Protein 3CCF (pdb70)

Secondary structure (DSSP, 8-state):
--SSS--HHHHHH---TT-EEEEET-TTSHHHHHHHHTT-EEEEEES----HHHHHH-TTS-EEE--TTT---SS-EEEEEEE--TT-S-HHHHHHHHHHHEEEEEEEEEEEE-TTTTHHHHHHHHHHHHHHT---GGGG-------HHHHHHHHHHHTEEEEEEEEEE--EEPSSGGG--TTT---HHHHTT--HHHHHHHHHHHHHHHHHHHEETTEEEE--EEEEEEEEE-/--S----TTHHHHHHH---TT-EEEEET-TTSHHHHHHHHTT-EEEEEES----HHHHHH-TTS-EEE--TTT---SS-EEEEEEE--TT-S-HHHHHHHHHHHEEEEEEEEEEEE-TTTTHHHHHHHHHHHHHTT---GGGG-------HHHHHHHHHHHTEEEEEEEEEEEEEEPSSGGG--TTT---GGG-TTS-HHHHHHHHHHHHHHHHHHHEETTEEEEEEEEEEEEEEE--

Structure (mmCIF, N/CA/C/O backbone):
data_3CCF
#
_entr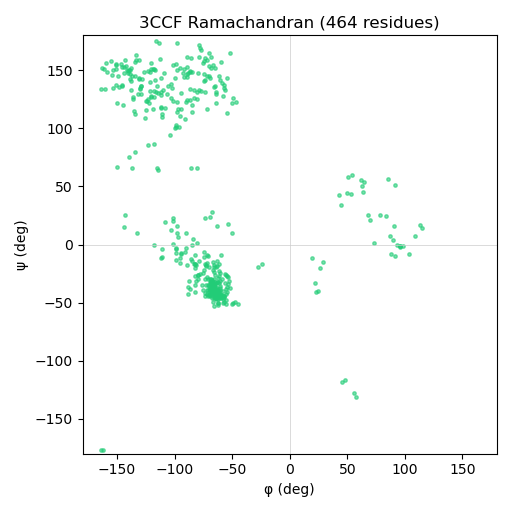y.id   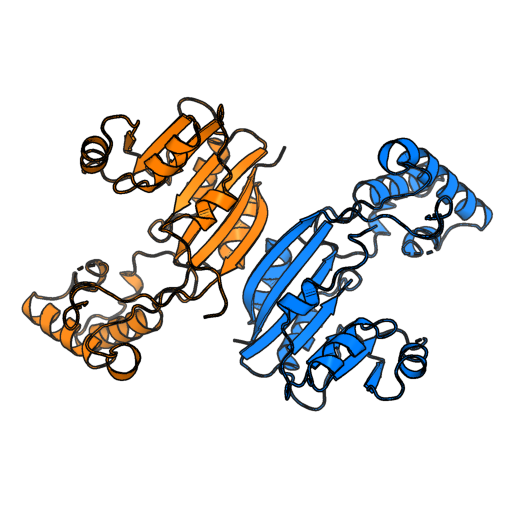3CCF
#
_cell.length_a   56.830
_cell.length_b   67.230
_cell.length_c   131.400
_cell.angle_alpha   90.000
_cell.angle_beta   90.000
_cell.angle_gamma   90.000
#
_symmetry.space_group_name_H-M   'P 21 21 21'
#
loop_
_entity.id
_entity.type
_entity.pdbx_description
1 polymer 'Cyclopropane-fatty-acyl-phospholipid synthase'
2 non-polymer 'BENZOIC ACID'
3 water water
#
loop_
_atom_site.group_PDB
_atom_site.id
_atom_site.type_symbol
_atom_site.label_atom_id
_atom_site.label_alt_id
_atom_site.label_comp_id
_atom_site.label_asym_id
_atom_site.label_entity_id
_atom_site.label_seq_id
_atom_site.pdbx_PDB_ins_code
_atom_site.Cartn_x
_atom_site.Cartn_y
_atom_site.Cartn_z
_atom_site.occupancy
_atom_site.B_iso_or_equiv
_atom_site.auth_seq_id
_atom_site.auth_comp_id
_atom_site.auth_asym_id
_atom_site.auth_atom_id
_atom_site.pdbx_PDB_model_num
ATOM 1 N N . PHE A 1 41 ? -5.827 33.758 31.088 1.00 71.56 22 PHE A N 1
ATOM 2 C CA . PHE A 1 41 ? -7.308 33.874 30.819 1.00 76.45 22 PHE A CA 1
ATOM 3 C C . PHE A 1 41 ? -7.514 34.475 29.433 1.00 77.44 22 PHE A C 1
ATOM 4 O O . PHE A 1 41 ? -8.348 34.034 28.621 1.00 79.25 22 PHE A O 1
ATOM 6 N N . VAL A 1 42 ? -6.747 35.531 29.217 1.00 76.70 23 VAL A N 1
ATOM 7 C CA . VAL A 1 42 ? -6.687 36.230 27.933 1.00 72.62 23 VAL A CA 1
ATOM 8 C C . VAL A 1 42 ? -5.770 35.481 27.011 1.00 71.57 23 VAL A C 1
ATOM 9 O O . VAL A 1 42 ? -5.983 35.423 25.795 1.00 66.81 23 VAL A O 1
ATOM 13 N N . TRP A 1 43 ? -4.783 34.862 27.662 1.00 73.49 24 TRP A N 1
ATOM 14 C CA . TRP A 1 43 ? -3.664 34.129 27.012 1.00 74.05 24 TRP A CA 1
ATOM 15 C C . TRP A 1 43 ? -4.075 32.789 26.421 1.00 75.84 24 TRP A C 1
ATOM 16 O O . TRP A 1 43 ? -3.495 32.340 25.429 1.00 75.98 24 TRP A O 1
ATOM 27 N N . GLN A 1 44 ? -5.080 32.165 27.034 1.00 78.16 25 GLN A N 1
ATOM 28 C CA . GLN A 1 44 ? -5.595 30.872 26.559 1.00 78.93 25 GLN A CA 1
ATOM 29 C C . GLN A 1 44 ? -5.978 31.030 25.091 1.00 79.95 25 GLN A C 1
ATOM 30 O O . GLN A 1 44 ? -5.729 30.148 24.264 1.00 79.75 25 GLN A O 1
ATOM 32 N N . TYR A 1 45 ? -6.542 32.202 24.798 1.00 80.16 26 TYR A N 1
ATOM 33 C CA . TYR A 1 45 ? -7.031 32.567 23.462 1.00 79.43 26 TYR A CA 1
ATOM 34 C C . TYR A 1 45 ? -6.133 33.635 22.778 1.00 79.68 26 TYR A C 1
ATOM 35 O O . TYR A 1 45 ? -5.954 34.781 23.247 1.00 79.98 26 TYR A O 1
ATOM 37 N N . GLY A 1 46 ? -5.556 33.213 21.657 1.00 75.89 27 GLY A N 1
ATOM 38 C CA . GLY A 1 46 ? -4.697 34.074 20.850 1.00 70.32 27 GLY A CA 1
ATOM 39 C C . GLY A 1 46 ? -4.467 33.532 19.454 1.00 63.98 27 GLY A C 1
ATOM 40 O O . GLY A 1 46 ? -4.191 32.344 19.239 1.00 64.33 27 GLY A O 1
ATOM 41 N N . GLU A 1 47 ? -4.612 34.442 18.513 1.00 56.48 28 GLU A N 1
ATOM 42 C CA . GLU A 1 47 ? -4.427 34.168 17.104 1.00 49.07 28 GLU A CA 1
ATOM 43 C C . GLU A 1 47 ? -3.091 34.658 16.643 1.00 41.11 28 GLU A C 1
ATOM 44 O O . GLU A 1 47 ? -2.879 34.892 15.455 1.00 37.60 28 GLU A O 1
ATOM 50 N N . ASP A 1 48 ? -2.188 34.852 17.602 1.00 38.18 29 ASP A N 1
ATOM 51 C CA . ASP A 1 48 ? -0.819 35.328 17.255 1.00 35.74 29 ASP A CA 1
ATOM 52 C C . ASP A 1 48 ? -0.031 34.287 16.472 1.00 33.39 29 ASP A C 1
ATOM 53 O O . ASP A 1 48 ? 0.730 34.620 15.587 1.00 33.22 29 ASP A O 1
ATOM 58 N N . LEU A 1 49 ? -0.219 33.010 16.792 1.00 32.37 30 LEU A N 1
ATOM 59 C CA . LEU A 1 49 ? 0.482 31.943 16.072 1.00 30.35 30 LEU A CA 1
ATOM 60 C C . LEU A 1 49 ? -0.029 31.894 14.611 1.00 32.08 30 LEU A C 1
ATOM 61 O O . LEU A 1 49 ? 0.721 31.689 13.658 1.00 31.61 30 LEU A O 1
ATOM 66 N N . LEU A 1 50 ? -1.325 32.082 14.450 1.00 32.69 31 LEU A N 1
ATOM 67 C CA . LEU A 1 50 ? -1.905 32.157 13.111 1.00 31.03 31 LEU A CA 1
ATOM 68 C C . LEU A 1 50 ? -1.322 33.312 12.323 1.00 31.53 31 LEU A C 1
ATOM 69 O O . LEU A 1 50 ? -1.101 33.207 11.108 1.00 31.19 31 LEU A O 1
ATOM 74 N N . GLN A 1 51 ? -1.032 34.424 13.006 1.00 32.64 32 GLN A N 1
ATOM 75 C CA . GLN A 1 51 ? -0.415 35.596 12.333 1.00 32.47 32 GLN A CA 1
ATOM 76 C C . GLN A 1 51 ? 0.990 35.266 11.894 1.00 31.29 32 GLN A C 1
ATOM 77 O O . GLN A 1 51 ? 1.450 35.674 10.831 1.00 32.06 32 GLN A O 1
ATOM 83 N N . LEU A 1 52 ? 1.616 34.400 12.646 1.00 33.35 33 LEU A N 1
ATOM 84 C CA . LEU A 1 52 ? 2.995 33.997 12.326 1.00 32.83 33 LEU A CA 1
ATOM 85 C C . LEU A 1 52 ? 2.979 33.100 11.071 1.00 35.80 33 LEU A C 1
ATOM 86 O O . LEU A 1 52 ? 3.805 33.225 10.169 1.00 32.35 33 LEU A O 1
ATOM 91 N N . LEU A 1 53 ? 2.016 32.194 11.021 1.00 34.26 34 LEU A N 1
ATOM 92 C CA . LEU A 1 53 ? 1.833 31.346 9.817 1.00 31.08 34 LEU A CA 1
ATOM 93 C C . LEU A 1 53 ? 1.551 32.199 8.600 1.00 32.58 34 LEU A C 1
ATOM 94 O O . LEU A 1 53 ? 2.038 31.916 7.537 1.00 35.96 34 LEU A O 1
ATOM 99 N N . ASN A 1 54 ? 0.695 33.192 8.759 1.00 34.53 35 ASN A N 1
ATOM 100 C CA . ASN A 1 54 ? 0.315 34.118 7.709 1.00 32.55 35 ASN A CA 1
ATOM 101 C C . ASN A 1 54 ? -0.201 33.372 6.464 1.00 33.13 35 ASN A C 1
ATOM 102 O O . ASN A 1 54 ? 0.349 33.528 5.362 1.00 35.10 35 ASN A O 1
ATOM 107 N N . PRO A 1 55 ? -1.281 32.581 6.622 1.00 32.55 36 PRO A N 1
ATOM 108 C CA . PRO A 1 55 ? -1.830 31.816 5.509 1.00 30.28 36 PRO A CA 1
ATOM 109 C C . PRO A 1 55 ? -2.279 32.707 4.394 1.00 32.60 36 PRO A C 1
ATOM 110 O O . PRO A 1 55 ? -2.851 33.774 4.644 1.00 31.34 36 PRO A O 1
ATOM 114 N N . GLN A 1 56 ? -2.038 32.249 3.162 1.00 31.52 37 GLN A N 1
ATOM 115 C CA . GLN A 1 56 ? -2.400 33.017 1.942 1.00 33.52 37 GLN A CA 1
ATOM 116 C C . GLN A 1 56 ? -3.416 32.276 1.051 1.00 32.37 37 GLN A C 1
ATOM 117 O O . GLN A 1 56 ? -3.484 31.033 1.057 1.00 33.01 37 GLN A O 1
ATOM 123 N N . PRO A 1 57 ? -4.235 33.026 0.306 1.00 33.91 38 PRO A N 1
ATOM 124 C CA . PRO A 1 57 ? -5.167 32.402 -0.639 1.00 35.44 38 PRO A CA 1
ATOM 125 C C . PRO A 1 57 ? -4.402 31.543 -1.613 1.00 38.26 38 PRO A C 1
ATOM 126 O O . PRO A 1 57 ? -3.363 31.939 -2.100 1.00 37.27 38 PRO A O 1
ATOM 130 N N . GLY A 1 58 ? -4.901 30.366 -1.919 1.00 40.60 39 GLY A N 1
ATOM 131 C CA . GLY A 1 58 ? -4.181 29.559 -2.911 1.00 42.03 39 GLY A CA 1
ATOM 132 C C . GLY A 1 58 ? -3.148 28.597 -2.356 1.00 41.35 39 GLY A C 1
ATOM 133 O O . GLY A 1 58 ? -2.586 27.768 -3.069 1.00 40.51 39 GLY A O 1
ATOM 134 N N . GLU A 1 59 ? -2.872 28.738 -1.076 1.00 39.39 40 GLU A N 1
ATOM 135 C CA . GLU A 1 59 ? -1.936 27.836 -0.405 1.00 36.27 40 GLU A CA 1
ATOM 136 C C . GLU A 1 59 ? -2.625 26.554 0.071 1.00 34.65 40 GLU A C 1
ATOM 137 O O . GLU A 1 59 ? -3.820 26.537 0.354 1.00 36.52 40 GLU A O 1
ATOM 143 N N . PHE A 1 60 ? -1.868 25.461 0.071 1.00 32.61 41 PHE A N 1
ATOM 144 C CA A PHE A 1 60 ? -2.326 24.192 0.590 0.50 35.23 41 PHE A CA 1
ATOM 145 C CA B PHE A 1 60 ? -2.354 24.198 0.617 0.50 34.43 41 PHE A CA 1
ATOM 146 C C . PHE A 1 60 ? -1.630 24.007 1.916 1.00 33.67 41 PHE A C 1
ATOM 147 O O . PHE A 1 60 ? -0.385 23.929 1.971 1.00 33.53 41 PHE A O 1
ATOM 162 N N . ILE A 1 61 ? -2.447 23.969 2.963 1.00 34.54 42 ILE A N 1
ATOM 163 C CA . ILE A 1 61 ? -1.968 23.920 4.324 1.00 33.26 42 ILE A CA 1
ATOM 164 C C . ILE A 1 61 ? -2.585 22.772 5.157 1.00 35.83 42 ILE A C 1
ATOM 165 O O . ILE A 1 61 ? -3.771 22.452 5.090 1.00 34.51 42 ILE A O 1
ATOM 170 N N . LEU A 1 62 ? -1.738 22.215 5.996 1.00 34.33 43 LEU A N 1
ATOM 171 C CA . LEU A 1 62 ? -2.148 21.194 6.937 1.00 31.51 43 LEU A CA 1
ATOM 172 C C . LEU A 1 62 ? -2.087 21.693 8.339 1.00 34.36 43 LEU A C 1
ATOM 173 O O . LEU A 1 62 ? -1.049 22.188 8.779 1.00 35.68 43 LEU A O 1
ATOM 178 N N . ASP A 1 63 ? -3.200 21.508 9.038 1.00 30.12 44 ASP A N 1
ATOM 179 C CA . ASP A 1 63 ? -3.309 21.789 10.481 1.00 33.27 44 ASP A CA 1
ATOM 180 C C . ASP A 1 63 ? -3.162 20.429 11.161 1.00 34.47 44 ASP A C 1
ATOM 181 O O . ASP A 1 63 ? -4.092 19.627 11.200 1.00 35.36 44 ASP A O 1
ATOM 186 N N . LEU A 1 64 ? -1.950 20.197 11.649 1.00 32.66 45 LEU A N 1
ATOM 187 C CA . LEU A 1 64 ? -1.525 18.932 12.260 1.00 30.58 45 LEU A CA 1
ATOM 188 C C . LEU A 1 64 ? -1.768 18.941 13.736 1.00 33.25 45 LEU A C 1
ATOM 189 O O . LEU A 1 64 ? -1.072 19.636 14.508 1.00 32.81 45 LEU A O 1
ATOM 194 N N . GLY A 1 65 ? -2.767 18.159 14.143 1.00 33.61 46 GLY A N 1
ATOM 195 C CA . GLY A 1 65 ? -3.225 18.137 15.519 1.00 33.30 46 GLY A CA 1
ATOM 196 C C . GLY A 1 65 ? -4.353 19.167 15.653 1.00 34.96 46 GLY A C 1
ATOM 197 O O . GLY A 1 65 ? -4.364 20.004 16.548 1.00 33.81 46 GLY A O 1
ATOM 198 N N . CYS A 1 66 ? -5.312 19.067 14.764 1.00 34.26 47 CYS A N 1
ATOM 199 C CA . CYS A 1 66 ? -6.377 20.064 14.638 1.00 35.50 47 CYS A CA 1
ATOM 200 C C . CYS A 1 66 ? -7.395 20.090 15.738 1.00 35.77 47 CYS A C 1
ATOM 201 O O . CYS A 1 66 ? -8.145 21.066 15.859 1.00 34.63 47 CYS A O 1
ATOM 204 N N . GLY A 1 67 ? -7.434 19.030 16.526 1.00 36.49 48 GLY A N 1
ATOM 205 C CA . GLY A 1 67 ? -8.450 18.929 17.572 1.00 33.72 48 GLY A CA 1
ATOM 206 C C . GLY A 1 67 ? -9.858 19.071 17.004 1.00 35.02 48 GLY A C 1
ATOM 207 O O . GLY A 1 67 ? -10.223 18.421 16.030 1.00 37.88 48 GLY A O 1
ATOM 208 N N . THR A 1 68 ? -10.639 19.983 17.581 1.00 37.53 49 THR A N 1
ATOM 209 C CA . THR A 1 68 ? -12.045 20.197 17.124 1.00 38.65 49 THR A CA 1
ATOM 210 C C . THR A 1 68 ? -12.174 21.128 15.928 1.00 38.85 49 THR A C 1
ATOM 211 O O . THR A 1 68 ? -13.269 21.421 15.467 1.00 39.07 49 THR A O 1
ATOM 215 N N . GLY A 1 69 ? -11.021 21.529 15.405 1.00 39.09 50 GLY A N 1
ATOM 216 C CA . GLY A 1 69 ? -10.975 22.268 14.159 1.00 39.41 50 GLY A CA 1
ATOM 217 C C . GLY A 1 69 ? -11.097 23.768 14.154 1.00 37.16 50 GLY A C 1
ATOM 218 O O . GLY A 1 69 ? -11.169 24.381 13.094 1.00 33.27 50 GLY A O 1
ATOM 219 N N . GLN A 1 70 ? -11.088 24.373 15.333 1.00 37.73 51 GLN A N 1
ATOM 220 C CA . GLN A 1 70 ? -11.226 25.853 15.402 1.00 39.63 51 GLN A CA 1
ATOM 221 C C . GLN A 1 70 ? -10.166 26.633 14.626 1.00 36.46 51 GLN A C 1
ATOM 222 O O . GLN A 1 70 ? -10.485 27.574 13.886 1.00 38.26 51 GLN A O 1
ATOM 228 N N . LEU A 1 71 ? -8.906 26.246 14.761 1.00 35.94 52 LEU A N 1
ATOM 229 C CA . LEU A 1 71 ? -7.844 26.999 14.068 1.00 33.08 52 LEU A CA 1
ATOM 230 C C . LEU A 1 71 ? -7.861 26.654 12.606 1.00 33.55 52 LEU A C 1
ATOM 231 O O . LEU A 1 71 ? -7.464 27.452 11.776 1.00 32.38 52 LEU A O 1
ATOM 236 N N . THR A 1 72 ? -8.393 25.472 12.308 1.00 33.25 53 THR A N 1
ATOM 237 C CA . THR A 1 72 ? -8.503 24.992 10.931 1.00 32.63 53 THR A CA 1
ATOM 238 C C . THR A 1 72 ? -9.472 25.923 10.211 1.00 32.30 53 THR A C 1
ATOM 239 O O . THR A 1 72 ? -9.229 26.305 9.085 1.00 34.44 53 THR A O 1
ATOM 243 N N . GLU A 1 73 ? -10.561 26.301 10.875 1.00 32.32 54 GLU A N 1
ATOM 244 C CA . GLU A 1 73 ? -11.543 27.210 10.224 1.00 29.03 54 GLU A CA 1
ATOM 245 C C . GLU A 1 73 ? -10.924 28.558 9.993 1.00 30.93 54 GLU A C 1
ATOM 246 O O . GLU A 1 73 ? -11.214 29.226 9.012 1.00 29.20 54 GLU A O 1
ATOM 252 N N . LYS A 1 74 ? -10.052 28.964 10.918 1.00 32.53 55 LYS A N 1
ATOM 253 C CA . LYS A 1 74 ? -9.425 30.274 10.813 1.00 33.54 55 LYS A CA 1
ATOM 254 C C . LYS A 1 74 ? -8.479 30.285 9.649 1.00 34.23 55 LYS A C 1
ATOM 255 O O . LYS A 1 74 ? -8.396 31.258 8.908 1.00 33.97 55 LYS A O 1
ATOM 261 N N . ILE A 1 75 ? -7.767 29.179 9.464 1.00 32.80 56 ILE A N 1
ATOM 262 C CA . ILE A 1 75 ? -6.853 29.108 8.312 1.00 31.07 56 ILE A CA 1
ATOM 263 C C . ILE A 1 75 ? -7.665 29.229 7.031 1.00 30.51 56 ILE A C 1
ATOM 264 O O . ILE A 1 75 ? -7.307 29.952 6.054 1.00 32.39 56 ILE A O 1
ATOM 269 N N . ALA A 1 76 ? -8.797 28.554 7.051 1.00 28.41 57 ALA A N 1
ATOM 270 C CA . ALA A 1 76 ? -9.613 28.466 5.840 1.00 30.44 57 ALA A CA 1
ATOM 271 C C . ALA A 1 76 ? -10.143 29.839 5.426 1.00 30.63 57 ALA A C 1
ATOM 272 O O . ALA A 1 76 ? -10.263 30.154 4.252 1.00 31.67 57 ALA A O 1
ATOM 274 N N . GLN A 1 77 ? -10.385 30.678 6.429 1.00 33.92 58 GLN A N 1
ATOM 275 C CA . GLN A 1 77 ? -10.966 31.995 6.194 1.00 30.93 58 GLN A CA 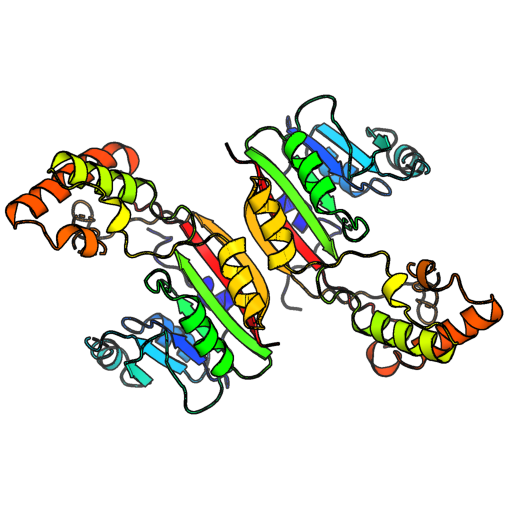1
ATOM 276 C C . GLN A 1 77 ? -9.994 32.881 5.401 1.00 28.52 58 GLN A C 1
ATOM 277 O O . GLN A 1 77 ? -10.408 33.845 4.732 1.00 26.29 58 GLN A O 1
ATOM 283 N N . SER A 1 78 ? -8.724 32.510 5.407 1.00 30.57 59 SER A N 1
ATOM 284 C CA . SER A 1 78 ? -7.697 33.284 4.670 1.00 32.33 59 SER A CA 1
ATOM 285 C C . SER A 1 78 ? -7.836 33.086 3.181 1.00 31.40 59 SER A C 1
ATOM 286 O O . SER A 1 78 ? -7.316 33.858 2.379 1.00 33.38 59 SER A O 1
ATOM 289 N N . GLY A 1 79 ? -8.532 32.018 2.824 1.00 32.14 60 GLY A N 1
ATOM 290 C CA . GLY A 1 79 ? -8.684 31.633 1.438 1.00 33.12 60 GLY A CA 1
ATOM 291 C C . GLY A 1 79 ? -7.788 30.445 1.084 1.00 35.02 60 GLY A C 1
ATOM 292 O O . GLY A 1 79 ? -7.829 29.901 0.010 1.00 35.32 60 GLY A O 1
ATOM 293 N N . ALA A 1 80 ? -6.936 30.074 1.999 1.00 33.33 61 ALA A N 1
ATOM 294 C CA . ALA A 1 80 ? -6.084 28.902 1.779 1.00 33.69 61 ALA A CA 1
ATOM 295 C C . ALA A 1 80 ? -6.900 27.605 1.767 1.00 32.76 61 ALA A C 1
ATOM 296 O O . ALA A 1 80 ? -7.954 27.481 2.431 1.00 34.31 61 ALA A O 1
ATOM 298 N N . GLU A 1 81 ? -6.408 26.613 1.049 1.00 32.54 62 GLU A N 1
ATOM 299 C CA . GLU A 1 81 ? -7.029 25.281 1.079 1.00 32.39 62 GLU A CA 1
ATOM 300 C C . GLU A 1 81 ? -6.459 24.505 2.270 1.00 34.48 62 GLU A C 1
ATOM 301 O O . GLU A 1 81 ? -5.261 24.322 2.400 1.00 35.10 62 GLU A O 1
ATOM 307 N N . VAL A 1 82 ? -7.304 24.098 3.189 1.00 33.06 63 VAL A N 1
ATOM 308 C CA . VAL A 1 82 ? -6.782 23.458 4.380 1.00 33.81 63 VAL A CA 1
ATOM 309 C C . VAL A 1 82 ? -7.290 22.034 4.590 1.00 34.36 63 VAL A C 1
ATOM 310 O O . VAL A 1 82 ? -8.309 21.606 4.080 1.00 32.05 63 VAL A O 1
ATOM 314 N N . LEU A 1 83 ? -6.490 21.302 5.331 1.00 31.51 64 LEU A N 1
ATOM 315 C CA . LEU A 1 83 ? -6.823 19.945 5.775 1.00 33.47 64 LEU A CA 1
ATOM 316 C C . LEU A 1 83 ? -6.437 19.869 7.184 1.00 30.10 64 LEU A C 1
ATOM 317 O O . LEU A 1 83 ? -5.320 20.245 7.549 1.00 31.36 64 LEU A O 1
ATOM 322 N N . GLY A 1 84 ? -7.382 19.452 8.005 1.00 31.86 65 GLY A N 1
ATOM 323 C CA . GLY A 1 84 ? -7.095 19.243 9.379 1.00 31.51 65 GLY A CA 1
ATOM 324 C C . GLY A 1 84 ? -6.937 17.766 9.708 1.00 33.91 65 GLY A C 1
ATOM 325 O O . GLY A 1 84 ? -7.703 16.955 9.250 1.00 30.00 65 GLY A O 1
ATOM 326 N N . THR A 1 85 ? -5.935 17.427 10.526 1.00 33.39 66 THR A N 1
ATOM 327 C CA . THR A 1 85 ? -5.776 16.020 10.972 1.00 34.18 66 THR A CA 1
ATOM 328 C C . THR A 1 85 ? -5.498 15.916 12.467 1.00 35.56 66 THR A C 1
ATOM 329 O O . THR A 1 85 ? -4.891 16.768 13.081 1.00 35.42 66 THR A O 1
ATOM 333 N N . ASP A 1 86 ? -6.036 14.854 13.047 1.00 36.85 67 ASP A N 1
ATOM 334 C CA . ASP A 1 86 ? -5.842 14.534 14.475 1.00 37.73 67 ASP A CA 1
ATOM 335 C C . ASP A 1 86 ? -5.758 12.998 14.584 1.00 38.26 67 ASP A C 1
ATOM 336 O O . ASP A 1 86 ? -6.273 12.269 13.750 1.00 34.91 67 ASP A O 1
ATOM 341 N N . ASN A 1 87 ? -5.068 12.518 15.598 1.00 39.53 68 ASN A N 1
ATOM 342 C CA . ASN A 1 87 ? -4.876 11.070 15.736 1.00 44.61 68 ASN A CA 1
ATOM 343 C C . ASN A 1 87 ? -6.060 10.400 16.353 1.00 44.51 68 ASN A C 1
ATOM 344 O O . ASN A 1 87 ? -6.213 9.195 16.241 1.00 47.31 68 ASN A O 1
ATOM 349 N N . ALA A 1 88 ? -6.894 11.208 16.991 1.00 45.23 69 ALA A N 1
ATOM 350 C CA . ALA A 1 88 ? -8.129 10.755 17.690 1.00 45.01 69 ALA A CA 1
ATOM 351 C C . ALA A 1 88 ? -9.372 10.869 16.807 1.00 45.35 69 ALA A C 1
ATOM 352 O O . ALA A 1 88 ? -9.764 11.963 16.441 1.00 49.02 69 ALA A O 1
ATOM 354 N N . ALA A 1 89 ? -10.008 9.747 16.491 1.00 47.22 70 ALA A N 1
ATOM 355 C CA . ALA A 1 89 ? -11.224 9.759 15.617 1.00 45.33 70 ALA A CA 1
ATOM 356 C C . ALA A 1 89 ? -12.380 10.533 16.217 1.00 45.98 70 ALA A C 1
ATOM 357 O O . ALA A 1 89 ? -13.208 11.105 15.514 1.00 46.93 70 ALA A O 1
ATOM 359 N N . THR A 1 90 ? -12.442 10.574 17.523 1.00 46.27 71 THR A N 1
ATOM 360 C CA . THR A 1 90 ? -13.564 11.268 18.143 1.00 48.14 71 THR A CA 1
ATOM 361 C C . THR A 1 90 ? -13.438 12.749 17.860 1.00 47.47 71 THR A C 1
ATOM 362 O O . THR A 1 90 ? -14.405 13.461 17.630 1.00 47.87 71 THR A O 1
ATOM 374 N N . ILE A 1 92 ? -11.988 14.115 15.315 1.00 43.25 73 ILE A N 1
ATOM 375 C CA . ILE A 1 92 ? -12.231 14.357 13.894 1.00 39.59 73 ILE A CA 1
ATOM 376 C C . ILE A 1 92 ? -13.717 14.305 13.637 1.00 40.21 73 ILE A C 1
ATOM 377 O O . ILE A 1 92 ? -14.252 15.002 12.801 1.00 37.45 73 ILE A O 1
ATOM 382 N N . GLU A 1 93 ? -14.393 13.467 14.393 1.00 41.20 74 GLU A N 1
ATOM 383 C CA A GLU A 1 93 ? -15.833 13.386 14.210 0.50 40.15 74 GLU A CA 1
ATOM 384 C CA B GLU A 1 93 ? -15.839 13.339 14.345 0.50 40.97 74 GLU A CA 1
ATOM 385 C C . GLU A 1 93 ? -16.444 14.696 14.659 1.00 39.29 74 GLU A C 1
ATOM 386 O O . GLU A 1 93 ? -17.299 15.219 13.970 1.00 40.91 74 GLU A O 1
ATOM 397 N N . LYS A 1 94 ? -15.983 15.235 15.765 1.00 38.12 75 LYS A N 1
ATOM 398 C CA . LYS A 1 94 ? -16.517 16.518 16.262 1.00 41.09 75 LYS A CA 1
ATOM 399 C C . LYS A 1 94 ? -16.252 17.660 15.291 1.00 41.78 75 LYS A C 1
ATOM 400 O O . LYS A 1 94 ? -17.124 18.472 14.994 1.00 34.90 75 LYS A O 1
ATOM 406 N N . ALA A 1 95 ? -15.031 17.664 14.770 1.00 41.26 76 ALA A N 1
ATOM 407 C CA . ALA A 1 95 ? -14.569 18.690 13.821 1.00 38.28 76 ALA A CA 1
ATOM 408 C C . ALA A 1 95 ? -15.449 18.734 12.583 1.00 39.37 76 ALA A C 1
ATOM 409 O O . ALA A 1 95 ? -15.790 19.803 12.043 1.00 38.80 76 ALA A O 1
ATOM 411 N N . ARG A 1 96 ? -15.832 17.556 12.131 1.00 40.20 77 ARG A N 1
ATOM 412 C CA . ARG A 1 96 ? -16.640 17.433 10.929 1.00 42.83 77 ARG A CA 1
ATOM 413 C C . ARG A 1 96 ? -18.025 17.982 11.183 1.00 43.27 77 ARG A C 1
ATOM 414 O O . ARG A 1 96 ? -18.654 18.524 10.297 1.00 44.76 77 ARG A O 1
ATOM 422 N N . GLN A 1 97 ? -18.442 17.871 12.435 1.00 44.70 78 GLN A N 1
ATOM 423 C CA . GLN A 1 97 ? -19.753 18.343 12.878 1.00 45.16 78 GLN A CA 1
ATOM 424 C C . GLN A 1 97 ? -19.710 19.841 12.939 1.00 41.69 78 GLN A C 1
ATOM 425 O O . GLN A 1 97 ? -20.607 20.528 12.470 1.00 42.08 78 GLN A O 1
ATOM 431 N N . ASN A 1 98 ? -18.618 20.334 13.491 1.00 40.10 79 ASN A N 1
ATOM 432 C CA . ASN A 1 98 ? -18.406 21.780 13.662 1.00 40.63 79 ASN A CA 1
ATOM 433 C C . ASN A 1 98 ? -18.288 22.554 12.357 1.00 42.99 79 ASN A C 1
ATOM 434 O O . ASN A 1 98 ? -18.883 23.641 12.187 1.00 40.72 79 ASN A O 1
ATOM 439 N N . TYR A 1 99 ? -17.565 21.944 11.419 1.00 39.72 80 TYR A N 1
ATOM 440 C CA . TYR A 1 99 ? -17.261 22.575 10.142 1.00 37.54 80 TYR A CA 1
ATOM 441 C C . TYR A 1 99 ? -17.470 21.657 8.976 1.00 37.51 80 TYR A C 1
ATOM 442 O O . TYR A 1 99 ? -16.544 21.094 8.446 1.00 38.83 80 TYR A O 1
ATOM 451 N N . PRO A 1 100 ? -18.714 21.498 8.572 1.00 36.75 81 PRO A N 1
ATOM 452 C CA . PRO A 1 100 ? -19.096 20.611 7.514 1.00 36.72 81 PRO A CA 1
ATOM 453 C C . PRO A 1 100 ? -18.521 20.918 6.196 1.00 34.28 81 PRO A C 1
ATOM 454 O O . PRO A 1 100 ? -18.540 20.061 5.326 1.00 35.42 81 PRO A O 1
ATOM 458 N N . HIS A 1 101 ? -18.013 22.129 6.021 1.00 35.59 82 HIS A N 1
ATOM 459 C CA . HIS A 1 101 ? -17.506 22.508 4.682 1.00 33.57 82 HIS A CA 1
ATOM 460 C C . HIS A 1 101 ? -16.040 22.380 4.579 1.00 32.85 82 HIS A C 1
ATOM 461 O O . HIS A 1 101 ? -15.491 22.613 3.512 1.00 32.73 82 HIS A O 1
ATOM 468 N N . LEU A 1 102 ? -15.410 22.034 5.706 1.00 32.44 83 LEU A N 1
ATOM 469 C CA . LEU A 1 102 ? -13.938 21.801 5.733 1.00 33.09 83 LEU A CA 1
ATOM 470 C C . LEU A 1 102 ? -13.590 20.324 5.644 1.00 32.97 83 LEU A C 1
ATOM 471 O O . LEU A 1 102 ? -14.438 19.459 5.712 1.00 34.22 83 LEU A O 1
ATOM 476 N N . HIS A 1 103 ? -12.311 20.055 5.526 1.00 32.04 84 HIS A N 1
ATOM 477 C CA . HIS A 1 103 ? -11.834 18.707 5.322 1.00 34.27 84 HIS A CA 1
ATOM 478 C C . HIS A 1 103 ? -10.968 18.278 6.455 1.00 35.01 84 HIS A C 1
ATOM 479 O O . HIS A 1 103 ? -10.041 18.956 6.814 1.00 36.46 84 HIS A O 1
ATOM 486 N N . PHE A 1 104 ? -11.327 17.136 7.017 1.00 36.48 85 PHE A N 1
ATOM 487 C CA . PHE A 1 104 ? -10.619 16.557 8.140 1.00 35.76 85 PHE A CA 1
ATOM 488 C C . PHE A 1 104 ? -10.362 15.064 7.946 1.00 39.46 85 PHE A C 1
ATOM 489 O O . PHE A 1 104 ? -11.045 14.379 7.185 1.00 36.71 85 PHE A O 1
ATOM 497 N N . ASP A 1 105 ? -9.348 14.591 8.651 1.00 37.31 86 ASP A N 1
ATOM 498 C CA . ASP A 1 105 ? -8.952 13.181 8.651 1.00 38.81 86 ASP A CA 1
ATOM 499 C C . ASP A 1 105 ? -8.225 12.771 9.878 1.00 38.38 86 ASP A C 1
ATOM 500 O O . ASP A 1 105 ? -7.645 13.589 10.568 1.00 34.44 86 ASP A O 1
ATOM 505 N N . VAL A 1 106 ? -8.261 11.472 10.114 1.00 38.39 87 VAL A N 1
ATOM 506 C CA . VAL A 1 106 ? -7.515 10.883 11.194 1.00 40.73 87 VAL A CA 1
ATOM 507 C C . VAL A 1 106 ? -6.107 10.579 10.655 1.00 40.74 87 VAL A C 1
ATOM 508 O O . VAL A 1 106 ? -5.918 10.068 9.555 1.00 44.49 87 VAL A O 1
ATOM 512 N N . ALA A 1 107 ? -5.109 10.949 11.432 1.00 39.61 88 ALA A N 1
ATOM 513 C CA . ALA A 1 107 ? -3.748 10.668 11.065 1.00 37.40 88 ALA A CA 1
ATOM 514 C C . ALA A 1 107 ? -2.823 10.788 12.247 1.00 40.52 88 ALA A C 1
ATOM 515 O O . ALA A 1 107 ? -3.069 11.516 13.202 1.00 41.06 88 ALA A O 1
ATOM 517 N N . ASP A 1 108 ? -1.750 10.024 12.156 1.00 42.13 89 ASP A N 1
ATOM 518 C CA . ASP A 1 108 ? -0.685 9.996 13.154 1.00 41.30 89 ASP A CA 1
ATOM 519 C C . ASP A 1 108 ? 0.459 10.904 12.682 1.00 38.88 89 ASP A C 1
ATOM 520 O O . ASP A 1 108 ? 1.008 10.708 11.610 1.00 37.16 89 ASP A O 1
ATOM 525 N N . ALA A 1 109 ? 0.782 11.880 13.534 1.00 38.70 90 ALA A N 1
ATOM 526 C CA . ALA A 1 109 ? 1.834 12.890 13.305 1.00 39.39 90 ALA A CA 1
ATOM 527 C C . ALA A 1 109 ? 3.181 12.254 12.992 1.00 36.55 90 ALA A C 1
ATOM 528 O O . ALA A 1 109 ? 3.992 12.806 12.276 1.00 34.63 90 ALA A O 1
ATOM 530 N N . ARG A 1 110 ? 3.373 11.050 13.488 1.00 36.39 91 ARG A N 1
ATOM 531 C CA . ARG A 1 110 ? 4.658 10.362 13.332 1.00 37.99 91 ARG A CA 1
ATOM 532 C C . ARG A 1 110 ? 4.877 9.761 11.975 1.00 36.60 91 ARG A C 1
ATOM 533 O O . ARG A 1 110 ? 6.023 9.585 11.537 1.00 40.13 91 ARG A O 1
ATOM 541 N N . ASN A 1 111 ? 3.801 9.446 11.273 1.00 37.98 92 ASN A N 1
ATOM 542 C CA . ASN A 1 111 ? 3.996 8.745 10.038 1.00 40.71 92 ASN A CA 1
ATOM 543 C C . ASN A 1 111 ? 3.031 9.136 8.938 1.00 42.66 92 ASN A C 1
ATOM 544 O O . ASN A 1 111 ? 2.961 8.487 7.915 1.00 41.34 92 ASN A O 1
ATOM 549 N N . PHE A 1 112 ? 2.345 10.252 9.121 1.00 44.04 93 PHE A N 1
ATOM 550 C CA . PHE A 1 112 ? 1.431 10.700 8.070 1.00 42.00 93 PHE A CA 1
ATOM 551 C C . PHE A 1 112 ? 2.061 10.973 6.747 1.00 41.40 93 PHE A C 1
ATOM 552 O O . PHE A 1 112 ? 3.241 11.290 6.598 1.00 41.60 93 PHE A O 1
ATOM 560 N N . ARG A 1 113 ? 1.169 10.896 5.776 1.00 41.65 94 ARG A N 1
ATOM 561 C CA . ARG A 1 113 ? 1.482 11.189 4.399 1.00 40.88 94 ARG A CA 1
ATOM 562 C C . ARG A 1 113 ? 0.336 11.929 3.755 1.00 43.20 94 ARG A C 1
ATOM 563 O O . ARG A 1 113 ? -0.831 11.745 4.117 1.00 41.03 94 ARG A O 1
ATOM 571 N N . VAL A 1 114 ? 0.692 12.804 2.831 1.00 45.19 95 VAL A N 1
ATOM 572 C CA . VAL A 1 114 ? -0.301 13.610 2.114 1.00 47.60 95 VAL A CA 1
ATOM 573 C C . VAL A 1 114 ? -0.176 13.409 0.600 1.00 49.85 95 VAL A C 1
ATOM 574 O O . VAL A 1 114 ? 0.906 13.167 0.058 1.00 50.60 95 VAL A O 1
ATOM 578 N N . ASP A 1 115 ? -1.324 13.530 -0.053 1.00 53.04 96 ASP A N 1
ATOM 579 C CA . ASP A 1 115 ? -1.452 13.269 -1.509 1.00 56.70 96 ASP A CA 1
ATOM 580 C C . ASP A 1 115 ? -0.805 14.288 -2.425 1.00 55.23 96 ASP A C 1
ATOM 581 O O . ASP A 1 115 ? -0.383 13.953 -3.543 1.00 56.13 96 ASP A O 1
ATOM 586 N N . LYS A 1 116 ? -0.745 15.531 -1.958 1.00 51.71 97 LYS A N 1
ATOM 587 C CA . LYS A 1 116 ? -0.112 16.624 -2.723 1.00 50.31 97 LYS A CA 1
ATOM 588 C C . LYS A 1 116 ? 0.741 17.464 -1.785 1.00 47.77 97 LYS A C 1
ATOM 589 O O . LYS A 1 116 ? 0.375 17.630 -0.629 1.00 44.82 97 LYS A O 1
ATOM 592 N N . PRO A 1 117 ? 1.872 17.976 -2.273 1.00 46.63 98 PRO A N 1
ATOM 593 C CA . PRO A 1 117 ? 2.780 18.752 -1.413 1.00 47.72 98 PRO A CA 1
ATOM 594 C C . PRO A 1 117 ? 2.130 19.984 -0.879 1.00 44.28 98 PRO A C 1
ATOM 595 O O . PRO A 1 117 ? 1.336 20.629 -1.540 1.00 41.37 98 PRO A O 1
ATOM 599 N N . LEU A 1 118 ? 2.518 20.294 0.343 1.00 40.81 99 LEU A N 1
ATOM 600 C CA . LEU A 1 118 ? 1.993 21.422 1.089 1.00 36.99 99 LEU A CA 1
ATOM 601 C C . LEU A 1 118 ? 2.851 22.643 1.055 1.00 34.97 99 LEU A C 1
ATOM 602 O O . LEU A 1 118 ? 4.082 22.582 0.952 1.00 36.64 99 LEU A O 1
ATOM 607 N N . ASP A 1 119 ? 2.180 23.778 1.154 1.00 35.74 100 ASP A N 1
ATOM 608 C CA . ASP A 1 119 ? 2.850 25.067 1.276 1.00 33.84 100 ASP A CA 1
ATOM 609 C C . ASP A 1 119 ? 3.242 25.273 2.728 1.00 33.23 100 ASP A C 1
ATOM 610 O O . ASP A 1 119 ? 4.234 25.919 3.049 1.00 32.95 100 ASP A O 1
ATOM 615 N N . ALA A 1 120 ? 2.478 24.635 3.599 1.00 32.05 101 ALA A N 1
ATOM 616 C CA . ALA A 1 120 ? 2.721 24.802 5.018 1.00 31.65 101 ALA A CA 1
ATOM 617 C C . ALA A 1 120 ? 2.114 23.727 5.852 1.00 31.10 101 ALA A C 1
ATOM 618 O O . ALA A 1 120 ? 1.117 23.162 5.512 1.00 29.70 101 ALA A O 1
ATOM 620 N N . VAL A 1 121 ? 2.769 23.499 6.965 1.00 29.76 102 VAL A N 1
ATOM 621 C CA . VAL A 1 121 ? 2.254 22.665 8.041 1.00 33.06 102 VAL A CA 1
ATOM 622 C C . VAL A 1 121 ? 2.242 23.530 9.324 1.00 34.69 102 VAL A C 1
ATOM 623 O O . VAL A 1 121 ? 3.273 24.135 9.712 1.00 33.97 102 VAL A O 1
ATOM 627 N N . PHE A 1 122 ? 1.057 23.590 9.931 1.00 30.96 103 PHE A N 1
ATOM 628 C CA . PHE A 1 122 ? 0.775 24.348 11.127 1.00 31.43 103 PHE A CA 1
ATOM 629 C C . PHE A 1 122 ? 0.406 23.383 12.251 1.00 32.37 103 PHE A C 1
ATOM 630 O O . PHE A 1 122 ? -0.385 22.484 12.076 1.00 34.65 103 PHE A O 1
ATOM 638 N N . SER A 1 123 ? 0.944 23.625 13.423 1.00 31.23 104 SER A N 1
ATOM 639 C CA . SER A 1 123 ? 0.601 22.787 14.576 1.00 31.90 104 SER A CA 1
ATOM 640 C C . SER A 1 123 ? 0.678 23.524 15.862 1.00 32.70 104 SER A C 1
ATOM 641 O O . SER A 1 123 ? 1.708 24.024 16.237 1.00 31.74 104 SER A O 1
ATOM 644 N N . ASN A 1 124 ? -0.443 23.553 16.554 1.00 34.33 105 ASN A N 1
ATOM 645 C CA . ASN A 1 124 ? -0.562 24.185 17.860 1.00 31.63 105 ASN A CA 1
ATOM 646 C C . ASN A 1 124 ? -1.007 23.241 18.991 1.00 32.10 105 ASN A C 1
ATOM 647 O O . ASN A 1 124 ? -1.979 22.547 18.890 1.00 34.24 105 ASN A O 1
ATOM 652 N N . ALA A 1 125 ? -0.230 23.222 20.056 1.00 32.16 106 ALA A N 1
ATOM 653 C CA . ALA A 1 125 ? -0.590 22.555 21.290 1.00 35.15 106 ALA A CA 1
ATOM 654 C C . ALA A 1 125 ? -0.732 21.061 21.224 1.00 36.62 106 ALA A C 1
ATOM 655 O O . ALA A 1 125 ? -1.486 20.505 21.992 1.00 36.78 106 ALA A O 1
ATOM 665 N N . LEU A 1 127 ? 2.370 18.837 19.738 1.00 34.21 108 LEU A N 1
ATOM 666 C CA . LEU A 1 127 ? 3.620 18.090 19.529 1.00 32.16 108 LEU A CA 1
ATOM 667 C C . LEU A 1 127 ? 4.328 17.661 20.786 1.00 36.12 108 LEU A C 1
ATOM 668 O O . LEU A 1 127 ? 5.254 16.828 20.734 1.00 35.48 108 LEU A O 1
ATOM 673 N N . HIS A 1 128 ? 3.895 18.184 21.927 1.00 31.99 109 HIS A N 1
ATOM 674 C CA . HIS A 1 128 ? 4.539 17.770 23.161 1.00 34.27 109 HIS A CA 1
ATOM 675 C C . HIS A 1 128 ? 4.100 16.329 23.568 1.00 36.42 109 HIS A C 1
ATOM 676 O O . HIS A 1 128 ? 4.693 15.710 24.457 1.00 33.79 109 HIS A O 1
ATOM 683 N N . TRP A 1 129 ? 3.087 15.815 22.885 1.00 36.66 110 TRP A N 1
ATOM 684 C CA . TRP A 1 129 ? 2.599 14.463 23.133 1.00 36.27 110 TRP A CA 1
ATOM 685 C C . TRP A 1 129 ? 3.427 13.447 22.351 1.00 37.44 110 TRP A C 1
ATOM 686 O O . TRP A 1 129 ? 3.335 12.248 22.575 1.00 35.45 110 TRP A O 1
ATOM 697 N N . VAL A 1 130 ? 4.210 13.938 21.403 1.00 36.35 111 VAL A N 1
ATOM 698 C CA . VAL A 1 130 ? 4.996 13.058 20.540 1.00 36.51 111 VAL A CA 1
ATOM 699 C C . VAL A 1 130 ? 6.414 12.902 21.028 1.00 40.54 111 VAL A C 1
ATOM 700 O O . VAL A 1 130 ? 7.264 13.760 20.811 1.00 37.88 111 VAL A O 1
ATOM 704 N N . LYS A 1 131 ? 6.649 11.779 21.679 1.00 41.42 112 LYS A N 1
ATOM 705 C CA . LYS A 1 131 ? 7.973 11.448 22.227 1.00 46.15 112 LYS A CA 1
ATOM 706 C C . LYS A 1 131 ? 8.939 10.889 21.156 1.00 45.37 112 LYS A C 1
ATOM 707 O O . LYS A 1 131 ? 10.089 10.576 21.447 1.00 48.76 112 LYS A O 1
ATOM 713 N N . GLU A 1 132 ? 8.466 10.809 19.915 1.00 43.45 113 GLU A N 1
ATOM 714 C CA . GLU A 1 132 ? 9.313 10.421 18.743 1.00 42.10 113 GLU A CA 1
ATOM 715 C C . GLU A 1 132 ? 9.364 11.665 17.805 1.00 39.38 113 GLU A C 1
ATOM 716 O O . GLU A 1 132 ? 8.833 11.659 16.682 1.00 40.08 113 GLU A O 1
ATOM 722 N N . PRO A 1 133 ? 9.983 12.753 18.282 1.00 38.41 114 PRO A N 1
ATOM 723 C CA . PRO A 1 133 ? 9.898 14.014 17.577 1.00 35.57 114 PRO A CA 1
ATOM 724 C C . PRO A 1 133 ? 10.517 13.955 16.190 1.00 34.74 114 PRO A C 1
ATOM 725 O O . PRO A 1 133 ? 10.008 14.564 15.292 1.00 35.48 114 PRO A O 1
ATOM 729 N N . GLU A 1 134 ? 11.550 13.145 16.042 1.00 34.88 115 GLU A N 1
ATOM 730 C CA . GLU A 1 134 ? 12.280 13.045 14.753 1.00 35.28 115 GLU A CA 1
ATOM 731 C C . GLU A 1 134 ? 11.369 12.480 13.655 1.00 33.72 115 GLU A C 1
ATOM 732 O O . GLU A 1 134 ? 11.420 12.870 12.471 1.00 35.29 115 GLU A O 1
ATOM 738 N N . ALA A 1 135 ? 10.486 11.597 14.082 1.00 37.22 116 ALA A N 1
ATOM 739 C CA . ALA A 1 135 ? 9.553 10.907 13.167 1.00 35.30 116 ALA A CA 1
ATOM 740 C C . ALA A 1 135 ? 8.507 11.861 12.631 1.00 35.61 116 ALA A C 1
ATOM 741 O O . ALA A 1 135 ? 8.137 11.841 11.461 1.00 33.25 116 ALA A O 1
ATOM 743 N N . ALA A 1 136 ? 8.000 12.702 13.522 1.00 31.36 117 ALA A N 1
ATOM 744 C CA . ALA A 1 136 ? 7.021 13.724 13.129 1.00 35.25 117 ALA A CA 1
ATOM 745 C C . ALA A 1 136 ? 7.664 14.722 12.157 1.00 32.89 117 ALA A C 1
ATOM 746 O O . ALA A 1 136 ? 7.142 15.091 11.070 1.00 33.27 117 ALA A O 1
ATOM 748 N N . ILE A 1 137 ? 8.852 15.120 12.557 1.00 33.42 118 ILE A N 1
ATOM 749 C CA . ILE A 1 137 ? 9.691 16.045 11.770 1.00 31.40 118 ILE A CA 1
ATOM 750 C C . ILE A 1 137 ? 10.035 15.490 10.417 1.00 36.04 118 ILE A C 1
ATOM 751 O O . ILE A 1 137 ? 9.965 16.216 9.399 1.00 35.13 118 ILE A O 1
ATOM 756 N N . ALA A 1 138 ? 10.374 14.207 10.376 1.00 34.23 119 ALA A N 1
ATOM 757 C CA . ALA A 1 138 ? 10.638 13.556 9.067 1.00 34.91 119 ALA A CA 1
ATOM 758 C C . ALA A 1 138 ? 9.364 13.583 8.218 1.00 31.07 119 ALA A C 1
ATOM 759 O O . ALA A 1 138 ? 9.403 13.904 7.041 1.00 35.19 119 ALA A O 1
ATOM 761 N N . SER A 1 139 ? 8.224 13.314 8.824 1.00 33.34 120 SER A N 1
ATOM 762 C CA . SER A 1 139 ? 6.977 13.289 8.022 1.00 34.76 120 SER A CA 1
ATOM 763 C C . SER A 1 139 ? 6.584 14.662 7.478 1.00 36.25 120 SER A C 1
ATOM 764 O O . SER A 1 139 ? 6.083 14.795 6.342 1.00 34.78 120 SER A O 1
ATOM 767 N N . ILE A 1 140 ? 6.854 15.687 8.278 1.00 35.92 121 ILE A N 1
ATOM 768 C CA . ILE A 1 140 ? 6.522 17.069 7.921 1.00 33.77 121 ILE A CA 1
ATOM 769 C C . ILE A 1 140 ? 7.391 17.539 6.777 1.00 33.82 121 ILE A C 1
ATOM 770 O O . ILE A 1 140 ? 6.912 18.097 5.769 1.00 35.76 121 ILE A O 1
ATOM 775 N N . HIS A 1 141 ? 8.676 17.222 6.884 1.00 33.62 122 HIS A N 1
ATOM 776 C CA . HIS A 1 141 ? 9.633 17.628 5.846 1.00 32.52 122 HIS A CA 1
ATOM 777 C C . HIS A 1 141 ? 9.243 17.023 4.490 1.00 33.48 122 HIS A C 1
ATOM 778 O O . HIS A 1 141 ? 9.257 17.687 3.459 1.00 34.99 122 HIS A O 1
ATOM 785 N N . GLN A 1 142 ? 8.888 15.747 4.497 1.00 35.93 123 GLN A N 1
ATOM 786 C CA . GLN A 1 142 ? 8.575 15.060 3.232 1.00 39.22 123 GLN A CA 1
ATOM 787 C C . GLN A 1 142 ? 7.245 15.536 2.649 1.00 37.72 123 GLN A C 1
ATOM 788 O O . GLN A 1 142 ? 7.064 15.544 1.430 1.00 37.13 123 GLN A O 1
ATOM 794 N N . ALA A 1 143 ? 6.344 15.977 3.516 1.00 38.48 124 ALA A N 1
ATOM 795 C CA . ALA A 1 143 ? 5.024 16.478 3.091 1.00 35.92 124 ALA A CA 1
ATOM 796 C C . ALA A 1 143 ? 5.081 17.866 2.445 1.00 36.45 124 ALA A C 1
ATOM 797 O O . ALA A 1 143 ? 4.235 18.251 1.628 1.00 38.62 124 ALA A O 1
ATOM 799 N N . LEU A 1 144 ? 6.127 18.597 2.748 1.00 33.29 125 LEU A N 1
ATOM 800 C CA . LEU A 1 144 ? 6.258 19.983 2.263 1.00 35.27 125 LEU A CA 1
ATOM 801 C C . LEU A 1 144 ? 6.943 20.120 0.921 1.00 36.85 125 LEU A C 1
ATOM 802 O O . LEU A 1 144 ? 7.844 19.383 0.588 1.00 39.29 125 LEU A O 1
ATOM 807 N N . LYS A 1 145 ? 6.496 21.114 0.173 1.00 38.77 126 LYS A N 1
ATOM 808 C CA . LYS A 1 145 ? 7.208 21.547 -1.033 1.00 39.57 126 LYS A CA 1
ATOM 809 C C . LYS A 1 145 ? 8.538 22.187 -0.620 1.00 42.35 126 LYS A C 1
ATOM 810 O O . LYS A 1 145 ? 8.717 22.662 0.517 1.00 39.59 126 LYS A O 1
ATOM 816 N N . SER A 1 146 ? 9.462 22.289 -1.555 1.00 39.39 127 SER A N 1
ATOM 817 C CA . SER A 1 146 ? 10.673 23.035 -1.245 1.00 42.78 127 SER A CA 1
ATOM 818 C C . SER A 1 146 ? 10.221 24.462 -1.033 1.00 41.13 127 SER A C 1
ATOM 819 O O . SER A 1 146 ? 9.393 24.981 -1.773 1.00 41.58 127 SER A O 1
ATOM 822 N N . GLY A 1 147 ? 10.748 25.098 -0.002 1.00 39.67 128 GLY A N 1
ATOM 823 C CA . GLY A 1 147 ? 10.359 26.479 0.328 1.00 40.12 128 GLY A CA 1
ATOM 824 C C . GLY A 1 147 ? 9.146 26.521 1.248 1.00 40.29 128 GLY A C 1
ATOM 825 O O . GLY A 1 147 ? 8.761 27.579 1.747 1.00 38.14 128 GLY A O 1
ATOM 826 N N . GLY A 1 148 ? 8.555 25.338 1.447 1.00 39.25 129 GLY A N 1
ATOM 827 C CA . GLY A 1 148 ? 7.360 25.147 2.303 1.00 36.99 129 GLY A CA 1
ATOM 828 C C . GLY A 1 148 ? 7.745 25.415 3.729 1.00 35.02 129 GLY A C 1
ATOM 829 O O . GLY A 1 148 ? 8.929 25.286 4.074 1.00 33.79 129 GLY A O 1
ATOM 830 N N . ARG A 1 149 ? 6.769 25.810 4.550 1.00 33.52 130 ARG A N 1
ATOM 831 C CA . ARG A 1 149 ? 7.071 26.162 5.935 1.00 34.56 130 ARG A CA 1
ATOM 832 C C . ARG A 1 149 ? 6.336 25.355 6.974 1.00 32.48 130 ARG A C 1
ATOM 833 O O . ARG A 1 149 ? 5.221 24.936 6.768 1.00 32.89 130 ARG A O 1
ATOM 841 N N . PHE A 1 150 ? 7.012 25.176 8.104 1.00 30.44 131 PHE A N 1
ATOM 842 C CA . PHE A 1 150 ? 6.512 24.474 9.299 1.00 29.92 131 PHE A CA 1
ATOM 843 C C . PHE A 1 150 ? 6.494 25.471 10.445 1.00 28.42 131 PHE A C 1
ATOM 844 O O . PHE A 1 150 ? 7.511 26.037 10.815 1.00 31.36 131 PHE A O 1
ATOM 852 N N . VAL A 1 151 ? 5.301 25.751 10.945 1.00 31.16 132 VAL A N 1
ATOM 853 C CA . VAL A 1 151 ? 5.091 26.747 11.967 1.00 32.47 132 VAL A CA 1
ATOM 854 C C . VAL A 1 151 ? 4.423 26.019 13.137 1.00 32.15 132 VAL A C 1
ATOM 855 O O . VAL A 1 151 ? 3.318 25.469 13.005 1.00 29.55 132 VAL A O 1
ATOM 859 N N . ALA A 1 152 ? 5.060 26.066 14.293 1.00 30.65 133 ALA A N 1
ATOM 860 C CA . ALA A 1 152 ? 4.544 25.315 15.406 1.00 31.01 133 ALA A CA 1
ATOM 861 C C . ALA A 1 152 ? 4.747 25.965 16.766 1.00 31.21 133 ALA A C 1
ATOM 862 O O . ALA A 1 152 ? 5.636 26.781 16.973 1.00 32.85 133 ALA A O 1
ATOM 864 N N . GLU A 1 153 ? 3.829 25.608 17.641 1.00 29.10 134 GLU A N 1
ATOM 865 C CA . GLU A 1 153 ? 3.942 25.925 19.042 1.00 30.95 134 GLU A CA 1
ATOM 866 C C . GLU A 1 153 ? 3.509 24.725 19.878 1.00 28.94 134 GLU A C 1
ATOM 867 O O . GLU A 1 153 ? 2.495 24.093 19.614 1.00 31.73 134 GLU A O 1
ATOM 873 N N . PHE A 1 154 ? 4.231 24.491 20.968 1.00 29.26 135 PHE A N 1
ATOM 874 C CA . PHE A 1 154 ? 3.863 23.448 21.886 1.00 29.38 135 PHE A CA 1
ATOM 875 C C . PHE A 1 154 ? 4.592 23.688 23.170 1.00 30.51 135 PHE A C 1
ATOM 876 O O . PHE A 1 154 ? 5.300 24.670 23.281 1.00 33.52 135 PHE A O 1
ATOM 884 N N . GLY A 1 155 ? 4.418 22.772 24.108 1.00 30.76 136 GLY A N 1
ATOM 885 C CA . GLY A 1 155 ? 5.041 22.854 25.405 1.00 29.64 136 GLY A CA 1
ATOM 886 C C . GLY A 1 155 ? 6.545 22.775 25.306 1.00 29.64 136 GLY A C 1
ATOM 887 O O . GLY A 1 155 ? 7.092 21.885 24.702 1.00 30.42 136 GLY A O 1
ATOM 888 N N . GLY A 1 156 ? 7.208 23.713 25.975 1.00 31.87 137 GLY A N 1
ATOM 889 C CA . GLY A 1 156 ? 8.659 23.777 25.945 1.00 32.77 137 GLY A CA 1
ATOM 890 C C . GLY A 1 156 ? 9.329 23.556 27.268 1.00 34.66 137 GLY A C 1
ATOM 891 O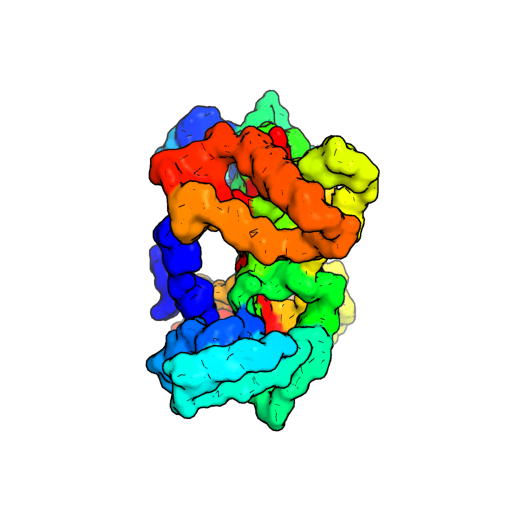 O . GLY A 1 156 ? 8.693 23.463 28.285 1.00 31.84 137 GLY A O 1
ATOM 892 N N . LYS A 1 157 ? 10.647 23.521 27.222 1.00 32.18 138 LYS A N 1
ATOM 893 C CA . LYS A 1 157 ? 11.401 23.241 28.405 1.00 32.55 138 LYS A CA 1
ATOM 894 C C . LYS A 1 157 ? 10.934 24.095 29.533 1.00 32.52 138 LYS A C 1
ATOM 895 O O . LYS A 1 157 ? 10.889 25.324 29.410 1.00 30.51 138 LYS A O 1
ATOM 901 N N . GLY A 1 158 ? 10.590 23.454 30.651 1.00 33.80 139 GLY A N 1
ATOM 902 C CA . GLY A 1 158 ? 10.208 24.204 31.846 1.00 31.10 139 GLY A CA 1
ATOM 903 C C . GLY A 1 158 ? 8.704 24.366 31.980 1.00 32.34 139 GLY A C 1
ATOM 904 O O . GLY A 1 158 ? 8.242 24.974 32.895 1.00 31.39 139 GLY A O 1
ATOM 905 N N . ASN A 1 159 ? 7.971 23.838 31.012 1.00 31.54 140 ASN A N 1
ATOM 906 C CA . ASN A 1 159 ? 6.496 23.877 30.999 1.00 30.40 140 ASN A CA 1
ATOM 907 C C . ASN A 1 159 ? 5.897 23.200 32.245 1.00 32.44 140 ASN A C 1
ATOM 908 O O . ASN A 1 159 ? 6.372 22.150 32.695 1.00 35.39 140 ASN A O 1
ATOM 913 N N . ILE A 1 160 ? 4.852 23.826 32.779 1.00 34.27 141 ILE A N 1
ATOM 914 C CA . ILE A 1 160 ? 4.073 23.323 33.916 1.00 34.63 141 ILE A CA 1
ATOM 915 C C . ILE A 1 160 ? 4.912 22.740 35.053 1.00 36.49 141 ILE A C 1
ATOM 916 O O . ILE A 1 160 ? 4.564 21.739 35.693 1.00 38.78 141 ILE A O 1
ATOM 921 N N . LYS A 1 161 ? 5.979 23.460 35.334 1.00 36.91 142 LYS A N 1
ATOM 922 C CA . LYS A 1 161 ? 6.944 23.104 36.398 1.00 37.37 142 LYS A CA 1
ATOM 923 C C . LYS A 1 161 ? 6.282 22.746 37.729 1.00 32.86 142 LYS A C 1
ATOM 924 O O . LYS A 1 161 ? 6.558 21.707 38.308 1.00 33.04 142 LYS A O 1
ATOM 930 N N . TYR A 1 162 ? 5.377 23.590 38.187 1.00 33.15 143 TYR A N 1
ATOM 931 C CA . TYR A 1 162 ? 4.766 23.403 39.480 1.00 33.67 143 TYR A CA 1
ATOM 932 C C . TYR A 1 162 ? 3.736 22.318 39.508 1.00 32.59 143 TYR A C 1
ATOM 933 O O . TYR A 1 162 ? 3.605 21.601 40.496 1.00 29.80 143 TYR A O 1
ATOM 942 N N . ILE A 1 163 ? 2.964 22.241 38.444 1.00 31.36 144 ILE A N 1
ATOM 943 C CA . ILE A 1 163 ? 1.973 21.181 38.343 1.00 31.11 144 ILE A CA 1
ATOM 944 C C . ILE A 1 163 ? 2.667 19.811 38.379 1.00 30.97 144 ILE A C 1
ATOM 945 O O . ILE A 1 163 ? 2.253 18.870 39.039 1.00 30.52 144 ILE A O 1
ATOM 950 N N . LEU A 1 164 ? 3.748 19.706 37.638 1.00 28.56 145 LEU A N 1
ATOM 951 C CA . LEU A 1 164 ? 4.489 18.464 37.599 1.00 30.36 145 LEU A CA 1
ATOM 952 C C . LEU A 1 164 ? 5.087 18.123 38.968 1.00 32.25 145 LEU A C 1
ATOM 953 O O . LEU A 1 164 ? 5.045 16.984 39.440 1.00 32.92 145 LEU A O 1
ATOM 958 N N . GLU A 1 165 ? 5.622 19.119 39.643 1.00 33.76 146 GLU A N 1
ATOM 959 C CA . GLU A 1 165 ? 6.191 18.852 40.971 1.00 33.93 146 GLU A CA 1
ATOM 960 C C . GLU A 1 165 ? 5.164 18.340 41.897 1.00 33.32 146 GLU A C 1
ATOM 961 O O . GLU A 1 165 ? 5.397 17.416 42.708 1.00 35.07 146 GLU A O 1
ATOM 967 N N . ALA A 1 166 ? 4.027 18.999 41.823 1.00 32.99 147 ALA A N 1
ATOM 968 C CA . ALA A 1 166 ? 2.897 18.643 42.667 1.00 28.68 147 ALA A CA 1
ATOM 969 C C . ALA A 1 166 ? 2.422 17.237 42.335 1.00 30.74 147 ALA A C 1
ATOM 970 O O . ALA A 1 166 ? 2.078 16.470 43.227 1.00 26.34 147 ALA A O 1
ATOM 972 N N . LEU A 1 167 ? 2.377 16.887 41.057 1.00 28.10 148 LEU A N 1
ATOM 973 C CA . LEU A 1 167 ? 1.984 15.514 40.661 1.00 27.90 148 LEU A CA 1
ATOM 974 C C . LEU A 1 167 ? 2.918 14.473 41.187 1.00 28.51 148 LEU A C 1
ATOM 975 O O . LEU A 1 167 ? 2.511 13.449 41.670 1.00 29.34 148 LEU A O 1
ATOM 980 N N . TYR A 1 168 ? 4.210 14.721 41.040 1.00 30.72 149 TYR A N 1
ATOM 981 C CA . TYR A 1 168 ? 5.181 13.734 41.472 1.00 31.55 149 TYR A CA 1
ATOM 982 C C . TYR A 1 168 ? 5.076 13.569 42.974 1.00 30.39 149 TYR A C 1
ATOM 983 O O . TYR A 1 168 ? 5.146 12.464 43.516 1.00 31.97 149 TYR A O 1
ATOM 992 N N . ASN A 1 169 ? 4.948 14.681 43.671 1.00 31.47 150 ASN A N 1
ATOM 993 C CA . ASN A 1 169 ? 4.923 14.608 45.130 1.00 29.02 150 ASN A CA 1
ATOM 994 C C . ASN A 1 169 ? 3.723 13.810 45.611 1.00 32.38 150 ASN A C 1
ATOM 995 O O . ASN A 1 169 ? 3.802 13.016 46.518 1.00 31.75 150 ASN A O 1
ATOM 1000 N N . ALA A 1 170 ? 2.600 14.009 44.941 1.00 31.30 151 ALA A N 1
ATOM 1001 C CA . ALA A 1 170 ? 1.393 13.374 45.364 1.00 29.56 151 ALA A CA 1
ATOM 1002 C C . ALA A 1 170 ? 1.471 11.871 45.183 1.00 30.38 151 ALA A C 1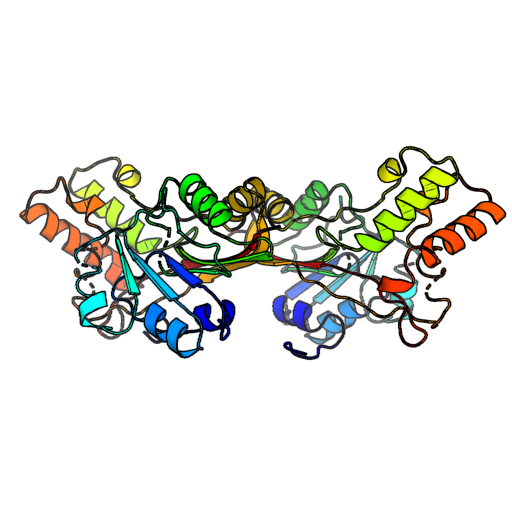
ATOM 1003 O O . ALA A 1 170 ? 1.060 11.097 46.051 1.00 30.78 151 ALA A O 1
ATOM 1005 N N . LEU A 1 171 ? 2.060 11.454 44.064 1.00 31.29 152 LEU A N 1
ATOM 1006 C CA . LEU A 1 171 ? 2.248 9.994 43.814 1.00 28.80 152 LEU A CA 1
ATOM 1007 C C . LEU A 1 171 ? 3.177 9.389 44.835 1.00 33.64 152 LEU A C 1
ATOM 1008 O O . LEU A 1 171 ? 2.914 8.345 45.435 1.00 36.01 152 LEU A O 1
ATOM 1013 N N . GLU A 1 172 ? 4.278 10.091 45.035 1.00 33.26 153 GLU A N 1
ATOM 1014 C CA . GLU A 1 172 ? 5.278 9.709 46.040 1.00 35.06 153 GLU A CA 1
ATOM 1015 C C . GLU A 1 172 ? 4.645 9.412 47.420 1.00 33.81 153 GLU A C 1
ATOM 1016 O O . GLU A 1 172 ? 4.857 8.367 48.031 1.00 30.76 153 GLU A O 1
ATOM 1022 N N . THR A 1 173 ? 3.831 10.331 47.884 1.00 31.46 154 THR A N 1
ATOM 1023 C CA . THR A 1 173 ? 3.220 10.207 49.200 1.00 32.84 154 THR A CA 1
ATOM 1024 C C . THR A 1 173 ? 2.122 9.133 49.228 1.00 30.94 154 THR A C 1
ATOM 1025 O O . THR A 1 173 ? 1.699 8.667 50.276 1.00 30.09 154 THR A O 1
ATOM 1029 N N . LEU A 1 174 ? 1.647 8.766 48.056 1.00 33.19 155 LEU A N 1
ATOM 1030 C CA . LEU A 1 174 ? 0.612 7.709 47.953 1.00 33.61 155 LEU A CA 1
ATOM 1031 C C . LEU A 1 174 ? 1.278 6.334 47.914 1.00 32.67 155 LEU A C 1
ATOM 1032 O O . LEU A 1 174 ? 0.638 5.305 48.036 1.00 32.41 155 LEU A O 1
ATOM 1037 N N . GLY A 1 175 ? 2.577 6.342 47.716 1.00 33.74 156 GLY A N 1
ATOM 1038 C CA . GLY A 1 175 ? 3.340 5.103 47.759 1.00 35.81 156 GLY A CA 1
ATOM 1039 C C . GLY A 1 175 ? 3.828 4.678 46.390 1.00 36.47 156 GLY A C 1
ATOM 1040 O O . GLY A 1 175 ? 4.382 3.593 46.229 1.00 40.28 156 GLY A O 1
ATOM 1041 N N . ILE A 1 176 ? 3.620 5.549 45.412 1.00 34.07 157 ILE A N 1
ATOM 1042 C CA . ILE A 1 176 ? 4.042 5.295 44.036 1.00 35.97 157 ILE A CA 1
ATOM 1043 C C . ILE A 1 176 ? 5.374 5.984 43.777 1.00 40.04 157 ILE A C 1
ATOM 1044 O O . ILE A 1 176 ? 5.470 7.200 43.729 1.00 40.27 157 ILE A O 1
ATOM 1049 N N . HIS A 1 177 ? 6.393 5.184 43.551 1.00 46.58 158 HIS A N 1
ATOM 1050 C CA . HIS A 1 177 ? 7.741 5.709 43.322 1.00 52.27 158 HIS A CA 1
ATOM 1051 C C . HIS A 1 177 ? 8.137 5.783 41.846 1.00 49.26 158 HIS A C 1
ATOM 1052 O O . HIS A 1 177 ? 7.573 5.127 40.967 1.00 48.84 158 HIS A O 1
ATOM 1059 N N . ASN A 1 178 ? 9.067 6.695 41.607 1.00 53.40 159 ASN A N 1
ATOM 1060 C CA . ASN A 1 178 ? 9.594 7.040 40.270 1.00 49.82 159 ASN A CA 1
ATOM 1061 C C . ASN A 1 178 ? 8.481 7.600 39.468 1.00 50.58 159 ASN A C 1
ATOM 1062 O O . ASN A 1 178 ? 8.279 7.257 38.296 1.00 51.33 159 ASN A O 1
ATOM 1067 N N . PRO A 1 179 ? 7.720 8.486 40.090 1.00 47.31 160 PRO A N 1
ATOM 1068 C CA . PRO A 1 179 ? 6.630 8.962 39.275 1.00 46.01 160 PRO A CA 1
ATOM 1069 C C . PRO A 1 179 ? 7.176 9.642 38.044 1.00 44.72 160 PRO A C 1
ATOM 1070 O O . PRO A 1 179 ? 6.524 9.717 37.007 1.00 44.15 160 PRO A O 1
ATOM 1074 N N . GLN A 1 180 ? 8.402 10.117 38.152 1.00 43.83 161 GLN A N 1
ATOM 1075 C CA . GLN A 1 180 ? 8.958 10.923 37.055 1.00 45.06 161 GLN A CA 1
ATOM 1076 C C . GLN A 1 180 ? 8.867 10.217 35.721 1.00 43.27 161 GLN A C 1
ATOM 1077 O O . GLN A 1 180 ? 8.609 10.836 34.708 1.00 41.89 161 GLN A O 1
ATOM 1083 N N . ALA A 1 181 ? 8.994 8.903 35.749 1.00 43.69 162 ALA A N 1
ATOM 1084 C CA . ALA A 1 181 ? 8.994 8.071 34.513 1.00 41.85 162 ALA A CA 1
ATOM 1085 C C . ALA A 1 181 ? 7.646 7.955 33.861 1.00 41.29 162 ALA A C 1
ATOM 1086 O O . ALA A 1 181 ? 7.519 7.414 32.766 1.00 40.10 162 ALA A O 1
ATOM 1088 N N . LEU A 1 182 ? 6.636 8.439 34.556 1.00 38.02 163 LEU A N 1
ATOM 1089 C CA . LEU A 1 182 ? 5.234 8.394 34.065 1.00 40.30 163 LEU A CA 1
ATOM 1090 C C . LEU A 1 182 ? 4.937 9.571 33.097 1.00 39.96 163 LEU A C 1
ATOM 1091 O O . LEU A 1 182 ? 3.989 9.561 32.293 1.00 36.85 163 LEU A O 1
ATOM 1096 N N . ASN A 1 183 ? 5.821 10.551 33.173 1.00 41.14 164 ASN A N 1
ATOM 1097 C CA . ASN A 1 183 ? 5.709 11.797 32.366 1.00 36.96 164 ASN A CA 1
ATOM 1098 C C . ASN A 1 183 ? 5.588 11.491 30.883 1.00 35.37 164 ASN A C 1
ATOM 1099 O O . ASN A 1 183 ? 6.523 10.966 30.272 1.00 37.55 164 ASN A O 1
ATOM 1104 N N . PRO A 1 184 ? 4.444 11.783 30.280 1.00 34.39 165 PRO A N 1
ATOM 1105 C CA . PRO A 1 184 ? 4.272 11.453 28.873 1.00 35.03 165 PRO A CA 1
ATOM 1106 C C . PRO A 1 184 ? 4.695 12.555 27.862 1.00 36.14 165 PRO A C 1
ATOM 1107 O O . PRO A 1 184 ? 4.445 12.442 26.663 1.00 33.42 165 PRO A O 1
ATOM 1111 N N . TRP A 1 185 ? 5.351 13.588 28.347 1.00 34.99 166 TRP A N 1
ATOM 1112 C CA . TRP A 1 185 ? 5.600 14.780 27.515 1.00 33.26 166 TRP A CA 1
ATOM 1113 C C . TRP A 1 185 ? 6.978 15.044 27.050 1.00 36.10 166 TRP A C 1
ATOM 1114 O O . TRP A 1 185 ? 7.954 14.718 27.707 1.00 36.74 166 TRP A O 1
ATOM 1125 N N . TYR A 1 186 ? 7.036 15.641 25.853 1.00 33.27 167 TYR A N 1
ATOM 1126 C CA . TYR A 1 186 ? 8.286 16.096 25.291 1.00 31.22 167 TYR A CA 1
ATOM 1127 C C . TYR A 1 186 ? 8.249 17.603 25.280 1.00 32.01 167 TYR A C 1
ATOM 1128 O O . TYR A 1 186 ? 7.443 18.201 24.555 1.00 31.91 167 TYR A O 1
ATOM 1137 N N . PHE A 1 187 ? 9.073 18.184 26.148 1.00 32.28 168 PHE A N 1
ATOM 1138 C CA . PHE A 1 187 ? 9.174 19.623 26.363 1.00 31.03 168 PHE A CA 1
ATOM 1139 C C . PHE A 1 187 ? 10.615 20.080 26.125 1.00 31.59 168 PHE A C 1
ATOM 1140 O O . PHE A 1 187 ? 11.445 20.157 27.060 1.00 32.66 168 PHE A O 1
ATOM 1148 N N . PRO A 1 188 ? 10.945 20.354 24.876 1.00 31.62 169 PRO A N 1
ATOM 1149 C CA . PRO A 1 188 ? 12.335 20.703 24.561 1.00 29.97 169 PRO A CA 1
ATOM 1150 C C . PRO A 1 188 ? 12.719 22.158 24.638 1.00 30.55 169 PRO A C 1
ATOM 1151 O O . PRO A 1 188 ? 11.872 23.048 24.651 1.00 34.02 169 PRO A O 1
ATOM 1155 N N . SER A 1 189 ? 14.027 22.340 24.738 1.00 31.71 170 SER A N 1
ATOM 1156 C CA . SER A 1 189 ? 14.671 23.659 24.683 1.00 30.17 170 SER A CA 1
ATOM 1157 C C . SER A 1 189 ? 14.718 24.056 23.213 1.00 32.74 170 SER A C 1
ATOM 1158 O O . SER A 1 189 ? 14.474 23.226 22.325 1.00 29.57 170 SER A O 1
ATOM 1161 N N . ILE A 1 190 ? 15.054 25.307 22.939 1.00 33.20 171 ILE A N 1
ATOM 1162 C CA . ILE A 1 190 ? 15.208 25.727 21.548 1.00 32.83 171 ILE A CA 1
ATOM 1163 C C . ILE A 1 190 ? 16.335 24.923 20.909 1.00 32.82 171 ILE A C 1
ATOM 1164 O O . ILE A 1 190 ? 16.225 24.438 19.799 1.00 33.46 171 ILE A O 1
ATOM 1169 N N . GLY A 1 191 ? 17.457 24.817 21.603 1.00 31.50 172 GLY A N 1
ATOM 1170 C CA . GLY A 1 191 ? 18.571 24.120 21.004 1.00 30.88 172 GLY A CA 1
ATOM 1171 C C . GLY A 1 191 ? 18.243 22.662 20.669 1.00 34.16 172 GLY A C 1
ATOM 1172 O O . GLY A 1 191 ? 18.680 22.129 19.657 1.00 33.49 172 GLY A O 1
ATOM 1173 N N . GLU A 1 192 ? 17.474 22.019 21.535 1.00 34.28 173 GLU A N 1
ATOM 1174 C CA . GLU A 1 192 ? 17.141 20.607 21.317 1.00 34.90 173 GLU A CA 1
ATOM 1175 C C . GLU A 1 192 ? 16.264 20.412 20.102 1.00 34.21 173 GLU A C 1
ATOM 1176 O O . GLU A 1 192 ? 16.554 19.627 19.206 1.00 30.65 173 GLU A O 1
ATOM 1182 N N . TYR A 1 193 ? 15.205 21.184 20.029 1.00 31.70 174 TYR A N 1
ATOM 1183 C CA . TYR A 1 193 ? 14.297 21.001 18.921 1.00 30.11 174 TYR A CA 1
ATOM 1184 C C . TYR A 1 193 ? 14.893 21.470 17.607 1.00 33.89 174 TYR A C 1
ATOM 1185 O O . TYR A 1 193 ? 14.792 20.793 16.577 1.00 33.24 174 TYR A O 1
ATOM 1194 N N . VAL A 1 194 ? 15.522 22.636 17.631 1.00 32.04 175 VAL A N 1
ATOM 1195 C CA . VAL A 1 194 ? 16.043 23.202 16.386 1.00 33.93 175 VAL A CA 1
ATOM 1196 C C . VAL A 1 194 ? 17.123 22.255 15.823 1.00 31.91 175 VAL A C 1
ATOM 1197 O O . VAL A 1 194 ? 17.246 22.125 14.624 1.00 34.15 175 VAL A O 1
ATOM 1201 N N . ASN A 1 195 ? 17.858 21.579 16.693 1.00 36.73 176 ASN A N 1
ATOM 1202 C CA . ASN A 1 195 ? 18.918 20.642 16.217 1.00 38.15 176 ASN A CA 1
ATOM 1203 C C . ASN A 1 195 ? 18.284 19.534 15.373 1.00 39.15 176 ASN A C 1
ATOM 1204 O O . ASN A 1 195 ? 18.817 19.127 14.340 1.00 37.03 176 ASN A O 1
ATOM 1209 N N . ILE A 1 196 ? 17.115 19.063 15.810 1.00 35.06 177 ILE A N 1
ATOM 1210 C CA . ILE A 1 196 ? 16.444 17.966 15.085 1.00 35.53 177 ILE A CA 1
ATOM 1211 C C . ILE A 1 196 ? 15.954 18.471 13.777 1.00 32.32 177 ILE A C 1
ATOM 1212 O O . ILE A 1 196 ? 16.076 17.839 12.731 1.00 35.71 177 ILE A O 1
ATOM 1217 N N . LEU A 1 197 ? 15.385 19.651 13.843 1.00 34.93 178 LEU A N 1
ATOM 1218 C CA . LEU A 1 197 ? 14.874 20.305 12.637 1.00 32.55 178 LEU A CA 1
ATOM 1219 C C . LEU A 1 197 ? 15.943 20.498 11.570 1.00 33.66 178 LEU A C 1
ATOM 1220 O O . LEU A 1 197 ? 15.715 20.274 10.407 1.00 34.80 178 LEU A O 1
ATOM 1225 N N . GLU A 1 198 ? 17.108 20.953 11.993 1.00 30.73 179 GLU A N 1
ATOM 1226 C CA . GLU A 1 198 ? 18.197 21.267 11.074 1.00 33.40 179 GLU A CA 1
ATOM 1227 C C . GLU A 1 198 ? 18.815 19.998 10.530 1.00 33.44 179 GLU A C 1
ATOM 1228 O O . GLU A 1 198 ? 19.196 19.935 9.386 1.00 35.26 179 GLU A O 1
ATOM 1234 N N . LYS A 1 199 ? 18.859 18.975 11.349 1.00 34.51 180 LYS A N 1
ATOM 1235 C CA . LYS A 1 199 ? 19.438 17.706 10.937 1.00 36.50 180 LYS A CA 1
ATOM 1236 C C . LYS A 1 199 ? 18.599 17.087 9.831 1.00 36.20 180 LYS A C 1
ATOM 1237 O O . LYS A 1 199 ? 19.105 16.462 8.947 1.00 35.90 180 LYS A O 1
ATOM 1243 N N . GLN A 1 200 ? 17.320 17.374 9.845 1.00 34.22 181 GLN A N 1
ATOM 1244 C CA . GLN A 1 200 ? 16.372 16.819 8.866 1.00 33.73 181 GLN A CA 1
ATOM 1245 C C . GLN A 1 200 ? 16.402 17.604 7.604 1.00 34.98 181 GLN A C 1
ATOM 1246 O O . GLN A 1 200 ? 15.918 17.149 6.568 1.00 36.76 181 GLN A O 1
ATOM 1252 N N . GLY A 1 201 ? 16.961 18.804 7.673 1.00 37.26 182 GLY A N 1
ATOM 1253 C CA . GLY A 1 201 ? 17.135 19.644 6.475 1.00 37.46 182 GLY A CA 1
ATOM 1254 C C . GLY A 1 201 ? 16.360 20.959 6.406 1.00 39.16 182 GLY A C 1
ATOM 1255 O O . GLY A 1 201 ? 16.204 21.583 5.351 1.00 43.94 182 GLY A O 1
ATOM 1256 N N . PHE A 1 202 ? 15.831 21.369 7.528 1.00 37.01 183 PHE A N 1
ATOM 1257 C CA . PHE A 1 202 ? 15.137 22.644 7.586 1.00 34.67 183 PHE A CA 1
ATOM 1258 C C . PHE A 1 202 ? 16.116 23.780 7.871 1.00 35.74 183 PHE A C 1
ATOM 1259 O O . PHE A 1 202 ? 17.117 23.640 8.553 1.00 33.52 183 PHE A O 1
ATOM 1267 N N . ASP A 1 203 ? 15.751 24.917 7.327 1.00 35.00 184 ASP A N 1
ATOM 1268 C CA . ASP A 1 203 ? 16.358 26.213 7.644 1.00 35.51 184 ASP A CA 1
ATOM 1269 C C . ASP A 1 203 ? 15.436 26.791 8.710 1.00 33.91 184 ASP A C 1
ATOM 1270 O O . ASP A 1 203 ? 14.323 27.095 8.456 1.00 32.75 184 ASP A O 1
ATOM 1275 N N . VAL A 1 204 ? 15.903 26.879 9.934 1.00 33.95 185 VAL A N 1
ATOM 1276 C CA . VAL A 1 204 ? 15.101 27.383 11.012 1.00 32.57 185 VAL A CA 1
ATOM 1277 C C . VAL A 1 204 ? 15.294 28.887 11.078 1.00 31.71 185 VAL A C 1
ATOM 1278 O O . VAL A 1 204 ? 16.406 29.366 11.265 1.00 28.57 185 VAL A O 1
ATOM 1282 N N . THR A 1 205 ? 14.191 29.629 11.008 1.00 28.79 186 THR A N 1
ATOM 1283 C CA . THR A 1 205 ? 14.300 31.086 10.977 1.00 29.32 186 THR A CA 1
ATOM 1284 C C . THR A 1 205 ? 13.784 31.807 12.193 1.00 28.89 186 THR A C 1
ATOM 1285 O O . THR A 1 205 ? 14.041 32.988 12.356 1.00 31.27 186 THR A O 1
ATOM 1289 N N . TYR A 1 206 ? 13.082 31.091 13.055 1.00 28.08 187 TYR A N 1
ATOM 1290 C CA . TYR A 1 206 ? 12.528 31.702 14.255 1.00 26.56 187 TYR A CA 1
ATOM 1291 C C . TYR A 1 206 ? 12.354 30.672 15.343 1.00 26.37 187 TYR A C 1
ATOM 1292 O O . TYR A 1 206 ? 11.884 29.573 15.085 1.00 29.28 187 TYR A O 1
ATOM 1301 N N . ALA A 1 207 ? 12.760 31.034 16.553 1.00 29.14 188 ALA A N 1
ATOM 1302 C CA . ALA A 1 207 ? 12.528 30.188 17.698 1.00 28.45 188 ALA A CA 1
ATOM 1303 C C . ALA A 1 207 ? 12.349 31.063 18.924 1.00 28.34 188 ALA A C 1
ATOM 1304 O O . ALA A 1 207 ? 13.074 32.012 19.122 1.00 32.03 188 ALA A O 1
ATOM 1306 N N . ALA A 1 208 ? 11.349 30.749 19.731 1.00 27.87 189 ALA A N 1
ATOM 1307 C CA . ALA A 1 208 ? 11.117 31.464 21.018 1.00 27.37 189 ALA A CA 1
ATOM 1308 C C . ALA A 1 208 ? 10.748 30.457 22.084 1.00 28.31 189 ALA A C 1
ATOM 1309 O O . ALA A 1 208 ? 10.149 29.438 21.787 1.00 30.46 189 ALA A O 1
ATOM 1311 N N . LEU A 1 209 ? 11.094 30.772 23.312 1.00 30.11 190 LEU A N 1
ATOM 1312 C CA . LEU A 1 209 ? 10.763 29.929 24.491 1.00 29.50 190 LEU A CA 1
ATOM 1313 C C . LEU A 1 209 ? 10.279 30.928 25.526 1.00 30.78 190 LEU A C 1
ATOM 1314 O O . LEU A 1 209 ? 11.044 31.805 25.965 1.00 31.91 190 LEU A O 1
ATOM 1319 N N . PHE A 1 210 ? 8.994 30.816 25.871 1.00 31.33 191 PHE A N 1
ATOM 1320 C CA . PHE A 1 210 ? 8.341 31.879 26.632 1.00 32.61 191 PHE A CA 1
ATOM 1321 C C . PHE A 1 210 ? 7.159 31.440 27.469 1.00 31.69 191 PHE A C 1
ATOM 1322 O O . PHE A 1 210 ? 6.489 30.510 27.161 1.00 28.91 191 PHE A O 1
ATOM 1330 N N . ASN A 1 211 ? 7.038 32.113 28.595 1.00 32.77 192 ASN A N 1
ATOM 1331 C CA . ASN A 1 211 ? 5.954 31.912 29.527 1.00 34.96 192 ASN A CA 1
ATOM 1332 C C . ASN A 1 211 ? 4.671 32.508 29.012 1.00 34.31 192 ASN A C 1
ATOM 1333 O O . ASN A 1 211 ? 4.634 33.577 28.419 1.00 34.48 192 ASN A O 1
ATOM 1338 N N . ARG A 1 212 ? 3.615 31.763 29.269 1.00 37.14 193 ARG A N 1
ATOM 1339 C CA . ARG A 1 212 ? 2.257 32.148 28.916 1.00 35.88 193 ARG A CA 1
ATOM 1340 C C . ARG A 1 212 ? 1.278 31.544 29.930 1.00 38.81 193 ARG A C 1
ATOM 1341 O O . ARG A 1 212 ? 0.490 30.661 29.596 1.00 42.35 193 ARG A O 1
ATOM 1349 N N . PRO A 1 213 ? 1.362 32.018 31.180 1.00 41.14 194 PRO A N 1
ATOM 1350 C CA . PRO A 1 213 ? 0.485 31.576 32.248 1.00 42.53 194 PRO A CA 1
ATOM 1351 C C . PRO A 1 213 ? -0.935 31.819 31.808 1.00 43.01 194 PRO A C 1
ATOM 1352 O O . PRO A 1 213 ? -1.255 32.894 31.285 1.00 42.82 194 PRO A O 1
ATOM 1356 N N . THR A 1 214 ? -1.751 30.797 32.000 1.00 39.20 195 THR A N 1
ATOM 1357 C CA . THR A 1 214 ? -3.119 30.767 31.501 1.00 40.20 195 THR A CA 1
ATOM 1358 C C . THR A 1 214 ? -4.107 30.400 32.580 1.00 41.43 195 THR A C 1
ATOM 1359 O O . THR A 1 214 ? -3.863 29.502 33.440 1.00 41.15 195 THR A O 1
ATOM 1363 N N . THR A 1 215 ? -5.210 31.148 32.587 1.00 44.26 196 THR A N 1
ATOM 1364 C CA . THR A 1 215 ? -6.279 30.883 33.542 1.00 41.66 196 THR A CA 1
ATOM 1365 C C . THR A 1 215 ? -7.080 29.707 33.047 1.00 40.86 196 THR A C 1
ATOM 1366 O O . THR A 1 215 ? -7.379 29.599 31.871 1.00 40.35 196 THR A O 1
ATOM 1370 N N . LEU A 1 216 ? -7.350 28.773 33.960 1.00 40.17 197 LEU A N 1
ATOM 1371 C CA . LEU A 1 216 ? -8.127 27.574 33.654 1.00 39.17 197 LEU A CA 1
ATOM 1372 C C . LEU A 1 216 ? -9.611 27.844 33.801 1.00 41.37 197 LEU A C 1
ATOM 1373 O O . LEU A 1 216 ? -10.043 28.649 34.631 1.00 38.49 197 LEU A O 1
ATOM 1378 N N . ALA A 1 217 ? -10.376 27.145 32.975 1.00 44.49 198 ALA A N 1
ATOM 1379 C CA . ALA A 1 217 ? -11.834 27.270 32.953 1.00 43.09 198 ALA A CA 1
ATOM 1380 C C . ALA A 1 217 ? -12.479 26.580 34.134 1.00 45.40 198 ALA A C 1
ATOM 1381 O O . ALA A 1 217 ? -11.921 25.679 34.756 1.00 46.69 198 ALA A O 1
ATOM 1383 N N . GLU A 1 218 ? -13.672 27.056 34.450 1.00 44.02 199 GLU A N 1
ATOM 1384 C CA . GLU A 1 218 ? -14.505 26.424 35.441 1.00 42.64 199 GLU A CA 1
ATOM 1385 C C . GLU A 1 218 ? -14.152 26.705 36.886 1.00 42.74 199 GLU A C 1
ATOM 1386 O O . GLU A 1 218 ? -14.475 25.936 37.774 1.00 40.97 199 GLU A O 1
ATOM 1392 N N . GLY A 1 219 ? -13.511 27.836 37.101 1.00 41.93 200 GLY A N 1
ATOM 1393 C CA . GLY A 1 219 ? -13.201 28.295 38.436 1.00 44.65 200 GLY A CA 1
ATOM 1394 C C . GLY A 1 219 ? -12.583 27.264 39.333 1.00 45.66 200 GLY A C 1
ATOM 1395 O O . GLY A 1 219 ? -11.522 26.766 39.048 1.00 46.47 200 GLY A O 1
ATOM 1396 N N . GLU A 1 220 ? -13.266 26.919 40.407 1.00 45.09 201 GLU A N 1
ATOM 1397 C CA . GLU A 1 220 ? -12.679 26.009 41.406 1.00 45.43 201 GLU A CA 1
ATOM 1398 C C . GLU A 1 220 ? -12.422 24.575 40.922 1.00 43.16 201 GLU A C 1
ATOM 1399 O O . GLU A 1 220 ? -11.637 23.856 41.531 1.00 42.75 201 GLU A O 1
ATOM 1405 N N . PHE A 1 221 ? -13.044 24.180 39.824 1.00 41.48 202 PHE A N 1
ATOM 1406 C CA . PHE A 1 221 ? -12.861 22.815 39.269 1.00 39.58 202 PHE A CA 1
ATOM 1407 C C . PHE A 1 221 ? -11.705 22.756 38.273 1.00 37.61 202 PHE A C 1
ATOM 1408 O O . PHE A 1 221 ? -11.369 21.712 37.746 1.00 38.37 202 PHE A O 1
ATOM 1416 N N . GLY A 1 222 ? -11.115 23.899 38.016 1.00 33.86 203 GLY A N 1
ATOM 1417 C CA . GLY A 1 222 ? -10.068 24.004 37.009 1.00 33.18 203 GLY A CA 1
ATOM 1418 C C . GLY A 1 222 ? -8.940 23.001 37.083 1.00 32.70 203 GLY A C 1
ATOM 1419 O O . GLY A 1 222 ? -8.536 22.403 36.079 1.00 32.85 203 GLY A O 1
ATOM 1428 N N . ALA A 1 224 ? -8.780 20.180 39.073 1.00 36.88 205 ALA A N 1
ATOM 1429 C CA . ALA A 1 224 ? -9.297 18.818 38.977 1.00 34.78 205 ALA A CA 1
ATOM 1430 C C . ALA A 1 224 ? -9.575 18.458 37.500 1.00 37.33 205 ALA A C 1
ATOM 1431 O O . ALA A 1 224 ? -9.316 17.339 37.051 1.00 36.38 205 ALA A O 1
ATOM 1433 N N . ASN A 1 225 ? -10.132 19.396 36.747 1.00 38.13 206 ASN A N 1
ATOM 1434 C CA . ASN A 1 225 ? -10.481 19.089 35.354 1.00 38.87 206 ASN A CA 1
ATOM 1435 C C . ASN A 1 225 ? -9.209 18.914 34.550 1.00 38.09 206 ASN A C 1
ATOM 1436 O O . ASN A 1 225 ? -9.113 18.048 33.675 1.00 40.01 206 ASN A O 1
ATOM 1441 N N . TRP A 1 226 ? -8.205 19.718 34.879 1.00 37.74 207 TRP A N 1
ATOM 1442 C CA . TRP A 1 226 ? -6.931 19.677 34.126 1.00 34.15 207 TRP A CA 1
ATOM 1443 C C . TRP A 1 226 ? -6.317 18.307 34.290 1.00 31.63 207 TRP A C 1
ATOM 1444 O O . TRP A 1 226 ? -5.851 17.683 33.354 1.00 33.53 207 TRP A O 1
ATOM 1455 N N . ILE A 1 227 ? -6.389 17.814 35.507 1.00 33.15 208 ILE A N 1
ATOM 1456 C CA . ILE A 1 227 ? -5.752 16.526 35.849 1.00 35.85 208 ILE A CA 1
ATOM 1457 C C . ILE A 1 227 ? -6.505 15.398 35.178 1.00 35.43 208 ILE A C 1
ATOM 1458 O O . ILE A 1 227 ? -5.932 14.499 34.562 1.00 38.06 208 ILE A O 1
ATOM 1463 N N . GLN A 1 228 ? -7.814 15.496 35.239 1.00 36.50 209 GLN A N 1
ATOM 1464 C CA . GLN A 1 228 ? -8.655 14.450 34.656 1.00 37.13 209 GLN A CA 1
ATOM 1465 C C . GLN A 1 228 ? -8.392 14.433 33.163 1.00 37.14 209 GLN A C 1
ATOM 1466 O O . GLN A 1 228 ? -8.293 13.400 32.525 1.00 38.16 209 GLN A O 1
ATOM 1480 N N . PHE A 1 230 ? -5.644 15.880 31.213 1.00 37.03 211 PHE A N 1
ATOM 1481 C CA . PHE A 1 230 ? -4.299 15.792 30.682 1.00 35.62 211 PHE A CA 1
ATOM 1482 C C . PHE A 1 230 ? -3.336 14.889 31.428 1.00 33.61 211 PHE A C 1
ATOM 1483 O O . PHE A 1 230 ? -2.317 14.524 30.856 1.00 35.66 211 PHE A O 1
ATOM 1491 N N . ALA A 1 231 ? -3.655 14.523 32.673 1.00 34.54 212 ALA A N 1
ATOM 1492 C CA . ALA A 1 231 ? -2.769 13.735 33.517 1.00 33.39 212 ALA A CA 1
ATOM 1493 C C . ALA A 1 231 ? -3.112 12.277 33.619 1.00 35.62 212 ALA A C 1
ATOM 1494 O O . ALA A 1 231 ? -2.691 11.581 34.541 1.00 35.74 212 ALA A O 1
ATOM 1496 N N . SER A 1 232 ? -3.831 11.766 32.641 1.00 37.37 213 SER A N 1
ATOM 1497 C CA . SER A 1 232 ? -4.215 10.347 32.712 1.00 39.10 213 SER A CA 1
ATOM 1498 C C . SER A 1 232 ? -3.053 9.407 32.928 1.00 37.83 213 SER A C 1
ATOM 1499 O O . SER A 1 232 ? -3.198 8.361 33.546 1.00 38.45 213 SER A O 1
ATOM 1502 N N . ALA A 1 233 ? -1.896 9.786 32.403 1.00 35.34 214 ALA A N 1
ATOM 1503 C CA . ALA A 1 233 ? -0.713 8.945 32.490 1.00 38.39 214 ALA A CA 1
ATOM 1504 C C . ALA A 1 233 ? -0.335 8.725 33.920 1.00 38.90 214 ALA A C 1
ATOM 1505 O O . ALA A 1 233 ? 0.291 7.708 34.273 1.00 40.00 214 ALA A O 1
ATOM 1507 N N . PHE A 1 234 ? -0.701 9.685 34.749 1.00 34.97 215 PHE A N 1
ATOM 1508 C CA . PHE A 1 234 ? -0.337 9.611 36.170 1.00 36.44 215 PHE A CA 1
ATOM 1509 C C . PHE A 1 234 ? -1.379 8.878 36.976 1.00 36.68 215 PHE A C 1
ATOM 1510 O O . PHE A 1 234 ? -1.117 8.403 38.065 1.00 39.22 215 PHE A O 1
ATOM 1518 N N . LEU A 1 235 ? -2.565 8.753 36.412 1.00 33.36 216 LEU A N 1
ATOM 1519 C CA . LEU A 1 235 ? -3.714 8.183 37.124 1.00 36.15 216 LEU A CA 1
ATOM 1520 C C . LEU A 1 235 ? -3.985 6.704 36.813 1.00 34.40 216 LEU A C 1
ATOM 1521 O O . LEU A 1 235 ? -4.720 6.021 37.527 1.00 33.51 216 LEU A O 1
ATOM 1526 N N . VAL A 1 236 ? -3.360 6.212 35.769 1.00 35.62 217 VAL A N 1
ATOM 1527 C CA . VAL A 1 236 ? -3.677 4.872 35.245 1.00 38.41 217 VAL A CA 1
ATOM 1528 C C . VAL A 1 236 ? -3.491 3.675 36.137 1.00 40.65 217 VAL A C 1
ATOM 1529 O O . VAL A 1 236 ? -4.209 2.687 35.980 1.00 47.82 217 VAL A O 1
ATOM 1533 N N . GLY A 1 237 ? -2.553 3.688 37.036 1.00 35.41 218 GLY A N 1
ATOM 1534 C CA . GLY A 1 237 ? -2.444 2.502 37.878 1.00 30.87 218 GLY A CA 1
ATOM 1535 C C . GLY A 1 237 ? -3.002 2.685 39.265 1.00 29.54 218 GLY A C 1
ATOM 1536 O O . GLY A 1 237 ? -2.822 1.837 40.133 1.00 29.52 218 GLY A O 1
ATOM 1537 N N . LEU A 1 238 ? -3.744 3.770 39.462 1.00 29.09 219 LEU A N 1
ATOM 1538 C CA . LEU A 1 238 ? -4.406 4.093 40.781 1.00 29.94 219 LEU A CA 1
ATOM 1539 C C . LEU A 1 238 ? -5.814 3.527 40.979 1.00 26.40 219 LEU A C 1
ATOM 1540 O O . LEU A 1 238 ? -6.576 3.260 40.034 1.00 28.82 219 LEU A O 1
ATOM 1545 N N . THR A 1 239 ? -6.156 3.306 42.223 1.00 24.74 220 THR A N 1
ATOM 1546 C CA . THR A 1 239 ? -7.483 2.859 42.554 1.00 25.61 220 THR A CA 1
ATOM 1547 C C . THR A 1 239 ? -8.431 4.080 42.479 1.00 27.80 220 THR A C 1
ATOM 1548 O O . THR A 1 239 ? -7.992 5.218 42.419 1.00 27.15 220 THR A O 1
ATOM 1552 N N . PRO A 1 240 ? -9.750 3.841 42.489 1.00 26.89 221 PRO A N 1
ATOM 1553 C CA . PRO A 1 240 ? -10.607 5.017 42.348 1.00 26.77 221 PRO A CA 1
ATOM 1554 C C . PRO A 1 240 ? -10.429 6.060 43.433 1.00 27.14 221 PRO A C 1
ATOM 1555 O O . PRO A 1 240 ? -10.387 7.268 43.178 1.00 29.78 221 PRO A O 1
ATOM 1559 N N . ASP A 1 241 ? -10.335 5.575 44.652 1.00 24.34 222 ASP A N 1
ATOM 1560 C CA . ASP A 1 241 ? -10.144 6.446 45.812 1.00 28.99 222 ASP A CA 1
ATOM 1561 C C . ASP A 1 241 ? -8.751 7.111 45.827 1.00 30.91 222 ASP A C 1
ATOM 1562 O O . ASP A 1 241 ? -8.606 8.263 46.210 1.00 31.99 222 ASP A O 1
ATOM 1567 N N . GLN A 1 242 ? -7.745 6.421 45.313 1.00 27.52 223 GLN A N 1
ATOM 1568 C CA . GLN A 1 242 ? -6.419 7.017 45.247 1.00 28.37 223 GLN A CA 1
ATOM 1569 C C . GLN A 1 242 ? -6.404 8.175 44.244 1.00 30.04 223 GLN A C 1
ATOM 1570 O O . GLN A 1 242 ? -5.646 9.146 44.421 1.00 27.64 223 GLN A O 1
ATOM 1576 N N . GLN A 1 243 ? -7.232 8.088 43.187 1.00 28.41 224 GLN A N 1
ATOM 1577 C CA . GLN A 1 243 ? -7.294 9.201 42.219 1.00 28.51 224 GLN A CA 1
ATOM 1578 C C . GLN A 1 243 ? -7.883 10.465 42.860 1.00 29.38 224 GLN A C 1
ATOM 1579 O O . GLN A 1 243 ? -7.386 11.560 42.646 1.00 27.67 224 GLN A O 1
ATOM 1585 N N . VAL A 1 244 ? -8.872 10.293 43.725 1.00 29.69 225 VAL A N 1
ATOM 1586 C CA . VAL A 1 244 ? -9.491 11.417 44.429 1.00 31.18 225 VAL A CA 1
ATOM 1587 C C . VAL A 1 244 ? -8.457 12.079 45.374 1.00 31.93 225 VAL A C 1
ATOM 1588 O O . VAL A 1 244 ? -8.292 13.305 45.405 1.00 31.06 225 VAL A O 1
ATOM 1592 N N . GLN A 1 245 ? -7.711 11.227 46.055 1.00 32.85 226 GLN A N 1
ATOM 1593 C CA . GLN A 1 245 ? -6.684 11.647 47.015 1.00 30.65 226 GLN A CA 1
ATOM 1594 C C . GLN A 1 245 ? -5.561 12.382 46.341 1.00 32.21 226 GLN A C 1
ATOM 1595 O O . GLN A 1 245 ? -5.009 13.359 46.886 1.00 26.73 226 GLN A O 1
ATOM 1601 N N . LEU A 1 246 ? -5.249 11.953 45.121 1.00 29.25 227 LEU A N 1
ATOM 1602 C CA . LEU A 1 246 ? -4.163 12.580 44.365 1.00 29.35 227 LEU A CA 1
ATOM 1603 C C . LEU A 1 246 ? -4.563 14.006 43.950 1.00 29.90 227 LEU A C 1
ATOM 1604 O O . LEU A 1 246 ? -3.759 14.919 43.991 1.00 29.68 227 LEU A O 1
ATOM 1609 N N . ILE A 1 247 ? -5.825 14.183 43.579 1.00 31.20 228 ILE A N 1
ATOM 1610 C CA . ILE A 1 247 ? -6.314 15.498 43.159 1.00 31.40 228 ILE A CA 1
ATOM 1611 C C . ILE A 1 247 ? -6.324 16.466 44.335 1.00 31.01 228 ILE A C 1
ATOM 1612 O O . ILE A 1 247 ? -5.916 17.604 44.200 1.00 29.39 228 ILE A O 1
ATOM 1617 N N . ARG A 1 248 ? -6.752 15.969 45.490 1.00 32.13 229 ARG A N 1
ATOM 1618 C CA . ARG A 1 248 ? -6.752 16.750 46.748 1.00 32.46 229 ARG A CA 1
ATOM 1619 C C . ARG A 1 248 ? -5.368 17.229 47.070 1.00 32.40 229 ARG A C 1
ATOM 1620 O O . ARG A 1 248 ? -5.149 18.367 47.449 1.00 32.09 229 ARG A O 1
ATOM 1628 N N . LYS A 1 249 ? -4.453 16.284 47.034 1.00 30.04 230 LYS A N 1
ATOM 1629 C CA . LYS A 1 249 ? -3.030 16.573 47.311 1.00 28.08 230 LYS A CA 1
ATOM 1630 C C . LYS A 1 249 ? -2.462 17.612 46.377 1.00 28.57 230 LYS A C 1
ATOM 1631 O O . LYS A 1 249 ? -1.741 18.517 46.780 1.00 29.73 230 LYS A O 1
ATOM 1637 N N . VAL A 1 250 ? -2.727 17.463 45.096 1.00 28.26 231 VAL A N 1
ATOM 1638 C CA . VAL A 1 250 ? -2.182 18.398 44.122 1.00 29.41 231 VAL A CA 1
ATOM 1639 C C . VAL A 1 250 ? -2.725 19.808 44.335 1.00 28.32 231 VAL A C 1
ATOM 1640 O O . VAL A 1 250 ? -1.953 20.787 44.301 1.00 31.34 231 VAL A O 1
ATOM 1644 N N . GLU A 1 251 ? -4.032 19.907 44.519 1.00 27.64 232 GLU A N 1
ATOM 1645 C CA . GLU A 1 251 ? -4.699 21.205 44.856 1.00 26.16 232 GLU A CA 1
ATOM 1646 C C . GLU A 1 251 ? -4.063 21.815 46.099 1.00 28.31 232 GLU A C 1
ATOM 1647 O O . GLU A 1 251 ? -3.735 22.966 46.140 1.00 29.83 232 GLU A O 1
ATOM 1653 N N . ALA A 1 252 ? -3.895 21.004 47.126 1.00 27.32 233 ALA A N 1
ATOM 1654 C CA . ALA A 1 252 ? -3.278 21.461 48.363 1.00 27.53 233 ALA A CA 1
ATOM 1655 C C . ALA A 1 252 ? -1.879 22.045 48.152 1.00 27.82 233 ALA A C 1
ATOM 1656 O O . ALA A 1 252 ? -1.518 23.096 48.683 1.00 31.10 233 ALA A O 1
ATOM 1658 N N . THR A 1 253 ? -1.093 21.363 47.373 1.00 28.04 234 THR A N 1
ATOM 1659 C CA . THR A 1 253 ? 0.312 21.769 47.125 1.00 29.56 234 THR A CA 1
ATOM 1660 C C . THR A 1 253 ? 0.375 23.041 46.300 1.00 32.28 234 THR A C 1
ATOM 1661 O O . THR A 1 253 ? 1.252 23.903 46.527 1.00 30.96 234 THR A O 1
ATOM 1665 N N . LEU A 1 254 ? -0.597 23.189 45.391 1.00 29.38 235 LEU A N 1
ATOM 1666 C CA . LEU A 1 254 ? -0.604 24.287 44.431 1.00 31.20 235 LEU A CA 1
ATOM 1667 C C . LEU A 1 254 ? -1.413 25.551 44.780 1.00 33.09 235 LEU A C 1
ATOM 1668 O O . LEU A 1 254 ? -1.210 26.624 44.191 1.00 33.38 235 LEU A O 1
ATOM 1673 N N . GLN A 1 255 ? -2.297 25.423 45.754 1.00 30.60 236 GLN A N 1
ATOM 1674 C CA . GLN A 1 255 ? -3.279 26.461 46.040 1.00 32.44 236 GLN A CA 1
ATOM 1675 C C . GLN A 1 255 ? -2.717 27.851 46.302 1.00 36.97 236 GLN A C 1
ATOM 1676 O O . GLN A 1 255 ? -3.249 28.881 45.819 1.00 33.14 236 GLN A O 1
ATOM 1682 N N . ASP A 1 256 ? -1.644 27.876 47.077 1.00 37.22 237 ASP A N 1
ATOM 1683 C CA . ASP A 1 256 ? -1.040 29.153 47.399 1.00 41.39 237 ASP A CA 1
ATOM 1684 C C . ASP A 1 256 ? -0.471 29.863 46.155 1.00 42.62 237 ASP A C 1
ATOM 1685 O O . ASP A 1 256 ? -0.634 31.062 45.957 1.00 41.04 237 ASP A O 1
ATOM 1690 N N . LYS A 1 257 ? 0.154 29.106 45.283 1.00 41.83 238 LYS A N 1
ATOM 1691 C CA . LYS A 1 257 ? 0.788 29.722 44.119 1.00 44.73 238 LYS A CA 1
ATOM 1692 C C . LYS A 1 257 ? -0.096 29.933 42.907 1.00 45.37 238 LYS A C 1
ATOM 1693 O O . LYS A 1 257 ? 0.020 30.958 42.203 1.00 44.28 238 LYS A O 1
ATOM 1696 N N . LEU A 1 258 ? -0.976 28.967 42.660 1.00 44.10 239 LEU A N 1
ATOM 1697 C CA . LEU A 1 258 ? -1.744 28.947 41.404 1.00 41.68 239 LEU A CA 1
ATOM 1698 C C . LEU A 1 258 ? -3.219 29.217 41.469 1.00 43.30 239 LEU A C 1
ATOM 1699 O O . LEU A 1 258 ? -3.880 29.259 40.442 1.00 43.52 239 LEU A O 1
ATOM 1704 N N . TYR A 1 259 ? -3.729 29.384 42.679 1.00 43.11 240 TYR A N 1
ATOM 1705 C CA . TYR A 1 259 ? -5.150 29.675 42.898 1.00 43.84 240 TYR A CA 1
ATOM 1706 C C . TYR A 1 259 ? -5.321 31.080 43.423 1.00 47.01 240 TYR A C 1
ATOM 1707 O O . TYR A 1 259 ? -4.873 31.422 44.530 1.00 45.34 240 TYR A O 1
ATOM 1716 N N . HIS A 1 260 ? -6.028 31.861 42.622 1.00 49.99 241 HIS A N 1
ATOM 1717 C CA . HIS A 1 260 ? -6.295 33.274 42.914 1.00 54.23 241 HIS A CA 1
ATOM 1718 C C . HIS A 1 260 ? -7.599 33.751 42.309 1.00 56.56 241 HIS A C 1
ATOM 1719 O O . HIS A 1 260 ? -7.974 33.412 41.174 1.00 57.19 241 HIS A O 1
ATOM 1726 N N . GLN A 1 261 ? -8.317 34.509 43.114 1.00 60.50 242 GLN A N 1
ATOM 1727 C CA . GLN A 1 261 ? -9.525 35.134 42.638 1.00 60.71 242 GLN A CA 1
ATOM 1728 C C . GLN A 1 261 ? -10.467 34.104 42.022 1.00 58.23 242 GLN A C 1
ATOM 1729 O O . GLN A 1 261 ? -11.033 34.310 40.952 1.00 60.18 242 GLN A O 1
ATOM 1735 N N . GLU A 1 262 ? -10.570 32.984 42.728 1.00 54.22 243 GLU A N 1
ATOM 1736 C CA . GLU A 1 262 ? -11.553 31.912 42.454 1.00 52.71 243 GLU A CA 1
ATOM 1737 C C . GLU A 1 262 ? -11.281 31.134 41.160 1.00 51.66 243 GLU A C 1
ATOM 1738 O O . GLU A 1 262 ? -12.161 30.487 40.562 1.00 50.38 243 GLU A O 1
ATOM 1740 N N . SER A 1 263 ? -10.030 31.226 40.742 1.00 48.29 244 SER A N 1
ATOM 1741 C CA . SER A 1 263 ? -9.561 30.475 39.574 1.00 47.57 244 SER A CA 1
ATOM 1742 C C . SER A 1 263 ? -8.138 29.966 39.667 1.00 44.07 244 SER A C 1
ATOM 1743 O O . SER A 1 263 ? -7.258 30.586 40.260 1.00 43.75 244 SER A O 1
ATOM 1746 N N . TRP A 1 264 ? -7.954 28.820 39.032 1.00 43.35 245 TRP A N 1
ATOM 1747 C CA . TRP A 1 264 ? -6.626 28.196 38.874 1.00 41.81 245 TRP A CA 1
ATOM 1748 C C . TRP A 1 264 ? -5.900 28.670 37.614 1.00 41.47 245 TRP A C 1
ATOM 1749 O O . TRP A 1 264 ? -6.487 28.934 36.561 1.00 43.08 245 TRP A O 1
ATOM 1760 N N . THR A 1 265 ? -4.593 28.795 37.760 1.00 41.97 246 THR A N 1
ATOM 1761 C CA . THR A 1 265 ? -3.708 29.109 36.637 1.00 42.07 246 THR A CA 1
ATOM 1762 C C . THR A 1 265 ? -2.752 27.972 36.423 1.00 38.76 246 THR A C 1
ATOM 1763 O O . THR A 1 265 ? -2.402 27.231 37.335 1.00 38.85 246 THR A O 1
ATOM 1767 N N . ALA A 1 266 ? -2.362 27.822 35.182 1.00 34.85 247 ALA A N 1
ATOM 1768 C CA . ALA A 1 266 ? -1.381 26.829 34.793 1.00 35.94 247 ALA A CA 1
ATOM 1769 C C . ALA A 1 266 ? -0.194 27.600 34.257 1.00 35.08 247 ALA A C 1
ATOM 1770 O O . ALA A 1 266 ? -0.343 28.501 33.414 1.00 36.07 247 ALA A O 1
ATOM 1772 N N . ASP A 1 267 ? 0.961 27.198 34.776 1.00 35.32 248 ASP A N 1
ATOM 1773 C CA . ASP A 1 267 ? 2.257 27.789 34.461 1.00 39.34 248 ASP A CA 1
ATOM 1774 C C . ASP A 1 267 ? 2.818 27.273 33.140 1.00 33.72 248 ASP A C 1
ATOM 1775 O O . ASP A 1 267 ? 3.829 26.581 33.107 1.00 32.72 248 ASP A O 1
ATOM 1780 N N . TYR A 1 268 ? 2.128 27.608 32.054 1.00 34.52 249 TYR A N 1
ATOM 1781 C CA . TYR A 1 268 ? 2.616 27.196 30.736 1.00 31.56 249 TYR A CA 1
ATOM 1782 C C . TYR A 1 268 ? 3.834 27.973 30.236 1.00 32.54 249 TYR A C 1
ATOM 1783 O O . TYR A 1 268 ? 3.978 29.180 30.433 1.00 31.62 249 TYR A O 1
ATOM 1792 N N . ARG A 1 269 ? 4.715 27.222 29.590 1.00 32.50 250 ARG A N 1
ATOM 1793 C CA . ARG A 1 269 ? 5.907 27.756 28.907 1.00 31.70 250 ARG A CA 1
ATOM 1794 C C . ARG A 1 269 ? 5.987 27.027 27.568 1.00 31.26 250 ARG A C 1
ATOM 1795 O O . ARG A 1 269 ? 5.940 25.793 27.497 1.00 33.69 250 ARG A O 1
ATOM 1803 N N . ARG A 1 270 ? 6.040 27.802 26.488 1.00 29.55 251 ARG A N 1
ATOM 1804 C CA . ARG A 1 270 ? 5.950 27.244 25.185 1.00 30.26 251 ARG A CA 1
ATOM 1805 C C . ARG A 1 270 ? 7.152 27.545 24.345 1.00 29.59 251 ARG A C 1
ATOM 1806 O O . ARG A 1 270 ? 7.824 28.539 24.524 1.00 28.66 251 ARG A O 1
ATOM 1814 N N . ILE A 1 271 ? 7.373 26.606 23.446 1.00 29.49 252 ILE A N 1
ATOM 1815 C CA . ILE A 1 271 ? 8.314 26.714 22.346 1.00 31.40 252 ILE A CA 1
ATOM 1816 C C . ILE A 1 271 ? 7.517 27.016 21.085 1.00 29.60 252 ILE A C 1
ATOM 1817 O O . ILE A 1 271 ? 6.489 26.418 20.833 1.00 32.16 252 ILE A O 1
ATOM 1822 N N . ARG A 1 272 ? 8.014 27.979 20.314 1.00 31.23 253 ARG A N 1
ATOM 1823 C CA . ARG A 1 272 ? 7.405 28.462 19.063 1.00 29.36 253 ARG A CA 1
ATOM 1824 C C . ARG A 1 272 ? 8.459 28.513 17.997 1.00 30.65 253 ARG A C 1
ATOM 1825 O O . ARG A 1 272 ? 9.514 29.054 18.218 1.00 29.20 253 ARG A O 1
ATOM 1833 N N . ILE A 1 273 ? 8.179 27.932 16.830 1.00 31.62 254 ILE A N 1
ATOM 1834 C CA . ILE A 1 273 ? 9.178 27.892 15.779 1.00 31.31 254 ILE A CA 1
ATOM 1835 C C . ILE A 1 273 ? 8.622 28.085 14.389 1.00 31.06 254 ILE A C 1
ATOM 1836 O O . ILE A 1 273 ? 7.478 27.769 14.104 1.00 31.12 254 ILE A O 1
ATOM 1841 N N . VAL A 1 274 ? 9.509 28.595 13.553 1.00 32.46 255 VAL A N 1
ATOM 1842 C CA . VAL A 1 274 ? 9.285 28.690 12.124 1.00 30.84 255 VAL A CA 1
ATOM 1843 C C . VAL A 1 274 ? 10.497 28.087 11.449 1.00 30.02 255 VAL A C 1
ATOM 1844 O O . VAL A 1 274 ? 11.653 28.489 11.697 1.00 29.53 255 VAL A O 1
ATOM 1848 N N . SER A 1 275 ? 10.203 27.178 10.527 1.00 31.71 256 SER A N 1
ATOM 1849 C CA . SER A 1 275 ? 11.201 26.455 9.757 1.00 34.02 256 SER A CA 1
ATOM 1850 C C . SER A 1 275 ? 10.797 26.309 8.284 1.00 34.71 256 SER A C 1
ATOM 1851 O O . SER A 1 275 ? 9.636 26.162 7.942 1.00 33.47 256 SER A O 1
ATOM 1854 N N . ILE A 1 276 ? 11.802 26.408 7.430 1.00 32.13 257 ILE A N 1
ATOM 1855 C CA . ILE A 1 276 ? 11.633 26.364 5.990 1.00 34.69 257 ILE A CA 1
ATOM 1856 C C . ILE A 1 276 ? 12.363 25.184 5.356 1.00 34.35 257 ILE A C 1
ATOM 1857 O O . ILE A 1 276 ? 13.523 24.902 5.645 1.00 35.61 257 ILE A O 1
ATOM 1862 N N . LYS A 1 277 ? 11.638 24.487 4.500 1.00 34.92 258 LYS A N 1
ATOM 1863 C CA . LYS A 1 277 ? 12.218 23.348 3.759 1.00 38.28 258 LYS A CA 1
ATOM 1864 C C . LYS A 1 277 ? 13.140 23.943 2.748 1.00 40.95 258 LYS A C 1
ATOM 1865 O O . LYS A 1 277 ? 12.752 24.713 1.865 1.00 37.99 258 LYS A O 1
ATOM 1871 N N . ALA A 1 278 ? 14.390 23.586 2.944 1.00 46.37 259 ALA A N 1
ATOM 1872 C CA . ALA A 1 278 ? 15.521 24.081 2.144 1.00 52.16 259 ALA A CA 1
ATOM 1873 C C . ALA A 1 278 ? 15.529 23.461 0.753 1.00 53.41 259 ALA A C 1
ATOM 1874 O O . ALA A 1 278 ? 15.538 22.229 0.653 1.00 56.32 259 ALA A O 1
ATOM 1876 N N . LYS B 1 38 ? 8.960 45.577 3.460 1.00 57.97 19 LYS B N 1
ATOM 1877 C CA . LYS B 1 38 ? 7.642 46.218 3.172 1.00 58.16 19 LYS B CA 1
ATOM 1878 C C . LYS B 1 38 ? 6.590 45.601 4.087 1.00 59.50 19 LYS B C 1
ATOM 1879 O O . LYS B 1 38 ? 5.401 45.892 3.988 1.00 58.43 19 LYS B O 1
ATOM 1881 N N . HIS B 1 39 ? 7.070 44.760 4.993 1.00 60.97 20 HIS B N 1
ATOM 1882 C CA . HIS B 1 39 ? 6.200 44.035 5.915 1.00 61.93 20 HIS B CA 1
ATOM 1883 C C . HIS B 1 39 ? 6.666 44.095 7.364 1.00 62.44 20 HIS B C 1
ATOM 1884 O O . HIS B 1 39 ? 6.153 43.380 8.229 1.00 63.50 20 HIS B O 1
ATOM 1886 N N . SER B 1 40 ? 7.655 44.940 7.616 1.00 62.22 21 SER B N 1
ATOM 1887 C CA . SER B 1 40 ? 8.230 45.106 8.977 1.00 61.32 21 SER B CA 1
ATOM 1888 C C . SER B 1 40 ? 8.388 46.604 9.325 1.00 58.26 21 SER B C 1
ATOM 1889 O O . SER B 1 40 ? 8.299 47.448 8.421 1.00 60.71 21 SER B O 1
ATOM 1891 N N . PHE B 1 41 ? 8.562 46.928 10.615 1.00 52.85 22 PHE B N 1
ATOM 1892 C CA . PHE B 1 41 ? 8.786 48.343 11.038 1.00 48.93 22 PHE B CA 1
ATOM 1893 C C . PHE B 1 41 ? 10.110 48.884 10.490 1.00 44.24 22 PHE B C 1
ATOM 1894 O O . PHE B 1 41 ? 11.057 48.127 10.235 1.00 46.99 22 PHE B O 1
ATOM 1902 N N . VAL B 1 42 ? 10.155 50.192 10.282 1.00 38.32 23 VAL B N 1
ATOM 1903 C CA . VAL B 1 42 ? 11.410 50.871 9.943 1.00 38.74 23 VAL B CA 1
ATOM 1904 C C . VAL B 1 42 ? 12.107 51.129 11.319 1.00 36.56 23 VAL B C 1
ATOM 1905 O O . VAL B 1 42 ? 11.487 51.559 12.279 1.00 30.09 23 VAL B O 1
ATOM 1909 N N . TRP B 1 43 ? 13.382 50.821 11.408 1.00 34.91 24 TRP B N 1
ATOM 1910 C CA . TRP B 1 43 ? 14.145 50.971 12.656 1.00 33.76 24 TRP B CA 1
ATOM 1911 C C . TRP B 1 43 ? 15.444 51.705 12.467 1.00 33.45 24 TRP B C 1
ATOM 1912 O O . TRP B 1 43 ? 16.106 51.529 11.475 1.00 29.50 24 TRP B O 1
ATOM 1923 N N . GLN B 1 44 ? 15.808 52.519 13.446 1.00 35.10 25 GLN B N 1
ATOM 1924 C CA . GLN B 1 44 ? 17.129 53.173 13.425 1.00 34.66 25 GLN B CA 1
ATOM 1925 C C . GLN B 1 44 ? 18.182 52.122 13.751 1.00 36.05 25 GLN B C 1
ATOM 1926 O O . GLN B 1 44 ? 17.872 51.066 14.278 1.00 35.24 25 GLN B O 1
ATOM 1932 N N . TYR B 1 45 ? 19.417 52.417 13.392 1.00 34.25 26 TYR B N 1
ATOM 1933 C CA . TYR B 1 45 ? 20.548 51.504 13.617 1.00 35.41 26 TYR B CA 1
ATOM 1934 C C . TYR B 1 45 ? 20.614 51.001 15.056 1.00 35.00 26 TYR B C 1
ATOM 1935 O O . TYR B 1 45 ? 20.655 51.770 16.000 1.00 33.55 26 TYR B O 1
ATOM 1944 N N . GLY B 1 46 ? 20.556 49.684 15.180 1.00 36.44 27 GLY B N 1
ATOM 1945 C CA . GLY B 1 46 ? 20.690 48.995 16.463 1.00 35.64 27 GLY B CA 1
ATOM 1946 C C . GLY B 1 46 ? 19.489 49.124 17.356 1.00 34.93 27 GLY B C 1
ATOM 1947 O O . GLY B 1 46 ? 19.475 48.582 18.442 1.00 35.35 27 GLY B O 1
ATOM 1948 N N . GLU B 1 47 ? 18.467 49.809 16.849 1.00 33.70 28 GLU B N 1
ATOM 1949 C CA . GLU B 1 47 ? 17.324 50.199 17.666 1.00 33.00 28 GLU B CA 1
ATOM 1950 C C . GLU B 1 47 ? 16.485 49.069 18.268 1.00 31.14 28 GLU B C 1
ATOM 1951 O O . GLU B 1 47 ? 16.179 49.099 19.472 1.00 33.84 28 GLU B O 1
ATOM 1957 N N . ASP B 1 48 ? 16.079 48.115 17.446 1.00 34.10 29 ASP B N 1
ATOM 1958 C CA . ASP B 1 48 ? 15.288 46.944 17.956 1.00 36.20 29 ASP B CA 1
ATOM 1959 C C . ASP B 1 48 ? 16.121 46.040 18.831 1.00 33.48 29 ASP B C 1
ATOM 1960 O O . ASP B 1 48 ? 15.631 45.498 19.841 1.00 36.42 29 ASP B O 1
ATOM 1965 N N . LEU B 1 49 ? 17.397 45.944 18.506 1.00 35.29 30 LEU B N 1
ATOM 1966 C CA . LEU B 1 49 ? 18.278 45.079 19.287 1.00 34.52 30 LEU B CA 1
ATOM 1967 C C . LEU B 1 49 ? 18.470 45.700 20.652 1.00 33.96 30 LEU B C 1
ATOM 1968 O O . LEU B 1 49 ? 18.500 45.020 21.676 1.00 32.21 30 LEU 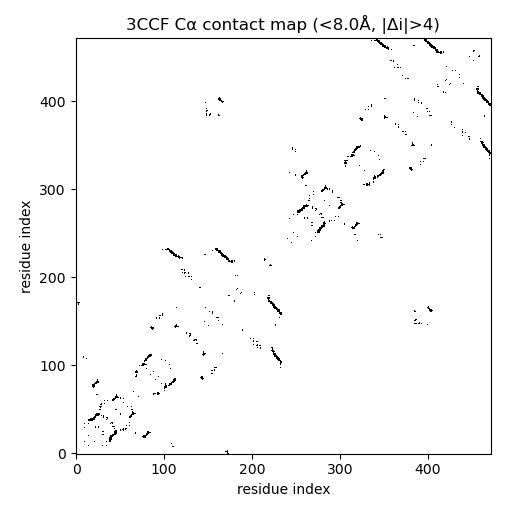B O 1
ATOM 1973 N N . LEU B 1 50 ? 18.519 47.024 20.683 1.00 35.15 31 LEU B N 1
ATOM 1974 C CA . LEU B 1 50 ? 18.646 47.763 21.963 1.00 32.97 31 LEU B CA 1
ATOM 1975 C C . LEU B 1 50 ? 17.378 47.623 22.831 1.00 34.00 31 LEU B C 1
ATOM 1976 O O . LEU B 1 50 ? 17.412 47.602 24.078 1.00 31.19 31 LEU B O 1
ATOM 1981 N N . GLN B 1 51 ? 16.256 47.523 22.144 1.00 35.18 32 GLN B N 1
ATOM 1982 C CA . GLN B 1 51 ? 14.977 47.350 22.823 1.00 35.00 32 GLN B CA 1
ATOM 1983 C C . GLN B 1 51 ? 14.869 45.947 23.443 1.00 32.78 32 GLN B C 1
ATOM 1984 O O . GLN B 1 51 ? 14.278 45.776 24.523 1.00 31.71 32 GLN B O 1
ATOM 1990 N N . LEU B 1 52 ? 15.450 44.967 22.757 1.00 31.05 33 LEU B N 1
ATOM 1991 C CA . LEU B 1 52 ? 15.491 43.598 23.279 1.00 31.60 33 LEU B CA 1
ATOM 1992 C C . LEU B 1 52 ? 16.361 43.571 24.522 1.00 32.45 33 LEU B C 1
ATOM 1993 O O . LEU B 1 52 ? 16.125 42.796 25.429 1.00 34.11 33 LEU B O 1
ATOM 1998 N N . LEU B 1 53 ? 17.424 44.381 24.498 1.00 31.86 34 LEU B N 1
ATOM 1999 C CA . LEU B 1 53 ? 18.384 44.484 25.605 1.00 34.66 34 LEU B CA 1
ATOM 2000 C C . LEU B 1 53 ? 17.731 45.118 26.819 1.00 35.38 34 LEU B C 1
ATOM 2001 O O . LEU B 1 53 ? 17.970 44.726 27.960 1.00 32.54 34 LEU B O 1
ATOM 2006 N N . ASN B 1 54 ? 16.912 46.135 26.557 1.00 36.50 35 ASN B N 1
ATOM 2007 C CA . ASN B 1 54 ? 16.221 46.899 27.630 1.00 33.87 35 ASN B CA 1
ATOM 2008 C C . ASN B 1 54 ? 17.163 47.375 28.739 1.00 34.97 35 ASN B C 1
ATOM 2009 O O . ASN B 1 54 ? 16.987 47.030 29.905 1.00 36.42 35 ASN B O 1
ATOM 2014 N N . PRO B 1 55 ? 18.199 48.154 28.390 1.00 34.68 36 PRO B N 1
ATOM 2015 C CA . PRO B 1 55 ? 19.076 48.597 29.423 1.00 35.66 36 PRO B CA 1
ATOM 2016 C C . PRO B 1 55 ? 18.361 49.585 30.311 1.00 40.15 36 PRO B C 1
ATOM 2017 O O . PRO B 1 55 ? 17.525 50.384 29.854 1.00 40.58 36 PRO B O 1
ATOM 2021 N N . GLN B 1 56 ? 18.684 49.481 31.589 1.00 41.79 37 GLN B N 1
ATOM 2022 C CA . GLN B 1 56 ? 18.038 50.271 32.627 1.00 43.75 37 GLN B CA 1
ATOM 2023 C C . GLN B 1 56 ? 19.049 50.931 33.558 1.00 44.98 37 GLN B C 1
ATOM 2024 O O . GLN B 1 56 ? 20.202 50.514 33.658 1.00 43.62 37 GLN B O 1
ATOM 2030 N N . PRO B 1 57 ? 18.627 51.992 34.249 1.00 47.19 38 PRO B N 1
ATOM 2031 C CA . PRO B 1 57 ? 19.661 52.614 35.041 1.00 48.14 38 PRO B CA 1
ATOM 2032 C C . PRO B 1 57 ? 20.036 51.775 36.235 1.00 48.16 38 PRO B C 1
ATOM 2033 O O . PRO B 1 57 ? 19.206 51.076 36.814 1.00 46.92 38 PRO B O 1
ATOM 2037 N N . GLY B 1 58 ? 21.311 51.837 36.562 1.00 49.28 39 GLY B N 1
ATOM 2038 C CA . GLY B 1 58 ? 21.845 51.108 37.705 1.00 49.02 39 GLY B CA 1
ATOM 2039 C C . GLY B 1 58 ? 22.427 49.792 37.239 1.00 47.85 39 GLY B C 1
ATOM 2040 O O . GLY B 1 58 ? 22.962 49.009 38.021 1.00 47.46 39 GLY B O 1
ATOM 2041 N N . GLU B 1 59 ? 22.296 49.551 35.946 1.00 45.53 40 GLU B N 1
ATOM 2042 C CA . GLU B 1 59 ? 22.840 48.333 35.364 1.00 44.04 40 GLU B CA 1
ATOM 2043 C C . GLU B 1 59 ? 24.238 48.585 34.872 1.00 45.25 40 GLU B C 1
ATOM 2044 O O . GLU B 1 59 ? 24.587 49.722 34.530 1.00 49.14 40 GLU B O 1
ATOM 2050 N N . PHE B 1 60 ? 25.045 47.522 34.892 1.00 42.61 41 PHE B N 1
ATOM 2051 C CA . PHE B 1 60 ? 26.391 47.565 34.326 1.00 41.98 41 PHE B CA 1
ATOM 2052 C C . PHE B 1 60 ? 26.412 46.701 33.087 1.00 40.55 41 PHE B C 1
ATOM 2053 O O . PHE B 1 60 ? 26.304 45.491 33.166 1.00 41.40 41 PHE B O 1
ATOM 2061 N N . ILE B 1 61 ? 26.569 47.357 31.947 1.00 39.38 42 ILE B N 1
ATOM 2062 C CA . ILE B 1 61 ? 26.498 46.686 30.642 1.00 38.14 42 ILE B CA 1
ATOM 2063 C C . ILE B 1 61 ? 27.766 46.848 29.820 1.00 37.55 42 ILE B C 1
ATOM 2064 O O . ILE B 1 61 ? 28.381 47.899 29.749 1.00 36.21 42 ILE B O 1
ATOM 2069 N N . LEU B 1 62 ? 28.111 45.756 29.170 1.00 39.49 43 LEU B N 1
ATOM 2070 C CA . LEU B 1 62 ? 29.244 45.695 28.271 1.00 39.19 43 LEU B CA 1
ATOM 2071 C C . LEU B 1 62 ? 28.766 45.654 26.824 1.00 39.26 43 LEU B C 1
ATOM 2072 O O . LEU B 1 62 ? 27.911 44.860 26.457 1.00 37.61 43 LEU B O 1
ATOM 2077 N N . ASP B 1 63 ? 29.347 46.534 26.020 1.00 39.31 44 ASP B N 1
ATOM 2078 C CA . ASP B 1 63 ? 29.095 46.587 24.592 1.00 38.68 44 ASP B CA 1
ATOM 2079 C C . ASP B 1 63 ? 30.331 45.971 23.924 1.00 40.16 44 ASP B C 1
ATOM 2080 O O . ASP B 1 63 ? 31.342 46.623 23.685 1.00 39.55 44 ASP B O 1
ATOM 2085 N N . LEU B 1 64 ? 30.213 44.676 23.665 1.00 40.07 45 LEU B N 1
ATOM 2086 C CA . LEU B 1 64 ? 31.302 43.838 23.184 1.00 39.45 45 LEU B CA 1
ATOM 2087 C C . LEU B 1 64 ? 31.407 43.946 21.703 1.00 39.69 45 LEU B C 1
ATOM 2088 O O . LEU B 1 64 ? 30.496 43.506 20.977 1.00 36.53 45 LEU B O 1
ATOM 2093 N N . GLY B 1 65 ? 32.531 44.524 21.259 1.00 37.82 46 GLY B N 1
ATOM 2094 C CA . GLY B 1 65 ? 32.783 44.774 19.828 1.00 40.60 46 GLY B CA 1
ATOM 2095 C C . GLY B 1 65 ? 32.115 46.095 19.528 1.00 42.45 46 GLY B C 1
ATOM 2096 O O . GLY B 1 65 ? 31.234 46.191 18.669 1.00 43.81 46 GLY B O 1
ATOM 2097 N N . CYS B 1 66 ? 32.523 47.101 20.293 1.00 42.91 47 CYS B N 1
ATOM 2098 C CA . CYS B 1 66 ? 31.835 48.410 20.288 1.00 43.24 47 CYS B CA 1
ATOM 2099 C C . CYS B 1 66 ? 32.061 49.277 19.078 1.00 44.27 47 CYS B C 1
ATOM 2100 O O . CYS B 1 66 ? 31.311 50.198 18.823 1.00 43.03 47 CYS B O 1
ATOM 2103 N N . GLY B 1 67 ? 33.087 48.962 18.314 1.00 47.16 48 GLY B N 1
ATOM 2104 C CA . GLY B 1 67 ? 33.413 49.756 17.119 1.00 47.85 48 GLY B CA 1
ATOM 2105 C C . GLY B 1 67 ? 33.657 51.220 17.421 1.00 47.64 48 GLY B C 1
ATOM 2106 O O . GLY B 1 67 ? 34.381 51.561 18.343 1.00 48.19 48 GLY B O 1
ATOM 2107 N N . THR B 1 68 ? 33.012 52.079 16.641 1.00 49.95 49 THR B N 1
ATOM 2108 C CA . THR B 1 68 ? 33.177 53.557 16.751 1.00 49.34 49 THR B CA 1
ATOM 2109 C C . THR B 1 68 ? 32.530 54.124 18.011 1.00 47.79 49 THR B C 1
ATOM 2110 O O . THR B 1 68 ? 32.708 55.295 18.365 1.00 47.45 49 THR B O 1
ATOM 2114 N N . GLY B 1 69 ? 31.766 53.274 18.674 1.00 45.07 50 GLY B N 1
ATOM 2115 C CA . GLY B 1 69 ? 31.090 53.630 19.930 1.00 43.46 50 GLY B CA 1
ATOM 2116 C C . GLY B 1 69 ? 29.647 54.098 19.805 1.00 40.97 50 GLY B C 1
ATOM 2117 O O . GLY B 1 69 ? 29.003 54.386 20.791 1.00 41.13 50 GLY B O 1
ATOM 2118 N N . GLN B 1 70 ? 29.133 54.177 18.593 1.00 42.66 51 GLN B N 1
ATOM 2119 C CA . GLN B 1 70 ? 27.724 54.634 18.404 1.00 44.23 51 GLN B CA 1
ATOM 2120 C C . GLN B 1 70 ? 26.668 54.025 19.354 1.00 42.89 51 GLN B C 1
ATOM 2121 O O . GLN B 1 70 ? 25.896 54.758 20.003 1.00 42.87 51 GLN B O 1
ATOM 2127 N N . LEU B 1 71 ? 26.653 52.694 19.455 1.00 39.89 52 LEU B N 1
ATOM 2128 C CA . LEU B 1 71 ? 25.607 52.003 20.247 1.00 36.04 52 LEU B CA 1
ATOM 2129 C C . LEU B 1 71 ? 25.958 52.002 21.690 1.00 35.68 52 LEU B C 1
ATOM 2130 O O . LEU B 1 71 ? 25.111 51.890 22.559 1.00 34.23 52 LEU B O 1
ATOM 2135 N N . THR B 1 72 ? 27.232 52.210 21.957 1.00 38.00 53 THR B N 1
ATOM 2136 C CA . THR B 1 72 ? 27.689 52.277 23.359 1.00 37.70 53 THR B CA 1
ATOM 2137 C C . THR B 1 72 ? 27.082 53.546 23.928 1.00 38.15 53 THR B C 1
ATOM 2138 O O . THR B 1 72 ? 26.695 53.615 25.085 1.00 37.95 53 THR B O 1
ATOM 2142 N N . GLU B 1 73 ? 26.946 54.525 23.042 1.00 38.37 54 GLU B N 1
ATOM 2143 C CA . GLU B 1 73 ? 26.370 55.836 23.388 1.00 40.72 54 GLU B CA 1
ATOM 2144 C C . GLU B 1 73 ? 24.867 55.696 23.623 1.00 38.21 54 GLU B C 1
ATOM 2145 O O . GLU B 1 73 ? 24.311 56.286 24.528 1.00 39.77 54 GLU B O 1
ATOM 2151 N N . LYS B 1 74 ? 24.238 54.881 22.796 1.00 40.42 55 LYS B N 1
ATOM 2152 C CA . LYS B 1 74 ? 22.789 54.636 22.927 1.00 39.73 55 LYS B CA 1
ATOM 2153 C C . LYS B 1 74 ? 22.461 53.956 24.250 1.00 40.26 55 LYS B C 1
ATOM 2154 O O . LYS B 1 74 ? 21.540 54.329 24.976 1.00 38.85 55 LYS B O 1
ATOM 2160 N N . ILE B 1 75 ? 23.295 53.008 24.607 1.00 40.76 56 ILE B N 1
ATOM 2161 C CA . ILE B 1 75 ? 23.094 52.271 25.839 1.00 39.78 56 ILE B CA 1
ATOM 2162 C C . ILE B 1 75 ? 23.271 53.235 27.012 1.00 42.07 56 ILE B C 1
ATOM 2163 O O . ILE B 1 75 ? 22.570 53.157 28.034 1.00 41.21 56 ILE B O 1
ATOM 2168 N N . ALA B 1 76 ? 24.210 54.158 26.830 1.00 40.90 57 ALA B N 1
ATOM 2169 C CA . ALA B 1 76 ? 24.556 55.098 27.876 1.00 41.31 57 ALA B CA 1
ATOM 2170 C C . ALA B 1 76 ? 23.412 56.024 28.131 1.00 41.91 57 ALA B C 1
ATOM 2171 O O . ALA B 1 76 ? 23.177 56.429 29.267 1.00 41.60 57 ALA B O 1
ATOM 2173 N N . GLN B 1 77 ? 22.710 56.343 27.054 1.00 42.75 58 GLN B N 1
ATOM 2174 C CA . GLN B 1 77 ? 21.601 57.305 27.118 1.00 43.37 58 GLN B CA 1
ATOM 2175 C C . GLN B 1 77 ? 20.449 56.799 27.927 1.00 45.19 58 GLN B C 1
ATOM 2176 O O . GLN B 1 77 ? 19.572 57.562 28.336 1.00 47.49 58 GLN B O 1
ATOM 2182 N N . SER B 1 78 ? 20.469 55.505 28.173 1.00 45.48 59 SER B N 1
ATOM 2183 C CA . SER B 1 78 ? 19.397 54.856 28.928 1.00 45.48 59 SER B CA 1
ATOM 2184 C C . SER B 1 78 ? 19.655 55.051 30.408 1.00 42.64 59 SER B C 1
ATOM 2185 O O . SER B 1 78 ? 18.847 54.713 31.263 1.00 45.59 59 SER B O 1
ATOM 2188 N N . GLY B 1 79 ? 20.825 55.569 30.699 1.00 41.88 60 GLY B N 1
ATOM 2189 C CA . GLY B 1 79 ? 21.230 55.803 32.085 1.00 43.09 60 GLY B CA 1
ATOM 2190 C C . GLY B 1 79 ? 22.021 54.660 32.705 1.00 44.20 60 GLY B C 1
ATOM 2191 O O . GLY B 1 79 ? 22.469 54.710 33.870 1.00 44.09 60 GLY B O 1
ATOM 2192 N N . ALA B 1 80 ? 22.209 53.633 31.894 1.00 45.30 61 ALA B N 1
ATOM 2193 C CA . ALA B 1 80 ? 22.968 52.448 32.298 1.00 43.22 61 ALA B CA 1
ATOM 2194 C C . ALA B 1 80 ? 24.452 52.744 32.325 1.00 43.32 61 ALA B C 1
ATOM 2195 O O . ALA B 1 80 ? 24.963 53.547 31.542 1.00 42.13 61 ALA B O 1
ATOM 2197 N N . GLU B 1 81 ? 25.131 52.099 33.257 1.00 42.43 62 GLU B N 1
ATOM 2198 C CA . GLU B 1 81 ? 26.586 52.180 33.321 1.00 45.17 62 GLU B CA 1
ATOM 2199 C C . GLU B 1 81 ? 27.044 51.253 32.208 1.00 44.83 62 GLU B C 1
ATOM 2200 O O . GLU B 1 81 ? 26.525 50.157 32.059 1.00 47.35 62 GLU B O 1
ATOM 2206 N N . VAL B 1 82 ? 27.965 51.717 31.382 1.00 44.17 63 VAL B N 1
ATOM 2207 C CA . VAL B 1 82 ? 28.402 50.926 30.235 1.00 43.27 63 VAL B CA 1
ATOM 2208 C C . VAL B 1 82 ? 29.875 51.005 29.930 1.00 44.35 63 VAL B C 1
ATOM 2209 O O . VAL B 1 82 ? 30.533 52.002 30.179 1.00 47.41 63 VAL B O 1
ATOM 2213 N N . LEU B 1 83 ? 30.371 49.914 29.373 1.00 43.40 64 LEU B N 1
ATOM 2214 C CA . LEU B 1 83 ? 31.761 49.806 28.927 1.00 43.96 64 LEU B CA 1
ATOM 2215 C C . LEU B 1 83 ? 31.748 49.277 27.523 1.00 43.10 64 LEU B C 1
ATOM 2216 O O . LEU B 1 83 ? 31.012 48.360 27.196 1.00 43.37 64 LEU B O 1
ATOM 2221 N N . GLY B 1 84 ? 32.551 49.907 26.689 1.00 43.11 65 GLY B N 1
ATOM 2222 C CA . GLY B 1 84 ? 32.700 49.494 25.322 1.00 42.81 65 GLY B CA 1
ATOM 2223 C C . GLY B 1 84 ? 34.075 48.913 25.150 1.00 42.12 65 GLY B C 1
ATOM 2224 O O . GLY B 1 84 ? 35.054 49.462 25.634 1.00 41.78 65 GLY B O 1
ATOM 2225 N N . THR B 1 85 ? 34.137 47.768 24.501 1.00 41.22 66 THR B N 1
ATOM 2226 C CA . THR B 1 85 ? 35.420 47.144 24.195 1.00 41.78 66 THR B CA 1
ATOM 2227 C C . THR B 1 85 ? 35.469 46.678 22.781 1.00 41.94 66 THR B C 1
ATOM 2228 O O . THR B 1 85 ? 34.466 46.452 22.104 1.00 44.95 66 THR B O 1
ATOM 2232 N N . ASP B 1 86 ? 36.703 46.538 22.365 1.00 42.65 67 ASP B N 1
ATOM 2233 C CA . ASP B 1 86 ? 37.025 46.111 21.030 1.00 43.28 67 ASP B CA 1
ATOM 2234 C C . ASP B 1 86 ? 38.447 45.564 21.021 1.00 42.84 67 ASP B C 1
ATOM 2235 O O . ASP B 1 86 ? 39.275 45.889 21.882 1.00 43.22 67 ASP B O 1
ATOM 2240 N N . ASN B 1 87 ? 38.735 44.719 20.060 1.00 43.13 68 ASN B N 1
ATOM 2241 C CA . ASN B 1 87 ? 40.054 44.073 20.056 1.00 46.59 68 ASN B CA 1
ATOM 2242 C C . ASN B 1 87 ? 41.159 44.956 19.440 1.00 47.21 68 ASN B C 1
ATOM 2243 O O . ASN B 1 87 ? 42.367 44.728 19.656 1.00 47.60 68 ASN B O 1
ATOM 2248 N N . ALA B 1 88 ? 40.708 45.977 18.716 1.00 47.07 69 ALA B N 1
ATOM 2249 C CA . ALA B 1 88 ? 41.572 46.936 17.993 1.00 47.68 69 ALA B CA 1
ATOM 2250 C C . ALA B 1 88 ? 41.821 48.224 18.769 1.00 46.88 69 ALA B C 1
ATOM 2251 O O . ALA B 1 88 ? 40.905 48.987 19.021 1.00 47.48 69 ALA B O 1
ATOM 2253 N N . ALA B 1 89 ? 43.077 48.470 19.127 1.00 47.55 70 ALA B N 1
ATOM 2254 C CA . ALA B 1 89 ? 43.428 49.655 19.946 1.00 46.02 70 ALA B CA 1
ATOM 2255 C C . ALA B 1 89 ? 43.177 50.931 19.179 1.00 45.60 70 ALA B C 1
ATOM 2256 O O . ALA B 1 89 ? 42.955 51.992 19.758 1.00 44.85 70 ALA B O 1
ATOM 2258 N N . THR B 1 90 ? 43.188 50.818 17.866 1.00 47.64 71 THR B N 1
ATOM 2259 C CA . THR B 1 90 ? 42.934 51.993 17.035 1.00 50.97 71 THR B CA 1
ATOM 2260 C C . THR B 1 90 ? 41.488 52.360 17.206 1.00 51.37 71 THR B C 1
ATOM 2261 O O . THR B 1 90 ? 41.145 53.505 17.522 1.00 52.19 71 THR B O 1
ATOM 2273 N N . ILE B 1 92 ? 39.519 51.770 19.532 1.00 47.43 73 ILE B N 1
ATOM 2274 C CA . ILE B 1 92 ? 39.219 52.239 20.887 1.00 47.65 73 ILE B CA 1
ATOM 2275 C C . ILE B 1 92 ? 39.624 53.677 21.108 1.00 51.49 73 ILE B C 1
ATOM 2276 O O . ILE B 1 92 ? 39.123 54.346 22.011 1.00 52.64 73 ILE B O 1
ATOM 2281 N N . GLU B 1 93 ? 40.523 54.163 20.265 1.00 54.77 74 GLU B N 1
ATOM 2282 C CA . GLU B 1 93 ? 40.945 55.560 20.362 1.00 55.76 74 GLU B CA 1
ATOM 2283 C C . GLU B 1 93 ? 39.988 56.388 19.522 1.00 55.09 74 GLU B C 1
ATOM 2284 O O . GLU B 1 93 ? 39.523 57.446 19.951 1.00 56.07 74 GLU B O 1
ATOM 2290 N N . LYS B 1 94 ? 39.665 55.869 18.342 1.00 55.13 75 LYS B N 1
ATOM 2291 C CA . LYS B 1 94 ? 38.737 56.554 17.431 1.00 55.99 75 LYS B CA 1
ATOM 2292 C C . LYS B 1 94 ? 37.383 56.672 18.121 1.00 57.82 75 LYS B C 1
ATOM 2293 O O . LYS B 1 94 ? 36.593 57.562 17.819 1.00 59.32 75 LYS B O 1
ATOM 2295 N N . ALA B 1 95 ? 37.158 55.796 19.096 1.00 58.35 76 ALA B N 1
ATOM 2296 C CA . ALA B 1 95 ? 35.890 55.769 19.815 1.00 57.09 76 ALA B CA 1
ATOM 2297 C C . ALA B 1 95 ? 35.915 56.819 20.886 1.00 56.24 76 ALA B C 1
ATOM 2298 O O . ALA B 1 95 ? 34.924 57.507 21.128 1.00 59.13 76 ALA B O 1
ATOM 2300 N N . ARG B 1 96 ? 37.054 56.927 21.546 1.00 54.47 77 ARG B N 1
ATOM 2301 C CA . ARG B 1 96 ? 37.200 57.878 22.665 1.00 53.65 77 ARG B CA 1
ATOM 2302 C C . ARG B 1 96 ? 37.124 59.324 22.154 1.00 52.14 77 ARG B C 1
ATOM 2303 O O . ARG B 1 96 ? 36.765 60.263 22.884 1.00 47.26 77 ARG B O 1
ATOM 2311 N N . GLN B 1 97 ? 37.403 59.457 20.861 1.00 52.73 78 GLN B N 1
ATOM 2312 C CA . GLN B 1 97 ? 37.376 60.761 20.180 1.00 53.86 78 GLN B CA 1
ATOM 2313 C C . GLN B 1 97 ? 35.932 61.093 19.799 1.00 53.53 78 GLN B C 1
ATOM 2314 O O . GLN B 1 97 ? 35.511 62.252 19.870 1.00 53.57 78 GLN B O 1
ATOM 2316 N N . ASN B 1 98 ? 35.178 60.049 19.447 1.00 53.09 79 ASN B N 1
ATOM 2317 C CA . ASN B 1 98 ? 33.774 60.192 19.042 1.00 51.75 79 ASN B CA 1
ATOM 2318 C C . ASN B 1 98 ? 32.891 60.526 20.228 1.00 52.26 79 ASN B C 1
ATOM 2319 O O . ASN B 1 98 ? 31.996 61.377 20.142 1.00 53.27 79 ASN B O 1
ATOM 2324 N N . TYR B 1 99 ? 33.204 59.884 21.350 1.00 50.98 80 TYR B N 1
ATOM 2325 C CA . TYR B 1 99 ? 32.440 60.035 22.603 1.00 47.99 80 TYR B CA 1
ATOM 2326 C C . TYR B 1 99 ? 33.403 60.086 23.763 1.00 46.86 80 TYR B C 1
ATOM 2327 O O . TYR B 1 99 ? 33.565 59.105 24.466 1.00 44.66 80 TYR B O 1
ATOM 2336 N N . PRO B 1 100 ? 34.090 61.228 23.939 1.00 50.06 81 PRO B N 1
ATOM 2337 C CA . PRO B 1 100 ? 35.079 61.412 25.003 1.00 47.32 81 PRO B CA 1
ATOM 2338 C C . PRO B 1 100 ? 34.550 61.248 26.393 1.00 44.43 81 PRO B C 1
ATOM 2339 O O . PRO B 1 100 ? 35.306 61.217 27.364 1.00 45.59 81 PRO B O 1
ATOM 2343 N N . HIS B 1 101 ? 33.249 61.146 26.477 1.00 42.85 82 HIS B N 1
ATOM 2344 C CA . HIS B 1 101 ? 32.581 61.068 27.785 1.00 43.87 82 HIS B CA 1
ATOM 2345 C C . HIS B 1 101 ? 32.342 59.624 28.195 1.00 45.82 82 HIS B C 1
ATOM 2346 O O . HIS B 1 101 ? 31.967 59.345 29.328 1.00 46.04 82 HIS B O 1
ATOM 2353 N N . LEU B 1 102 ? 32.609 58.709 27.267 1.00 46.92 83 LEU B N 1
ATOM 2354 C CA . LEU B 1 102 ? 32.374 57.281 27.522 1.00 49.15 83 LEU B CA 1
ATOM 2355 C C . LEU B 1 102 ? 33.641 56.483 27.857 1.00 53.18 83 LEU B C 1
ATOM 2356 O O . LEU B 1 102 ? 34.769 56.875 27.473 1.00 54.53 83 LEU B O 1
ATOM 2361 N N . HIS B 1 103 ? 33.418 55.382 28.595 1.00 52.72 84 HIS B N 1
ATOM 2362 C CA . HIS B 1 103 ? 34.468 54.386 28.985 1.00 52.17 84 HIS B CA 1
ATOM 2363 C C . HIS B 1 103 ? 34.699 53.298 27.941 1.00 49.03 84 HIS B C 1
ATOM 2364 O O . HIS B 1 103 ? 33.782 52.577 27.555 1.00 49.17 84 HIS B O 1
ATOM 2371 N N . PHE B 1 104 ? 35.946 53.170 27.519 1.00 47.38 85 PHE B N 1
ATOM 2372 C CA . PHE B 1 104 ? 36.365 52.150 26.541 1.00 45.66 85 PHE B CA 1
ATOM 2373 C C . PHE B 1 104 ? 37.695 51.474 26.879 1.00 46.23 85 PHE B C 1
ATOM 2374 O O . PHE B 1 104 ? 38.574 52.049 27.507 1.00 45.26 85 PHE B O 1
ATOM 2382 N N . ASP B 1 105 ? 37.823 50.239 26.424 1.00 46.44 86 ASP B N 1
ATOM 2383 C CA . ASP B 1 105 ? 39.034 49.417 26.618 1.00 46.54 86 ASP B CA 1
ATOM 2384 C C . ASP B 1 105 ? 39.221 48.428 25.508 1.00 46.99 86 ASP B C 1
ATOM 2385 O O . ASP B 1 105 ? 38.251 47.971 24.888 1.00 44.39 86 ASP B O 1
ATOM 2390 N N . VAL B 1 106 ? 40.485 48.102 25.259 1.00 45.92 87 VAL B N 1
ATOM 2391 C CA . VAL B 1 106 ? 40.831 47.046 24.292 1.00 47.51 87 VAL B CA 1
ATOM 2392 C C . VAL B 1 106 ? 40.743 45.704 24.978 1.00 48.72 87 VAL B C 1
ATOM 2393 O O . VAL B 1 106 ? 41.325 45.475 26.052 1.00 49.03 87 VAL B O 1
ATOM 2397 N N . ALA B 1 107 ? 39.960 44.839 24.348 1.00 47.28 88 ALA B N 1
ATOM 2398 C CA . ALA B 1 107 ? 39.766 43.477 24.829 1.00 46.40 88 ALA B CA 1
ATOM 2399 C C . ALA B 1 107 ? 39.459 42.479 23.731 1.00 45.02 88 ALA B C 1
ATOM 2400 O O . ALA B 1 107 ? 38.973 42.811 22.639 1.00 43.26 88 ALA B O 1
ATOM 2402 N N . ASP B 1 108 ? 39.793 41.238 24.048 1.00 46.63 89 ASP B N 1
ATOM 2403 C CA . ASP B 1 108 ? 39.504 40.113 23.162 1.00 46.41 89 ASP B CA 1
ATOM 2404 C C . ASP B 1 108 ? 38.279 39.381 23.673 1.00 42.83 89 ASP B C 1
ATOM 2405 O O . ASP B 1 108 ? 38.211 38.931 24.823 1.00 41.22 89 ASP B O 1
ATOM 2410 N N . ALA B 1 109 ? 37.318 39.288 22.773 1.00 40.80 90 ALA B N 1
ATOM 2411 C CA . ALA B 1 109 ? 36.012 38.683 23.073 1.00 40.75 90 ALA B CA 1
ATOM 2412 C C . ALA B 1 109 ? 36.190 37.284 23.599 1.00 40.35 90 ALA B C 1
ATOM 2413 O O . ALA B 1 109 ? 35.392 36.790 24.374 1.00 42.61 90 ALA B O 1
ATOM 2415 N N . ARG B 1 110 ? 37.299 36.691 23.197 1.00 44.11 91 ARG B N 1
ATOM 2416 C CA . ARG B 1 110 ? 37.598 35.294 23.507 1.00 44.17 91 ARG B CA 1
ATOM 2417 C C . ARG B 1 110 ? 38.137 35.092 24.908 1.00 45.97 91 ARG B C 1
ATOM 2418 O O . ARG B 1 110 ? 37.965 34.030 25.494 1.00 47.09 91 ARG B O 1
ATOM 2426 N N . ASN B 1 111 ? 38.760 36.125 25.462 1.00 49.26 92 ASN B N 1
ATOM 2427 C CA . ASN B 1 111 ? 39.436 35.982 26.750 1.00 52.44 92 ASN B CA 1
ATOM 2428 C C . ASN B 1 111 ? 39.351 37.158 27.693 1.00 52.54 92 ASN B C 1
ATOM 2429 O O . ASN B 1 111 ? 40.208 37.317 28.545 1.00 57.42 92 ASN B O 1
ATOM 2434 N N . PHE B 1 112 ? 38.324 37.970 27.568 1.00 50.84 93 PHE B N 1
ATOM 2435 C CA . PHE B 1 112 ? 38.192 39.147 28.430 1.00 48.75 93 PHE B CA 1
ATOM 2436 C C . PHE B 1 112 ? 37.668 38.869 29.829 1.00 49.23 93 PHE B C 1
ATOM 2437 O O . PHE B 1 112 ? 37.026 37.858 30.118 1.00 50.46 93 PHE B O 1
ATOM 2445 N N . ARG B 1 113 ? 37.920 39.848 30.676 1.00 48.85 94 ARG B N 1
ATOM 2446 C CA . ARG B 1 113 ? 37.516 39.825 32.095 1.00 48.30 94 ARG B CA 1
ATOM 2447 C C . ARG B 1 113 ? 37.033 41.232 32.521 1.00 48.76 94 ARG B C 1
ATOM 2448 O O . ARG B 1 113 ? 37.501 42.239 31.976 1.00 48.67 94 ARG B O 1
ATOM 2451 N N . VAL B 1 114 ? 36.099 41.301 33.473 1.00 49.46 95 VAL B N 1
ATOM 2452 C CA . VAL B 1 114 ? 35.556 42.609 33.947 1.00 51.39 95 VAL B CA 1
ATOM 2453 C C . VAL B 1 114 ? 35.792 42.948 35.436 1.00 54.20 95 VAL B C 1
ATOM 2454 O O . VAL B 1 114 ? 35.880 42.068 36.307 1.00 56.02 95 VAL B O 1
ATOM 2458 N N . ASP B 1 115 ? 35.867 44.248 35.708 1.00 54.73 96 ASP B N 1
ATOM 2459 C CA . ASP B 1 115 ? 36.165 44.746 37.076 1.00 54.70 96 ASP B CA 1
ATOM 2460 C C . ASP B 1 115 ? 35.079 44.400 38.088 1.00 53.79 96 ASP B C 1
ATOM 2461 O O . ASP B 1 115 ? 35.325 44.286 39.304 1.00 54.10 96 ASP B O 1
ATOM 2463 N N . LYS B 1 116 ? 33.879 44.226 37.561 1.00 50.51 97 LYS B N 1
ATOM 2464 C CA . LYS B 1 116 ? 32.696 43.908 38.368 1.00 48.99 97 LYS B CA 1
ATOM 2465 C C . LYS B 1 116 ? 31.704 43.155 37.503 1.00 47.04 97 LYS B C 1
ATOM 2466 O O . LYS B 1 116 ? 31.663 43.354 36.299 1.00 48.02 97 LYS B O 1
ATOM 2468 N N . PRO B 1 117 ? 30.905 42.276 38.110 1.00 45.98 98 PRO B N 1
ATOM 2469 C CA . PRO B 1 117 ? 29.914 41.515 37.342 1.00 44.85 98 PRO B CA 1
ATOM 2470 C C . PRO B 1 117 ? 28.999 42.419 36.538 1.00 44.26 98 PRO B C 1
ATOM 2471 O O . PRO B 1 117 ? 28.644 43.507 36.975 1.00 44.22 98 PRO B O 1
ATOM 2475 N N . LEU B 1 118 ? 28.648 41.941 35.353 1.00 44.49 99 LEU B N 1
ATOM 2476 C CA . LEU B 1 118 ? 27.745 42.649 34.426 1.00 42.77 99 LEU B CA 1
ATOM 2477 C C . LEU B 1 118 ? 26.292 42.212 34.525 1.00 41.76 99 LEU B C 1
ATOM 2478 O O . LEU B 1 118 ? 25.973 41.071 34.876 1.00 43.77 99 LEU B O 1
ATOM 2483 N N . ASP B 1 119 ? 25.400 43.134 34.196 1.00 40.01 100 ASP B N 1
ATOM 2484 C CA . ASP B 1 119 ? 23.977 42.814 34.149 1.00 38.56 100 ASP B CA 1
ATOM 2485 C C . ASP B 1 119 ? 23.685 42.277 32.757 1.00 38.22 100 ASP B C 1
ATOM 2486 O O . ASP B 1 119 ? 22.874 41.397 32.561 1.00 35.84 100 ASP B O 1
ATOM 2491 N N . ALA B 1 120 ? 24.428 42.776 31.791 1.00 38.46 101 ALA B N 1
ATOM 2492 C CA . ALA B 1 120 ? 24.206 42.372 30.411 1.00 35.15 101 ALA B CA 1
ATOM 2493 C C . ALA B 1 120 ? 25.391 42.610 29.530 1.00 37.03 101 ALA B C 1
ATOM 2494 O O . ALA B 1 120 ? 26.233 43.495 29.804 1.00 35.28 101 ALA B O 1
ATOM 2496 N N . VAL B 1 121 ? 25.494 41.715 28.546 1.00 35.13 102 VAL B N 1
ATOM 2497 C CA . VAL B 1 121 ? 26.440 41.838 27.455 1.00 35.36 102 VAL B CA 1
ATOM 2498 C C . VAL B 1 121 ? 25.602 42.038 26.185 1.00 35.17 102 VAL B C 1
ATOM 2499 O O . VAL B 1 121 ? 24.641 41.298 25.934 1.00 31.45 102 VAL B O 1
ATOM 2503 N N . PHE B 1 122 ? 25.990 43.062 25.426 1.00 32.41 103 PHE B N 1
ATOM 2504 C CA . PHE B 1 122 ? 25.368 43.419 24.165 1.00 31.78 103 PHE B CA 1
ATOM 2505 C C . PHE B 1 122 ? 26.428 43.376 23.062 1.00 31.98 103 PHE B C 1
ATOM 2506 O O . PHE B 1 122 ? 27.552 43.861 23.241 1.00 31.83 103 PHE B O 1
ATOM 2514 N N . SER B 1 123 ? 26.107 42.723 21.953 1.00 31.37 104 SER B N 1
ATOM 2515 C CA . SER B 1 123 ? 27.045 42.665 20.824 1.00 32.15 104 SER B CA 1
ATOM 2516 C C . SER B 1 123 ? 26.368 42.686 19.506 1.00 30.08 104 SER B C 1
ATOM 2517 O O . SER B 1 123 ? 25.596 41.796 19.214 1.00 31.33 104 SER B O 1
ATOM 2520 N N . ASN B 1 124 ? 26.695 43.705 18.704 1.00 30.33 105 ASN B N 1
ATOM 2521 C CA . ASN B 1 124 ? 26.145 43.863 17.354 1.00 34.65 105 ASN B CA 1
ATOM 2522 C C . ASN B 1 124 ? 27.200 43.886 16.257 1.00 34.18 105 ASN B C 1
ATOM 2523 O O . ASN B 1 124 ? 28.160 44.652 16.317 1.00 35.97 105 ASN B O 1
ATOM 2528 N N . ALA B 1 125 ? 27.022 43.044 15.259 1.00 35.82 106 ALA B N 1
ATOM 2529 C CA . ALA B 1 125 ? 27.914 43.074 14.096 1.00 35.72 106 ALA B CA 1
ATOM 2530 C C . ALA B 1 125 ? 29.394 42.781 14.323 1.00 38.25 106 ALA B C 1
ATOM 2531 O O . ALA B 1 125 ? 30.253 43.301 13.614 1.00 38.79 106 ALA B O 1
ATOM 2541 N N . LEU B 1 127 ? 30.474 39.370 16.115 1.00 37.36 108 LEU B N 1
ATOM 2542 C CA . LEU B 1 127 ? 30.750 37.971 16.486 1.00 34.13 108 LEU B CA 1
ATOM 2543 C C . LEU B 1 127 ? 31.028 37.006 15.327 1.00 33.01 108 LEU B C 1
ATOM 2544 O O . LEU B 1 127 ? 31.500 35.914 15.540 1.00 33.67 108 LEU B O 1
ATOM 2549 N N . HIS B 1 128 ? 30.716 37.403 14.112 1.00 33.16 109 HIS B N 1
ATOM 2550 C CA . HIS B 1 128 ? 31.011 36.555 12.960 1.00 34.81 109 HIS B CA 1
ATOM 2551 C C . HIS B 1 128 ? 32.509 36.591 12.649 1.00 38.15 109 HIS B C 1
ATOM 2552 O O . HIS B 1 128 ? 32.974 35.854 11.817 1.00 39.96 109 HIS B O 1
ATOM 2559 N N . TRP B 1 129 ? 33.256 37.438 13.342 1.00 37.52 110 TRP B N 1
ATOM 2560 C CA . TRP B 1 129 ? 34.697 37.532 13.120 1.00 38.64 110 TRP B CA 1
ATOM 2561 C C . TRP B 1 129 ? 35.393 36.651 14.116 1.00 37.86 110 TRP B C 1
ATOM 2562 O O . TRP B 1 129 ? 36.583 36.498 14.069 1.00 35.76 110 TRP B O 1
ATOM 2573 N N . VAL B 1 130 ? 34.630 36.109 15.045 1.00 37.51 111 VAL B N 1
ATOM 2574 C CA . VAL B 1 130 ? 35.188 35.256 16.106 1.00 36.04 111 VAL B CA 1
ATOM 2575 C C . VAL B 1 130 ? 35.001 33.792 15.773 1.00 38.69 111 VAL B C 1
ATOM 2576 O O . VAL B 1 130 ? 33.913 33.232 15.950 1.00 39.93 111 VAL B O 1
ATOM 2580 N N . LYS B 1 131 ? 36.098 33.166 15.324 1.00 42.78 112 LYS B N 1
ATOM 2581 C CA . LYS B 1 131 ? 36.053 31.749 14.867 1.00 44.36 112 LYS B CA 1
ATOM 2582 C C . LYS B 1 131 ? 36.212 30.763 16.024 1.00 43.15 112 LYS B C 1
ATOM 2583 O O . LYS B 1 131 ? 36.158 29.569 15.797 1.00 42.80 112 LYS B O 1
ATOM 2589 N N . GLU B 1 132 ? 36.378 31.290 17.246 1.00 40.70 113 GLU B N 1
ATOM 2590 C CA . GLU B 1 132 ? 36.373 30.487 18.494 1.00 39.86 113 GLU B CA 1
ATOM 2591 C C . GLU B 1 132 ? 35.143 30.883 19.352 1.00 39.25 113 GLU B C 1
ATOM 2592 O O . GLU B 1 132 ? 35.265 31.391 20.467 1.00 36.90 113 GLU B O 1
ATOM 2598 N N . PRO B 1 133 ? 33.944 30.627 18.823 1.00 34.99 114 PRO B N 1
ATOM 2599 C CA . PRO B 1 133 ? 32.727 31.074 19.467 1.00 36.73 114 PRO B CA 1
ATOM 2600 C C . PRO B 1 133 ? 32.553 30.601 20.900 1.00 36.26 114 PRO B C 1
ATOM 2601 O O . PRO B 1 133 ? 32.091 31.331 21.753 1.00 36.97 114 PRO B O 1
ATOM 2605 N N . GLU B 1 134 ? 33.057 29.416 21.169 1.00 39.26 115 GLU B N 1
ATOM 2606 C CA . GLU B 1 134 ? 32.848 28.793 22.446 1.00 37.67 115 GLU B CA 1
ATOM 2607 C C . GLU B 1 134 ? 33.596 29.536 23.527 1.00 38.93 115 GLU B C 1
ATOM 2608 O O . GLU B 1 134 ? 33.131 29.621 24.669 1.00 36.60 115 GLU B O 1
ATOM 2614 N N . ALA B 1 135 ? 34.741 30.095 23.134 1.00 37.07 116 ALA B N 1
ATOM 2615 C CA . ALA B 1 135 ? 35.636 30.760 24.079 1.00 35.29 116 ALA B CA 1
ATOM 2616 C C . ALA B 1 135 ? 35.037 32.103 24.407 1.00 32.39 116 ALA B C 1
ATOM 2617 O O . ALA B 1 135 ? 35.085 32.556 25.533 1.00 33.14 116 ALA B O 1
ATOM 2619 N N . ALA B 1 136 ? 34.402 32.699 23.417 1.00 34.68 117 ALA B N 1
ATOM 2620 C CA . ALA B 1 136 ? 33.712 33.993 23.622 1.00 36.00 117 ALA B CA 1
ATOM 2621 C C . ALA B 1 136 ? 32.535 33.819 24.588 1.00 36.89 117 ALA B C 1
ATOM 2622 O O . ALA B 1 136 ? 32.357 34.551 25.573 1.00 36.11 117 ALA B O 1
ATOM 2624 N N . ILE B 1 137 ? 31.688 32.863 24.245 1.00 37.31 118 ILE B N 1
ATOM 2625 C CA . ILE B 1 137 ? 30.517 32.538 25.085 1.00 34.63 118 ILE B CA 1
ATOM 2626 C C . ILE B 1 137 ? 30.920 32.228 26.519 1.00 36.33 118 ILE B C 1
ATOM 2627 O O . ILE B 1 137 ? 30.253 32.612 27.481 1.00 38.51 118 ILE B O 1
ATOM 2632 N N . ALA B 1 138 ? 32.058 31.576 26.659 1.00 38.23 119 ALA B N 1
ATOM 2633 C CA . ALA B 1 138 ? 32.557 31.217 27.989 1.00 39.16 119 ALA B CA 1
ATOM 2634 C C . ALA B 1 138 ? 32.938 32.467 28.762 1.00 39.75 119 ALA B C 1
ATOM 2635 O O . ALA B 1 138 ? 32.616 32.602 29.938 1.00 42.20 119 ALA B O 1
ATOM 2637 N N . SER B 1 139 ? 33.657 33.370 28.102 1.00 39.57 120 SER B N 1
ATOM 2638 C CA . SER B 1 139 ? 34.083 34.611 28.776 1.00 38.67 120 SER B CA 1
ATOM 2639 C C . SER B 1 139 ? 32.863 35.420 29.168 1.00 37.29 120 SER B C 1
ATOM 2640 O O . SER B 1 139 ? 32.803 35.998 30.247 1.00 37.78 120 SER B O 1
ATOM 2643 N N . ILE B 1 140 ? 31.860 35.398 28.288 1.00 39.68 121 ILE B N 1
ATOM 2644 C CA . ILE B 1 140 ? 30.641 36.196 28.515 1.00 36.72 121 ILE B CA 1
ATOM 2645 C C . ILE B 1 140 ? 29.908 35.681 29.737 1.00 40.84 121 ILE B C 1
ATOM 2646 O O . ILE B 1 140 ? 29.472 36.447 30.605 1.00 41.43 121 ILE B O 1
ATOM 2651 N N . HIS B 1 141 ? 29.787 34.363 29.802 1.00 42.01 122 HIS B N 1
ATOM 2652 C CA . HIS B 1 141 ? 29.079 33.693 30.911 1.00 42.38 122 HIS B CA 1
ATOM 2653 C C . HIS B 1 141 ? 29.762 33.980 32.257 1.00 43.56 122 HIS B C 1
ATOM 2654 O O . HIS B 1 141 ? 29.155 34.094 33.329 1.00 44.07 122 HIS B O 1
ATOM 2661 N N . GLN B 1 142 ? 31.055 34.120 32.188 1.00 44.47 123 GLN B N 1
ATOM 2662 C CA . GLN B 1 142 ? 31.820 34.276 33.411 1.00 45.66 123 GLN B CA 1
ATOM 2663 C C . GLN B 1 142 ? 31.718 35.710 33.894 1.00 44.04 123 GLN B C 1
ATOM 2664 O O . GLN B 1 142 ? 31.732 35.978 35.092 1.00 43.21 123 GLN B O 1
ATOM 2670 N N . ALA B 1 143 ? 31.489 36.604 32.938 1.00 44.48 124 ALA B N 1
ATOM 2671 C CA . ALA B 1 143 ? 31.432 38.061 33.188 1.00 42.63 124 ALA B CA 1
ATOM 2672 C C . ALA B 1 143 ? 30.090 38.485 33.776 1.00 41.75 124 ALA B C 1
ATOM 2673 O O . ALA B 1 143 ? 29.995 39.449 34.552 1.00 38.68 124 ALA B O 1
ATOM 2675 N N . LEU B 1 144 ? 29.061 37.735 33.418 1.00 39.82 125 LEU B N 1
ATOM 2676 C CA . LEU B 1 144 ? 27.701 38.028 33.876 1.00 41.49 125 LEU B CA 1
ATOM 2677 C C . LEU B 1 144 ? 27.340 37.578 35.304 1.00 43.83 125 LEU B C 1
ATOM 2678 O O . LEU B 1 144 ? 27.764 36.542 35.802 1.00 43.61 125 LEU B O 1
ATOM 2683 N N . LYS B 1 145 ? 26.477 38.383 35.897 1.00 43.50 126 LYS B N 1
ATOM 2684 C CA . LYS B 1 145 ? 25.891 38.108 37.180 1.00 46.66 126 LYS B CA 1
ATOM 2685 C C . LYS B 1 145 ? 24.905 37.026 36.845 1.00 48.10 126 LYS B C 1
ATOM 2686 O O . LYS B 1 145 ? 24.507 36.891 35.684 1.00 49.08 126 LYS B O 1
ATOM 2692 N N . SER B 1 146 ? 24.502 36.222 37.805 1.00 45.91 127 SER B N 1
ATOM 2693 C CA . SER B 1 146 ? 23.480 35.241 37.478 1.00 47.51 127 SER B CA 1
ATOM 2694 C C . SER B 1 146 ? 22.206 36.003 37.148 1.00 45.03 127 SER B C 1
ATOM 2695 O O . SER B 1 146 ? 21.844 36.960 37.823 1.00 45.95 127 SER B O 1
ATOM 2698 N N . GLY B 1 147 ? 21.556 35.589 36.076 1.00 42.31 128 GLY B N 1
ATOM 2699 C CA . GLY B 1 147 ? 20.304 36.220 35.631 1.00 41.09 128 GLY B CA 1
ATOM 2700 C C . GLY B 1 147 ? 20.646 37.356 34.688 1.00 38.42 128 GLY B C 1
ATOM 2701 O O . GLY B 1 147 ? 19.790 38.110 34.238 1.00 38.86 128 GLY B O 1
ATOM 2702 N N . GLY B 1 148 ? 21.944 37.443 34.430 1.00 37.82 129 GLY B N 1
ATOM 2703 C CA . GLY B 1 148 ? 22.539 38.413 33.504 1.00 37.97 129 GLY B CA 1
ATOM 2704 C C . GLY B 1 148 ? 22.150 38.047 32.083 1.00 36.98 129 GLY B C 1
ATOM 2705 O O . GLY B 1 148 ? 21.953 36.891 31.778 1.00 37.50 129 GLY B O 1
ATOM 2706 N N . ARG B 1 149 ? 22.120 39.044 31.215 1.00 36.32 130 ARG B N 1
ATOM 2707 C CA . ARG B 1 149 ? 21.597 38.883 29.861 1.00 36.94 130 ARG B CA 1
ATOM 2708 C C . ARG B 1 149 ? 22.684 38.994 28.787 1.00 33.09 130 ARG B C 1
ATOM 2709 O O . ARG B 1 149 ? 23.643 39.760 28.921 1.00 32.81 130 ARG B O 1
ATOM 2717 N N . PHE B 1 150 ? 22.539 38.186 27.743 1.00 29.29 131 PHE B N 1
ATOM 2718 C CA . PHE B 1 150 ? 23.401 38.250 26.563 1.00 31.34 131 PHE B CA 1
ATOM 2719 C C . PHE B 1 150 ? 22.493 38.433 25.324 1.00 32.62 131 PHE B C 1
ATOM 2720 O O . PHE B 1 150 ? 21.653 37.594 25.032 1.00 33.37 131 PHE B O 1
ATOM 2728 N N . VAL B 1 151 ? 22.638 39.576 24.669 1.00 32.99 132 VAL B N 1
ATOM 2729 C CA . VAL B 1 151 ? 21.808 39.937 23.504 1.00 31.63 132 VAL B CA 1
ATOM 2730 C C . VAL B 1 151 ? 22.735 40.236 22.332 1.00 31.47 132 VAL B C 1
ATOM 2731 O O . VAL B 1 151 ? 23.639 41.026 22.438 1.00 33.27 132 VAL B O 1
ATOM 2735 N N . ALA B 1 152 ? 22.553 39.541 21.216 1.00 33.38 133 ALA B N 1
ATOM 2736 C CA . ALA B 1 152 ? 23.480 39.717 20.126 1.00 30.34 133 ALA B CA 1
ATOM 2737 C C . ALA B 1 152 ? 22.872 39.595 18.754 1.00 29.80 133 ALA B C 1
ATOM 2738 O O . ALA B 1 152 ? 21.848 38.975 18.553 1.00 30.41 133 ALA B O 1
ATOM 2740 N N . GLU B 1 153 ? 23.548 40.229 17.810 1.00 30.38 134 GLU B N 1
ATOM 2741 C CA . GLU B 1 153 ? 23.233 40.040 16.404 1.00 30.29 134 GLU B CA 1
ATOM 2742 C C . GLU B 1 153 ? 24.534 40.123 15.596 1.00 32.15 134 GLU B C 1
ATOM 2743 O O . GLU B 1 153 ? 25.422 40.939 15.878 1.00 33.55 134 GLU B O 1
ATOM 2749 N N . PHE B 1 154 ? 24.638 39.213 14.644 1.00 36.27 135 PHE B N 1
ATOM 2750 C CA . PHE B 1 154 ? 25.799 39.145 13.751 1.00 36.68 135 PHE B CA 1
ATOM 2751 C C . PHE B 1 154 ? 25.459 38.309 12.516 1.00 33.76 135 PHE B C 1
ATOM 2752 O O . PHE B 1 154 ? 24.346 37.837 12.344 1.00 32.50 135 PHE B O 1
ATOM 2760 N N . GLY B 1 155 ? 26.437 38.109 11.659 1.00 36.07 136 GLY B N 1
ATOM 2761 C CA . GLY B 1 155 ? 26.212 37.321 10.465 1.00 33.69 136 GLY B CA 1
ATOM 2762 C C . GLY B 1 155 ? 25.872 35.859 10.753 1.00 33.20 136 GLY B C 1
ATOM 2763 O O . GLY B 1 155 ? 26.522 35.210 11.516 1.00 34.27 136 GLY B O 1
ATOM 2764 N N . GLY B 1 156 ? 24.793 35.386 10.149 1.00 31.84 137 GLY B N 1
ATOM 2765 C CA . GLY B 1 156 ? 24.346 34.012 10.336 1.00 33.89 137 GLY B CA 1
ATOM 2766 C C . GLY B 1 156 ? 24.443 33.167 9.100 1.00 33.00 137 GLY B C 1
ATOM 2767 O O . GLY B 1 156 ? 24.695 33.631 8.024 1.00 36.69 137 GLY B O 1
ATOM 2768 N N . LYS B 1 157 ? 24.172 31.895 9.280 1.00 31.55 138 LYS B N 1
ATOM 2769 C CA . LYS B 1 157 ? 24.190 30.944 8.200 1.00 34.77 138 LYS B CA 1
ATOM 2770 C C . LYS B 1 157 ? 23.457 31.428 6.952 1.00 36.01 138 LYS B C 1
ATOM 2771 O O . LYS B 1 157 ? 22.258 31.710 6.935 1.00 34.50 138 LYS B O 1
ATOM 2777 N N . GLY B 1 158 ? 24.222 31.448 5.887 1.00 36.94 139 GLY B N 1
ATOM 2778 C CA . GLY B 1 158 ? 23.740 31.914 4.565 1.00 36.11 139 GLY B CA 1
ATOM 2779 C C . GLY B 1 158 ? 24.109 33.349 4.250 1.00 35.04 139 GLY B C 1
ATOM 2780 O O . GLY B 1 158 ? 23.852 33.869 3.153 1.00 37.15 139 GLY B O 1
ATOM 2781 N N . ASN B 1 159 ? 24.774 33.988 5.197 1.00 36.27 140 ASN B N 1
ATOM 2782 C CA . ASN B 1 159 ? 25.206 35.367 5.025 1.00 33.28 140 ASN B CA 1
ATOM 2783 C C . ASN B 1 159 ? 26.087 35.440 3.776 1.00 37.42 140 ASN B C 1
ATOM 2784 O O . ASN B 1 159 ? 26.956 34.607 3.575 1.00 32.05 140 ASN B O 1
ATOM 2789 N N . ILE B 1 160 ? 25.833 36.448 2.957 1.00 35.02 141 ILE B N 1
ATOM 2790 C CA . ILE B 1 160 ? 26.632 36.731 1.732 1.00 36.56 141 ILE B CA 1
ATOM 2791 C C . ILE B 1 160 ? 26.979 35.528 0.871 1.00 36.52 141 ILE B C 1
ATOM 2792 O O . ILE B 1 160 ? 28.017 35.464 0.196 1.00 39.75 141 ILE B O 1
ATOM 2797 N N . LYS B 1 161 ? 26.039 34.608 0.861 1.00 37.62 142 LYS B N 1
ATOM 2798 C CA . LYS B 1 161 ? 26.110 33.362 0.070 1.00 39.56 142 LYS B CA 1
ATOM 2799 C C . LYS B 1 161 ? 26.473 33.596 -1.397 1.00 37.02 142 LYS B C 1
ATOM 2800 O O . LYS B 1 161 ? 27.362 32.945 -1.959 1.00 34.15 142 LYS B O 1
ATOM 2806 N N . TYR B 1 162 ? 25.760 34.504 -2.040 1.00 34.73 143 TYR B N 1
ATOM 2807 C CA . TYR B 1 162 ? 26.009 34.769 -3.459 1.00 36.05 143 TYR B CA 1
ATOM 2808 C C . TYR B 1 162 ? 27.352 35.446 -3.715 1.00 33.60 143 TYR B C 1
ATOM 2809 O O . TYR B 1 162 ? 28.032 35.143 -4.681 1.00 34.62 143 TYR B O 1
ATOM 2818 N N . ILE B 1 163 ? 27.728 36.385 -2.860 1.00 33.32 144 ILE B N 1
ATOM 2819 C CA . ILE B 1 163 ? 29.017 37.090 -3.025 1.00 33.55 144 ILE B CA 1
ATOM 2820 C C . ILE B 1 163 ? 30.125 36.046 -2.906 1.00 32.53 144 ILE B C 1
ATOM 2821 O O . ILE B 1 163 ? 31.070 35.981 -3.703 1.00 36.32 144 ILE B O 1
ATOM 2826 N N . LEU B 1 164 ? 29.985 35.197 -1.909 1.00 32.15 145 LEU B N 1
ATOM 2827 C CA . LEU B 1 164 ? 31.026 34.194 -1.608 1.00 34.56 145 LEU B CA 1
ATOM 2828 C C . LEU B 1 164 ? 31.209 33.171 -2.737 1.00 33.69 145 LEU B C 1
ATOM 2829 O O . LEU B 1 164 ? 32.294 32.725 -3.060 1.00 33.99 145 LEU B O 1
ATOM 2834 N N . GLU B 1 165 ? 30.102 32.792 -3.300 1.00 33.03 146 GLU B N 1
ATOM 2835 C CA . GLU B 1 165 ? 30.126 31.810 -4.349 1.00 35.23 146 GLU B CA 1
ATOM 2836 C C . GLU B 1 165 ? 30.881 32.390 -5.542 1.00 32.21 146 GLU B C 1
ATOM 2837 O O . GLU B 1 165 ? 31.732 31.742 -6.129 1.00 30.20 146 GLU B O 1
ATOM 2843 N N . ALA B 1 166 ? 30.564 33.637 -5.857 1.00 31.41 147 ALA B N 1
ATOM 2844 C CA . ALA B 1 166 ? 31.156 34.310 -6.996 1.00 29.62 147 ALA B CA 1
ATOM 2845 C C . ALA B 1 166 ? 32.652 34.470 -6.723 1.00 29.45 147 ALA B C 1
ATOM 2846 O O . ALA B 1 166 ? 33.478 34.203 -7.576 1.00 30.00 147 ALA B O 1
ATOM 2848 N N . LEU B 1 167 ? 32.987 34.854 -5.498 1.00 29.31 148 LEU B N 1
ATOM 2849 C CA . LEU B 1 167 ? 34.386 35.068 -5.071 1.00 32.53 148 LEU B CA 1
ATOM 2850 C C . LEU B 1 167 ? 35.213 33.795 -5.150 1.00 29.46 148 LEU B C 1
ATOM 2851 O O . LEU B 1 167 ? 36.287 33.734 -5.758 1.00 32.72 148 LEU B O 1
ATOM 2856 N N . TYR B 1 168 ? 34.684 32.758 -4.533 1.00 30.47 149 TYR B N 1
ATOM 2857 C CA . TYR B 1 168 ? 35.316 31.450 -4.563 1.00 29.96 149 TYR B CA 1
ATOM 2858 C C . TYR B 1 168 ? 35.550 30.998 -5.981 1.00 30.91 149 TYR B C 1
ATOM 2859 O O . TYR B 1 168 ? 36.643 30.555 -6.304 1.00 30.16 149 TYR B O 1
ATOM 2868 N N . ASN B 1 169 ? 34.503 31.057 -6.808 1.00 27.89 150 ASN B N 1
ATOM 2869 C CA . ASN B 1 169 ? 34.647 30.616 -8.198 1.00 28.13 150 ASN B CA 1
ATOM 2870 C C . ASN B 1 169 ? 35.731 31.402 -8.938 1.00 30.72 150 ASN B C 1
ATOM 2871 O O . ASN B 1 169 ? 36.584 30.853 -9.695 1.00 27.82 150 ASN B O 1
ATOM 2876 N N . ALA B 1 170 ? 35.715 32.709 -8.725 1.00 30.14 151 ALA B N 1
ATOM 2877 C CA . ALA B 1 170 ? 36.638 33.587 -9.438 1.00 30.13 151 ALA B CA 1
ATOM 2878 C C . ALA B 1 170 ? 38.052 33.323 -8.972 1.00 30.68 151 ALA B C 1
ATOM 2879 O O . ALA B 1 170 ? 38.986 33.387 -9.739 1.00 29.70 151 ALA B O 1
ATOM 2881 N N . LEU B 1 171 ? 38.214 33.055 -7.684 1.00 30.05 152 LEU B N 1
ATOM 2882 C CA . LEU B 1 171 ? 39.586 32.792 -7.166 1.00 29.81 152 LEU B CA 1
ATOM 2883 C C . LEU B 1 171 ? 40.178 31.554 -7.807 1.00 26.88 152 LEU B C 1
ATOM 2884 O O . LEU B 1 171 ? 41.356 31.474 -8.143 1.00 32.90 152 LEU B O 1
ATOM 2889 N N . GLU B 1 172 ? 39.310 30.573 -7.962 1.00 31.76 153 GLU B N 1
ATOM 2890 C CA . GLU B 1 172 ? 39.710 29.297 -8.516 1.00 32.16 153 GLU B CA 1
ATOM 2891 C C . GLU B 1 172 ? 40.189 29.531 -9.899 1.00 29.99 153 GLU B C 1
ATOM 2892 O O . GLU B 1 172 ? 41.215 29.003 -10.302 1.00 29.78 153 GLU B O 1
ATOM 2898 N N . THR B 1 173 ? 39.493 30.368 -10.650 1.00 31.61 154 THR B N 1
ATOM 2899 C CA . THR B 1 173 ? 39.972 30.625 -12.037 1.00 30.29 154 THR B CA 1
ATOM 2900 C C . THR B 1 173 ? 41.335 31.301 -12.085 1.00 32.35 154 THR B C 1
ATOM 2901 O O . THR B 1 173 ? 41.989 31.252 -13.105 1.00 30.32 154 THR B O 1
ATOM 2905 N N . LEU B 1 174 ? 41.749 31.933 -10.990 1.00 31.89 155 LEU B N 1
ATOM 2906 C CA . LEU B 1 174 ? 43.055 32.649 -10.874 1.00 31.07 155 LEU B CA 1
ATOM 2907 C C . LEU B 1 174 ? 44.104 31.791 -10.212 1.00 32.58 155 LEU B C 1
ATOM 2908 O O . LEU B 1 174 ? 45.206 32.232 -9.913 1.00 35.07 155 LEU B O 1
ATOM 2913 N N . GLY B 1 175 ? 43.754 30.547 -9.977 1.00 32.33 156 GLY B N 1
ATOM 2914 C CA . GLY B 1 175 ? 44.723 29.553 -9.485 1.00 31.05 156 GLY B CA 1
ATOM 2915 C C . GLY B 1 175 ? 44.788 29.474 -7.985 1.00 33.95 156 GLY B C 1
ATOM 2916 O O . GLY B 1 175 ? 45.720 28.931 -7.432 1.00 31.37 156 GLY B O 1
ATOM 2917 N N . ILE B 1 176 ? 43.775 30.026 -7.328 1.00 31.94 157 ILE B N 1
ATOM 2918 C CA . ILE B 1 176 ? 43.706 29.966 -5.901 1.00 31.37 157 ILE B CA 1
ATOM 2919 C C . ILE B 1 176 ? 42.763 28.819 -5.565 1.00 34.52 157 ILE B C 1
ATOM 2920 O O . ILE B 1 176 ? 41.534 28.958 -5.573 1.00 34.44 157 ILE B O 1
ATOM 2925 N N . HIS B 1 177 ? 43.362 27.707 -5.205 1.00 33.87 158 HIS B N 1
ATOM 2926 C CA . HIS B 1 177 ? 42.612 26.499 -4.894 1.00 43.98 158 HIS B CA 1
ATOM 2927 C C . HIS B 1 177 ? 42.357 26.515 -3.388 1.00 44.56 158 HIS B C 1
ATOM 2928 O O . HIS B 1 177 ? 43.106 27.097 -2.618 1.00 48.53 158 HIS B O 1
ATOM 2935 N N . ASN B 1 178 ? 41.254 25.976 -2.955 1.00 46.49 159 ASN B N 1
ATOM 2936 C CA . ASN B 1 178 ? 40.981 26.042 -1.515 1.00 46.95 159 ASN B CA 1
ATOM 2937 C C . ASN B 1 178 ? 40.828 27.465 -0.957 1.00 45.27 159 ASN B C 1
ATOM 2938 O O . ASN B 1 178 ? 41.456 27.817 0.054 1.00 46.13 159 ASN B O 1
ATOM 2943 N N . PRO B 1 179 ? 39.985 28.291 -1.593 1.00 40.48 160 PRO B N 1
ATOM 2944 C CA . PRO B 1 179 ? 39.804 29.612 -1.021 1.00 40.03 160 PRO B CA 1
ATOM 2945 C C . PRO B 1 179 ? 39.044 29.574 0.300 1.00 39.96 160 PRO B C 1
ATOM 2946 O O . PRO B 1 179 ? 39.098 30.504 1.107 1.00 42.29 160 PRO B O 1
ATOM 2950 N N . GLN B 1 180 ? 38.340 28.493 0.530 1.00 41.12 161 GLN B N 1
ATOM 2951 C CA . GLN B 1 180 ? 37.592 28.349 1.807 1.00 43.46 161 GLN B CA 1
ATOM 2952 C C . GLN B 1 180 ? 38.494 28.417 3.033 1.00 43.65 161 GLN B C 1
ATOM 2953 O O . GLN B 1 180 ? 38.104 28.910 4.089 1.00 41.70 161 GLN B O 1
ATOM 2959 N N . ALA B 1 181 ? 39.729 27.979 2.852 1.00 39.12 162 ALA B N 1
ATOM 2960 C CA . ALA B 1 181 ? 40.736 27.973 3.936 1.00 39.45 162 ALA B CA 1
ATOM 2961 C C . ALA B 1 181 ? 41.048 29.368 4.413 1.00 37.98 162 ALA B C 1
ATOM 2962 O O . ALA B 1 181 ? 41.589 29.590 5.515 1.00 44.40 162 ALA B O 1
ATOM 2964 N N . LEU B 1 182 ? 40.700 30.328 3.585 1.00 33.54 163 LEU B N 1
ATOM 2965 C CA . LEU B 1 182 ? 41.028 31.719 3.859 1.00 36.13 163 LEU B CA 1
ATOM 2966 C C . LEU B 1 182 ? 39.848 32.481 4.471 1.00 33.67 163 LEU B C 1
ATOM 2967 O O . LEU B 1 182 ? 39.997 33.605 4.894 1.00 35.58 163 LEU B O 1
ATOM 2972 N N . ASN B 1 183 ? 38.698 31.835 4.523 1.00 34.17 164 ASN B N 1
ATOM 2973 C CA . ASN B 1 183 ? 37.454 32.501 5.018 1.00 32.86 164 ASN B CA 1
ATOM 2974 C C . ASN B 1 183 ? 37.656 32.865 6.481 1.00 30.57 164 ASN B C 1
ATOM 2975 O O . ASN B 1 183 ? 37.860 32.010 7.272 1.00 31.23 164 ASN B O 1
ATOM 2980 N N . PRO B 1 184 ? 37.547 34.143 6.848 1.00 31.10 165 PRO B N 1
ATOM 2981 C CA . PRO B 1 184 ? 37.785 34.418 8.248 1.00 32.92 165 PRO B CA 1
ATOM 2982 C C . PRO B 1 184 ? 36.545 34.533 9.117 1.00 35.69 165 PRO B C 1
ATOM 2983 O O . PRO B 1 184 ? 36.640 35.010 10.256 1.00 36.70 165 PRO B O 1
ATOM 2987 N N . TRP B 1 185 ? 35.412 34.065 8.612 1.00 35.22 166 TRP B N 1
ATOM 2988 C CA . TRP B 1 185 ? 34.145 34.231 9.324 1.00 34.10 166 TRP B CA 1
ATOM 2989 C C . TRP B 1 185 ? 33.468 32.991 9.863 1.00 38.73 166 TRP B C 1
ATOM 2990 O O . TRP B 1 185 ? 33.699 31.873 9.448 1.00 36.74 166 TRP B O 1
ATOM 3001 N N . TYR B 1 186 ? 32.604 33.255 10.829 1.00 36.29 167 TYR B N 1
ATOM 3002 C CA . TYR B 1 186 ? 31.813 32.247 11.501 1.00 35.87 167 TYR B CA 1
ATOM 3003 C C . TYR B 1 186 ? 30.381 32.700 11.377 1.00 33.79 167 TYR B C 1
ATOM 3004 O O . TYR B 1 186 ? 30.012 33.720 11.946 1.00 32.97 167 TYR B O 1
ATOM 3013 N N . PHE B 1 187 ? 29.632 31.974 10.547 1.00 36.79 168 PHE B N 1
ATOM 3014 C CA . PHE B 1 187 ? 28.224 32.278 10.242 1.00 32.37 168 PHE B CA 1
ATOM 3015 C C . PHE B 1 187 ? 27.377 31.113 10.715 1.00 34.48 168 PHE B C 1
ATOM 3016 O O . PHE B 1 187 ? 27.063 30.205 9.943 1.00 34.60 168 PHE B O 1
ATOM 3024 N N . PRO B 1 188 ? 26.976 31.109 11.990 1.00 35.26 169 PRO B N 1
ATOM 3025 C CA . PRO B 1 188 ? 26.236 29.942 12.422 1.00 34.37 169 PRO B CA 1
ATOM 3026 C C . PRO B 1 188 ? 24.742 29.907 12.203 1.00 34.96 169 PRO B C 1
ATOM 3027 O O . PRO B 1 188 ? 24.058 30.918 11.983 1.00 34.93 169 PRO B O 1
ATOM 3031 N N . SER B 1 189 ? 24.252 28.682 12.245 1.00 33.48 170 SER B N 1
ATOM 3032 C CA . SER B 1 189 ? 22.823 28.472 12.233 1.00 29.95 170 SER B CA 1
ATOM 3033 C C . SER B 1 189 ? 22.328 28.749 13.659 1.00 31.00 170 SER B C 1
ATOM 3034 O O . SER B 1 189 ? 23.083 28.971 14.609 1.00 30.23 170 SER B O 1
ATOM 3037 N N . ILE B 1 190 ? 21.024 28.774 13.783 1.00 31.75 171 ILE B N 1
ATOM 3038 C CA . ILE B 1 190 ? 20.414 28.971 15.112 1.00 29.56 171 ILE B CA 1
ATOM 3039 C C . ILE B 1 190 ? 20.735 27.761 15.945 1.00 30.49 171 ILE B C 1
ATOM 3040 O O . ILE B 1 190 ? 21.052 27.854 17.130 1.00 31.33 171 ILE B O 1
ATOM 3045 N N . GLY B 1 191 ? 20.616 26.591 15.338 1.00 29.67 172 GLY B N 1
ATOM 3046 C CA . GLY B 1 191 ? 20.920 25.358 16.060 1.00 28.69 172 GLY B CA 1
ATOM 3047 C C . GLY B 1 191 ? 22.340 25.345 16.576 1.00 30.62 172 GLY B C 1
ATOM 3048 O O . GLY B 1 191 ? 22.603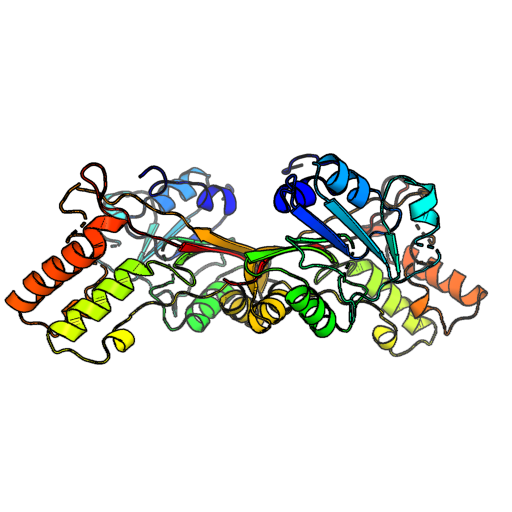 25.029 17.732 1.00 30.59 172 GLY B O 1
ATOM 3049 N N . GLU B 1 192 ? 23.256 25.750 15.719 1.00 30.20 173 GLU B N 1
ATOM 3050 C CA . GLU B 1 192 ? 24.661 25.762 16.103 1.00 31.41 173 GLU B CA 1
ATOM 3051 C C . GLU B 1 192 ? 24.987 26.699 17.269 1.00 34.13 173 GLU B C 1
ATOM 3052 O O . GLU B 1 192 ? 25.590 26.289 18.249 1.00 32.42 173 GLU B O 1
ATOM 3058 N N . TYR B 1 193 ? 24.549 27.953 17.183 1.00 32.31 174 TYR B N 1
ATOM 3059 C CA . TYR B 1 193 ? 24.922 28.942 18.212 1.00 30.65 174 TYR B CA 1
ATOM 3060 C C . TYR B 1 193 ? 24.181 28.715 19.521 1.00 30.61 174 TYR B C 1
ATOM 3061 O O . TYR B 1 193 ? 24.755 28.782 20.601 1.00 27.54 174 TYR B O 1
ATOM 3070 N N . VAL B 1 194 ? 22.889 28.400 19.409 1.00 28.37 175 VAL B N 1
ATOM 3071 C CA . VAL B 1 194 ? 22.048 28.185 20.601 1.00 32.70 175 VAL B CA 1
ATOM 3072 C C . VAL B 1 194 ? 22.513 26.984 21.415 1.00 32.76 175 VAL B C 1
ATOM 3073 O O . VAL B 1 194 ? 22.565 27.027 22.666 1.00 31.53 175 VAL B O 1
ATOM 3077 N N . ASN B 1 195 ? 22.954 25.944 20.699 1.00 30.28 176 ASN B N 1
ATOM 3078 C CA . ASN B 1 195 ? 23.456 24.777 21.408 1.00 33.88 176 ASN B CA 1
ATOM 3079 C C . ASN B 1 195 ? 24.749 25.093 22.202 1.00 33.10 176 ASN B C 1
ATOM 3080 O O . ASN B 1 195 ? 24.957 24.573 23.296 1.00 31.55 176 ASN B O 1
ATOM 3085 N N . ILE B 1 196 ? 25.589 25.978 21.694 1.00 30.04 177 ILE B N 1
ATOM 3086 C CA . ILE B 1 196 ? 26.788 26.359 22.439 1.00 31.90 177 ILE B CA 1
ATOM 3087 C C . ILE B 1 196 ? 26.356 27.111 23.675 1.00 29.93 177 ILE B C 1
ATOM 3088 O O . ILE B 1 196 ? 26.892 26.917 24.782 1.00 34.43 177 ILE B O 1
ATOM 3093 N N . LEU 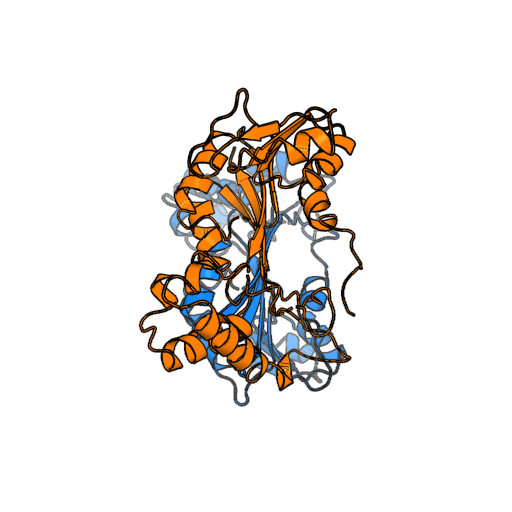B 1 197 ? 25.367 27.970 23.503 1.00 30.61 178 LEU B N 1
ATOM 3094 C CA . LEU B 1 197 ? 24.878 28.799 24.602 1.00 30.45 178 LEU B CA 1
ATOM 3095 C C . LEU B 1 197 ? 24.262 27.943 25.689 1.00 33.86 178 LEU B C 1
ATOM 3096 O O . LEU B 1 197 ? 24.481 28.178 26.916 1.00 32.94 178 LEU B O 1
ATOM 3101 N N . GLU B 1 198 ? 23.451 26.970 25.256 1.00 30.69 179 GLU B N 1
ATOM 3102 C CA . GLU B 1 198 ? 22.748 26.136 26.243 1.00 32.55 179 GLU B CA 1
ATOM 3103 C C . GLU B 1 198 ? 23.732 25.288 26.996 1.00 32.19 179 GLU B C 1
ATOM 3104 O O . GLU B 1 198 ? 23.598 25.057 28.191 1.00 31.67 179 GLU B O 1
ATOM 3110 N N . LYS B 1 199 ? 24.750 24.865 26.291 1.00 32.20 180 LYS B N 1
ATOM 3111 C CA . LYS B 1 199 ? 25.737 23.980 26.892 1.00 35.66 180 LYS B CA 1
ATOM 3112 C C . LYS B 1 199 ? 26.547 24.731 27.953 1.00 36.53 180 LYS B C 1
ATOM 3113 O O . LYS B 1 199 ? 26.951 24.158 28.983 1.00 37.60 180 LYS B O 1
ATOM 3119 N N . GLN B 1 200 ? 26.740 26.029 27.724 1.00 37.47 181 GLN B N 1
ATOM 3120 C CA . GLN B 1 200 ? 27.524 26.868 28.649 1.00 38.09 181 GLN B CA 1
ATOM 3121 C C . GLN B 1 200 ? 26.708 27.278 29.883 1.00 38.08 181 GLN B C 1
ATOM 3122 O O . GLN B 1 200 ? 27.224 27.783 30.880 1.00 38.54 181 GLN B O 1
ATOM 3128 N N . GLY B 1 201 ? 25.409 27.086 29.791 1.00 36.71 182 GLY B N 1
ATOM 3129 C CA . GLY B 1 201 ? 24.519 27.369 30.905 1.00 35.92 182 GLY B CA 1
ATOM 3130 C C . GLY B 1 201 ? 23.530 28.507 30.746 1.00 36.21 182 GLY B C 1
ATOM 3131 O O . GLY B 1 201 ? 22.964 29.003 31.739 1.00 38.43 182 GLY B O 1
ATOM 3132 N N . PHE B 1 202 ? 23.319 28.930 29.506 1.00 35.21 183 PHE B N 1
ATOM 3133 C CA . PHE B 1 202 ? 22.319 29.964 29.205 1.00 35.29 183 PHE B CA 1
ATOM 3134 C C . PHE B 1 202 ? 20.965 29.359 28.862 1.00 36.37 183 PHE B C 1
ATOM 3135 O O . PHE B 1 202 ? 20.871 28.308 28.233 1.00 37.37 183 PHE B O 1
ATOM 3143 N N . ASP B 1 203 ? 19.933 30.061 29.299 1.00 36.55 184 ASP B N 1
ATOM 3144 C CA . ASP B 1 203 ? 18.561 29.807 28.845 1.00 37.50 184 ASP B CA 1
ATOM 3145 C C . ASP B 1 203 ? 18.402 30.721 27.627 1.00 35.75 184 ASP B C 1
ATOM 3146 O O . ASP B 1 203 ? 18.604 31.930 27.722 1.00 37.61 184 ASP B O 1
ATOM 3151 N N . VAL B 1 204 ? 18.080 30.152 26.483 1.00 33.22 185 VAL B N 1
ATOM 3152 C CA . VAL B 1 204 ? 17.884 30.936 25.287 1.00 31.03 185 VAL B CA 1
ATOM 3153 C C . VAL B 1 204 ? 16.393 31.036 25.064 1.00 29.33 185 VAL B C 1
ATOM 3154 O O . VAL B 1 204 ? 15.712 30.032 25.017 1.00 28.67 185 VAL B O 1
ATOM 3158 N N . THR B 1 205 ? 15.902 32.261 24.938 1.00 27.49 186 THR B N 1
ATOM 3159 C CA . THR B 1 205 ? 14.514 32.510 24.820 1.00 25.50 186 THR B CA 1
ATOM 3160 C C . THR B 1 205 ? 14.038 33.016 23.488 1.00 26.87 186 THR B C 1
ATOM 3161 O O . THR B 1 205 ? 12.825 33.076 23.232 1.00 26.84 186 THR B O 1
ATOM 3165 N N . TYR B 1 206 ? 14.981 33.391 22.645 1.00 26.49 187 TYR B N 1
ATOM 3166 C CA . TYR B 1 206 ? 14.647 33.908 21.352 1.00 24.06 187 TYR B CA 1
ATOM 3167 C C . TYR B 1 206 ? 15.828 33.825 20.417 1.00 25.67 187 TYR B C 1
ATOM 3168 O O . TYR B 1 206 ? 16.944 34.145 20.763 1.00 29.61 187 TYR B O 1
ATOM 3177 N N . ALA B 1 207 ? 15.566 33.345 19.222 1.00 27.14 188 ALA B N 1
ATOM 3178 C CA . ALA B 1 207 ? 16.605 33.323 18.172 1.00 26.60 188 ALA B CA 1
ATOM 3179 C C . ALA B 1 207 ? 15.910 33.477 16.872 1.00 28.23 188 ALA B C 1
ATOM 3180 O O . ALA B 1 207 ? 14.799 33.009 16.678 1.00 27.59 188 ALA B O 1
ATOM 3182 N N . ALA B 1 208 ? 16.578 34.167 15.973 1.00 28.26 189 ALA B N 1
ATOM 3183 C CA . ALA B 1 208 ? 16.007 34.380 14.655 1.00 26.95 189 ALA B CA 1
ATOM 3184 C C . ALA B 1 208 ? 17.124 34.515 13.642 1.00 28.18 189 ALA B C 1
ATOM 3185 O O . ALA B 1 208 ? 18.237 34.836 13.997 1.00 31.19 189 ALA B O 1
ATOM 3187 N N . LEU B 1 209 ? 16.779 34.179 12.403 1.00 28.91 190 LEU B N 1
ATOM 3188 C CA . LEU B 1 209 ? 17.728 34.245 11.266 1.00 36.68 190 LEU B CA 1
ATOM 3189 C C . LEU B 1 209 ? 16.997 34.910 10.122 1.00 41.61 190 LEU B C 1
ATOM 3190 O O . LEU B 1 209 ? 15.992 34.385 9.632 1.00 44.89 190 LEU B O 1
ATOM 3195 N N . PHE B 1 210 ? 17.435 36.112 9.779 1.00 42.11 191 PHE B N 1
ATOM 3196 C CA A PHE B 1 210 ? 16.771 36.926 8.738 0.50 42.96 191 PHE B CA 1
ATOM 3197 C CA B PHE B 1 210 ? 16.777 36.836 8.704 0.50 42.01 191 PHE B CA 1
ATOM 3198 C C . PHE B 1 210 ? 17.677 37.532 7.703 1.00 41.69 191 PHE B C 1
ATOM 3199 O O . PHE B 1 210 ? 18.835 37.900 7.961 1.00 37.02 191 PHE B O 1
ATOM 3214 N N . ASN B 1 211 ? 17.047 37.682 6.563 1.00 42.44 192 ASN B N 1
ATOM 3215 C CA . ASN B 1 211 ? 17.635 38.274 5.366 1.00 41.63 192 ASN B CA 1
ATOM 3216 C C . ASN B 1 211 ? 17.596 39.753 5.477 1.00 40.27 192 ASN B C 1
ATOM 3217 O O . ASN B 1 211 ? 16.587 40.359 5.811 1.00 42.38 192 ASN B O 1
ATOM 3222 N N . ARG B 1 212 ? 18.740 40.342 5.207 1.00 41.56 193 ARG B N 1
ATOM 3223 C CA . ARG B 1 212 ? 18.847 41.753 5.296 1.00 40.11 193 ARG B CA 1
ATOM 3224 C C . ARG B 1 212 ? 19.623 42.333 4.118 1.00 39.51 193 ARG B C 1
ATOM 3225 O O . ARG B 1 212 ? 20.727 42.848 4.263 1.00 39.13 193 ARG B O 1
ATOM 3233 N N . PRO B 1 213 ? 19.047 42.208 2.926 1.00 38.29 194 PRO B N 1
ATOM 3234 C CA . PRO B 1 213 ? 19.713 42.776 1.763 1.00 38.89 194 PRO B CA 1
ATOM 3235 C C . PRO B 1 213 ? 19.926 44.253 1.971 1.00 38.54 194 PRO B C 1
ATOM 3236 O O . PRO B 1 213 ? 18.996 44.979 2.263 1.00 38.07 194 PRO B O 1
ATOM 3240 N N . THR B 1 214 ? 21.157 44.674 1.794 1.00 33.26 195 THR B N 1
ATOM 3241 C CA . THR B 1 214 ? 21.553 46.041 2.044 1.00 34.91 195 THR B CA 1
ATOM 3242 C C . THR B 1 214 ? 22.304 46.677 0.884 1.00 37.95 195 THR B C 1
ATOM 3243 O O . THR B 1 214 ? 23.220 46.075 0.306 1.00 37.11 195 THR B O 1
ATOM 3247 N N . THR B 1 215 ? 21.937 47.919 0.597 1.00 38.35 196 THR B N 1
ATOM 3248 C CA . THR B 1 215 ? 22.608 48.708 -0.424 1.00 37.13 196 THR B CA 1
ATOM 3249 C C . THR B 1 215 ? 23.976 49.181 0.032 1.00 40.30 196 THR B C 1
ATOM 3250 O O . THR B 1 215 ? 24.146 49.738 1.100 1.00 40.10 196 THR B O 1
ATOM 3254 N N . LEU B 1 216 ? 24.955 48.964 -0.832 1.00 37.35 197 LEU B N 1
ATOM 3255 C CA . LEU B 1 216 ? 26.301 49.417 -0.595 1.00 37.26 197 LEU B CA 1
ATOM 3256 C C . LEU B 1 216 ? 26.432 50.827 -1.131 1.00 38.33 197 LEU B C 1
ATOM 3257 O O . LEU B 1 216 ? 25.813 51.202 -2.140 1.00 37.65 197 LEU B O 1
ATOM 3262 N N . ALA B 1 217 ? 27.269 51.598 -0.447 1.00 38.95 198 ALA B N 1
ATOM 3263 C CA . ALA B 1 217 ? 27.574 52.984 -0.834 1.00 41.54 198 ALA B CA 1
ATOM 3264 C C . ALA B 1 217 ? 28.428 53.029 -2.070 1.00 42.72 198 ALA B C 1
ATOM 3265 O O . ALA B 1 217 ? 29.083 52.054 -2.395 1.00 43.38 198 ALA B O 1
ATOM 3267 N N . GLU B 1 218 ? 28.392 54.175 -2.745 1.00 39.53 199 GLU B N 1
ATOM 3268 C CA . GLU B 1 218 ? 29.270 54.470 -3.867 1.00 42.02 199 GLU B CA 1
ATOM 3269 C C . GLU B 1 218 ? 28.843 53.938 -5.220 1.00 39.89 199 GLU B C 1
ATOM 3270 O O . GLU B 1 218 ? 29.649 53.731 -6.121 1.00 38.92 199 GLU B O 1
ATOM 3276 N N . GLY B 1 219 ? 27.553 53.739 -5.340 1.00 37.48 200 GLY B N 1
ATOM 3277 C CA . GLY B 1 219 ? 26.966 53.310 -6.589 1.00 36.53 200 GLY B CA 1
ATOM 3278 C C . GLY B 1 219 ? 27.715 52.196 -7.267 1.00 35.80 200 GLY B C 1
ATOM 3279 O O . GLY B 1 219 ? 27.822 51.123 -6.734 1.00 32.51 200 GLY B O 1
ATOM 3280 N N . GLU B 1 220 ? 28.214 52.463 -8.464 1.00 36.33 201 GLU B N 1
ATOM 3281 C CA . GLU B 1 220 ? 28.887 51.426 -9.278 1.00 39.15 201 GLU B CA 1
ATOM 3282 C C . GLU B 1 220 ? 30.151 50.855 -8.665 1.00 37.61 201 GLU B C 1
ATOM 3283 O O . GLU B 1 220 ? 30.592 49.775 -9.061 1.00 36.76 201 GLU B O 1
ATOM 3289 N N . PHE B 1 221 ? 30.677 51.526 -7.648 1.00 36.82 202 PHE B N 1
ATOM 3290 C CA . PHE B 1 221 ? 31.946 51.101 -7.023 1.00 37.01 202 PHE B CA 1
ATOM 3291 C C . PHE B 1 221 ? 31.752 50.293 -5.726 1.00 35.04 202 PHE B C 1
ATOM 3292 O O . PHE B 1 221 ? 32.699 49.776 -5.159 1.00 35.08 202 PHE B O 1
ATOM 3300 N N . GLY B 1 222 ? 30.509 50.139 -5.314 1.00 33.38 203 GLY B N 1
ATOM 3301 C CA . GLY B 1 222 ? 30.198 49.457 -4.033 1.00 34.65 203 GLY B CA 1
ATOM 3302 C C . GLY B 1 222 ? 30.782 48.054 -3.795 1.00 33.74 203 GLY B C 1
ATOM 3303 O O . GLY B 1 222 ? 31.263 47.719 -2.706 1.00 29.68 203 GLY B O 1
ATOM 3312 N N . ALA B 1 224 ? 33.328 46.674 -5.480 1.00 32.27 205 ALA B N 1
ATOM 3313 C CA . ALA B 1 224 ? 34.775 46.704 -5.516 1.00 31.91 205 ALA B CA 1
ATOM 3314 C C . ALA B 1 224 ? 35.268 47.145 -4.150 1.00 34.30 205 ALA B C 1
ATOM 3315 O O . ALA B 1 224 ? 36.202 46.569 -3.581 1.00 34.21 205 ALA B O 1
ATOM 3317 N N . ASN B 1 225 ? 34.566 48.111 -3.573 1.00 36.86 206 ASN B N 1
ATOM 3318 C CA . ASN B 1 225 ? 34.939 48.637 -2.243 1.00 36.76 206 ASN B CA 1
ATOM 3319 C C . ASN B 1 225 ? 34.738 47.618 -1.147 1.00 36.29 206 ASN B C 1
ATOM 3320 O O . ASN B 1 225 ? 35.503 47.507 -0.199 1.00 38.77 206 ASN B O 1
ATOM 3325 N N . TRP B 1 226 ? 33.635 46.902 -1.253 1.00 36.95 207 TRP B N 1
ATOM 3326 C CA . TRP B 1 226 ? 33.327 45.849 -0.310 1.00 34.82 207 TRP B CA 1
ATOM 3327 C C . TRP B 1 226 ? 34.399 44.772 -0.300 1.00 35.24 207 TRP B C 1
ATOM 3328 O O . TRP B 1 226 ? 34.862 44.319 0.760 1.00 33.19 207 TRP B O 1
ATOM 3339 N N . ILE B 1 227 ? 34.812 44.353 -1.486 1.00 35.58 208 ILE B N 1
ATOM 3340 C CA . ILE B 1 227 ? 35.813 43.297 -1.583 1.00 34.75 208 ILE B CA 1
ATOM 3341 C C . ILE B 1 227 ? 37.146 43.732 -0.992 1.00 36.21 208 ILE B C 1
ATOM 3342 O O . ILE B 1 227 ? 37.825 42.965 -0.313 1.00 39.45 208 ILE B O 1
ATOM 3347 N N . GLN B 1 228 ? 37.524 44.967 -1.261 1.00 36.43 209 GLN B N 1
ATOM 3348 C CA . GLN B 1 228 ? 38.816 45.467 -0.820 1.00 37.30 209 GLN B CA 1
ATOM 3349 C C . GLN B 1 228 ? 38.760 45.698 0.673 1.00 40.00 209 GLN B C 1
ATOM 3350 O O . GLN B 1 228 ? 39.721 45.542 1.381 1.00 39.05 209 GLN B O 1
ATOM 3364 N N . PHE B 1 230 ? 36.526 44.158 2.999 1.00 40.42 211 PHE B N 1
ATOM 3365 C CA . PHE B 1 230 ? 36.215 43.049 3.865 1.00 40.43 211 PHE B CA 1
ATOM 3366 C C . PHE B 1 230 ? 36.776 41.718 3.499 1.00 38.06 211 PHE B C 1
ATOM 3367 O O . PHE B 1 230 ? 36.830 40.805 4.333 1.00 37.02 211 PHE B O 1
ATOM 3375 N N . ALA B 1 231 ? 37.153 41.586 2.242 1.00 37.04 212 ALA B N 1
ATOM 3376 C CA . ALA B 1 231 ? 37.571 40.297 1.723 1.00 35.41 212 ALA B CA 1
ATOM 3377 C C . ALA B 1 231 ? 39.048 40.207 1.465 1.00 35.33 212 ALA B C 1
ATOM 3378 O O . ALA B 1 231 ? 39.480 39.316 0.786 1.00 38.55 212 ALA B O 1
ATOM 3380 N N . SER B 1 232 ? 39.817 41.090 2.069 1.00 36.34 213 SER B N 1
ATOM 3381 C CA . SER B 1 232 ? 41.294 41.056 1.907 1.00 39.26 213 SER B CA 1
ATOM 3382 C C . SER B 1 232 ? 41.893 39.690 2.188 1.00 37.03 213 SER B C 1
ATOM 3383 O O . SER B 1 232 ? 42.895 39.294 1.614 1.00 38.55 213 SER B O 1
ATOM 3386 N N . ALA B 1 233 ? 41.329 39.026 3.167 1.00 38.04 214 ALA B N 1
ATOM 3387 C CA . ALA B 1 233 ? 41.882 37.738 3.630 1.00 36.29 214 ALA B CA 1
ATOM 3388 C C . ALA B 1 233 ? 41.980 36.740 2.474 1.00 35.47 214 ALA B C 1
ATOM 3389 O O . ALA B 1 233 ? 42.816 35.855 2.486 1.00 33.18 214 ALA B O 1
ATOM 3391 N N . PHE B 1 234 ? 41.144 36.914 1.453 1.00 35.40 215 PHE B N 1
ATOM 3392 C CA . PHE B 1 234 ? 41.118 35.950 0.325 1.00 34.74 215 PHE B CA 1
ATOM 3393 C C . PHE B 1 234 ? 42.054 36.312 -0.798 1.00 35.81 215 PHE B C 1
ATOM 3394 O O . PHE B 1 234 ? 42.245 35.560 -1.756 1.00 35.11 215 PHE B O 1
ATOM 3402 N N . LEU B 1 235 ? 42.634 37.485 -0.662 1.00 34.93 216 LEU B N 1
ATOM 3403 C CA . LEU B 1 235 ? 43.415 38.071 -1.727 1.00 36.63 216 LEU B CA 1
ATOM 3404 C C . LEU B 1 235 ? 44.913 37.947 -1.548 1.00 34.34 216 LEU B C 1
ATOM 3405 O O . LEU B 1 235 ? 45.686 38.414 -2.357 1.00 31.10 216 LEU B O 1
ATOM 3410 N N . VAL B 1 236 ? 45.295 37.316 -0.451 1.00 36.40 217 VAL B N 1
ATOM 3411 C CA . VAL B 1 236 ? 46.707 37.205 -0.089 1.00 33.06 217 VAL B CA 1
ATOM 3412 C C . VAL B 1 236 ? 47.582 36.630 -1.146 1.00 32.32 217 VAL B C 1
ATOM 3413 O O . VAL B 1 236 ? 48.782 36.927 -1.219 1.00 31.92 217 VAL B O 1
ATOM 3417 N N . GLY B 1 237 ? 46.992 35.803 -1.985 1.00 31.88 218 GLY B N 1
ATOM 3418 C CA . GLY B 1 237 ? 47.769 35.083 -2.998 1.00 31.56 218 GLY B CA 1
ATOM 3419 C C . GLY B 1 237 ? 47.779 35.669 -4.393 1.00 33.14 218 GLY B C 1
ATOM 3420 O O . GLY B 1 237 ? 48.287 35.070 -5.339 1.00 35.14 218 GLY B O 1
ATOM 3421 N N . LEU B 1 238 ? 47.263 36.867 -4.484 1.00 31.22 219 LEU B N 1
ATOM 3422 C CA . LEU B 1 238 ? 47.144 37.547 -5.739 1.00 32.17 219 LEU B CA 1
ATOM 3423 C C . LEU B 1 238 ? 47.935 38.836 -5.852 1.00 32.46 219 LEU B C 1
ATOM 3424 O O . LEU B 1 238 ? 48.023 39.642 -4.923 1.00 32.22 219 LEU B O 1
ATOM 3429 N N . THR B 1 239 ? 48.481 39.036 -7.040 1.00 32.10 220 THR B N 1
ATOM 3430 C CA . THR B 1 239 ? 49.172 40.293 -7.300 1.00 31.99 220 THR B CA 1
ATOM 3431 C C . THR B 1 239 ? 48.129 41.423 -7.364 1.00 34.53 220 THR B C 1
ATOM 3432 O O . THR B 1 239 ? 46.910 41.189 -7.479 1.00 29.77 220 THR B O 1
ATOM 3436 N N . PRO B 1 240 ? 48.602 42.661 -7.276 1.00 36.46 221 PRO B N 1
ATOM 3437 C CA . PRO B 1 240 ? 47.670 43.787 -7.397 1.00 35.86 221 PRO B CA 1
ATOM 3438 C C . PRO B 1 240 ? 46.888 43.767 -8.690 1.00 32.90 221 PRO B C 1
ATOM 3439 O O . PRO B 1 240 ? 45.710 43.992 -8.665 1.00 34.50 221 PRO B O 1
ATOM 3443 N N . ASP B 1 241 ? 47.532 43.502 -9.812 1.00 33.87 222 ASP B N 1
ATOM 3444 C CA . ASP B 1 241 ? 46.783 43.483 -11.075 1.00 34.98 222 ASP B CA 1
ATOM 3445 C C . ASP B 1 241 ? 45.761 42.335 -11.085 1.00 35.50 222 ASP B C 1
ATOM 3446 O O . ASP B 1 241 ? 44.665 42.452 -11.621 1.00 35.18 222 ASP B O 1
ATOM 3451 N N . GLN B 1 242 ? 46.117 41.234 -10.446 1.00 34.15 223 GLN B N 1
ATOM 3452 C CA . GLN B 1 242 ? 45.217 40.061 -10.374 1.00 32.56 223 GLN B CA 1
ATOM 3453 C C . GLN B 1 242 ? 44.038 40.349 -9.505 1.00 32.90 223 GLN B C 1
ATOM 3454 O O . GLN B 1 242 ? 42.967 39.812 -9.711 1.00 29.47 223 GLN B O 1
ATOM 3460 N N . GLN B 1 243 ? 44.243 41.219 -8.534 1.00 32.04 224 GLN B N 1
ATOM 3461 C CA . GLN B 1 243 ? 43.170 41.614 -7.658 1.00 31.45 224 GLN B CA 1
ATOM 3462 C C . GLN B 1 243 ? 42.120 42.418 -8.442 1.00 32.23 224 GLN B C 1
ATOM 3463 O O . GLN B 1 243 ? 40.905 42.321 -8.210 1.00 30.99 224 GLN B O 1
ATOM 3469 N N . VAL B 1 244 ? 42.590 43.233 -9.361 1.00 31.39 225 VAL B N 1
ATOM 3470 C CA . VAL B 1 244 ? 41.651 43.988 -10.187 1.00 31.87 225 VAL B CA 1
ATOM 3471 C C . VAL B 1 244 ? 40.836 43.007 -11.028 1.00 29.43 225 VAL B C 1
ATOM 3472 O O . VAL B 1 244 ? 39.659 43.150 -11.145 1.00 28.29 225 VAL B O 1
ATOM 3476 N N . GLN B 1 245 ? 41.516 42.019 -11.588 1.00 30.67 226 GLN B N 1
ATOM 3477 C CA . GLN B 1 245 ? 40.897 40.995 -12.461 1.00 32.46 226 GLN B CA 1
ATOM 3478 C C . GLN B 1 245 ? 39.845 40.250 -11.689 1.00 32.19 226 GLN B C 1
ATOM 3479 O O . GLN B 1 245 ? 38.784 39.964 -12.183 1.00 33.57 226 GLN B O 1
ATOM 3485 N N . LEU B 1 246 ? 40.148 39.983 -10.430 1.00 31.50 227 LEU B N 1
ATOM 3486 C CA . LEU B 1 246 ? 39.240 39.264 -9.560 1.00 29.30 227 LEU B CA 1
ATOM 3487 C C . LEU B 1 246 ? 37.964 40.036 -9.278 1.00 31.15 227 LEU B C 1
ATOM 3488 O O . LEU B 1 246 ? 36.854 39.486 -9.308 1.00 30.84 227 LEU B O 1
ATOM 3493 N N . ILE B 1 247 ? 38.124 41.314 -8.955 1.00 28.08 228 ILE B N 1
ATOM 3494 C CA . ILE B 1 247 ? 36.986 42.148 -8.617 1.00 28.03 228 ILE B CA 1
ATOM 3495 C C . ILE B 1 247 ? 36.097 42.233 -9.864 1.00 23.49 228 ILE B C 1
ATOM 3496 O O . ILE B 1 247 ? 34.898 42.149 -9.759 1.00 29.17 228 ILE B O 1
ATOM 3501 N N . ARG B 1 248 ? 36.742 42.334 -11.031 1.00 26.03 229 ARG B N 1
ATOM 3502 C CA . ARG B 1 248 ? 35.975 42.460 -12.297 1.00 24.88 229 ARG B CA 1
ATOM 3503 C C . ARG B 1 248 ? 35.198 41.191 -12.595 1.00 26.48 229 ARG B C 1
ATOM 3504 O O . ARG B 1 248 ? 34.061 41.248 -13.081 1.00 27.77 229 ARG B O 1
ATOM 3512 N N . LYS B 1 249 ? 35.781 40.059 -12.231 1.00 28.25 230 LYS B N 1
ATOM 3513 C CA . LYS B 1 249 ? 35.117 38.752 -12.430 1.00 26.40 230 LYS B CA 1
ATOM 3514 C C . LYS B 1 249 ? 33.925 38.598 -11.544 1.00 29.16 230 LYS B C 1
ATOM 3515 O O . LYS B 1 249 ? 32.857 38.136 -11.965 1.00 29.56 230 LYS B O 1
ATOM 3521 N N . VAL B 1 250 ? 34.093 39.014 -10.296 1.00 27.98 231 VAL B N 1
ATOM 3522 C CA . VAL B 1 250 ? 33.035 38.926 -9.309 1.00 27.23 231 VAL B CA 1
ATOM 3523 C C . VAL B 1 250 ? 31.892 39.849 -9.640 1.00 24.36 231 VAL B C 1
ATOM 3524 O O . VAL B 1 250 ? 30.711 39.492 -9.522 1.00 29.46 231 VAL B O 1
ATOM 3528 N N . GLU B 1 251 ? 32.230 41.043 -10.081 1.00 27.12 232 GLU B N 1
ATOM 3529 C CA . GLU B 1 251 ? 31.217 41.983 -10.473 1.00 26.76 232 GLU B CA 1
ATOM 3530 C C . GLU B 1 251 ? 30.449 41.420 -11.705 1.00 28.53 232 GLU B C 1
ATOM 3531 O O . GLU B 1 251 ? 29.215 41.458 -11.770 1.00 30.60 232 GLU B O 1
ATOM 3537 N N . ALA B 1 252 ? 31.191 40.838 -12.640 1.00 29.43 233 ALA B N 1
ATOM 3538 C CA . ALA B 1 252 ? 30.578 40.295 -13.880 1.00 27.49 233 ALA B CA 1
ATOM 3539 C C . ALA B 1 252 ? 29.563 39.226 -13.517 1.00 31.26 233 ALA B C 1
ATOM 3540 O O . ALA B 1 252 ? 28.414 39.249 -13.970 1.00 32.29 233 ALA B O 1
ATOM 3542 N N . THR B 1 253 ? 29.951 38.341 -12.608 1.00 30.24 234 THR B N 1
ATOM 3543 C CA A THR B 1 253 ? 29.113 37.226 -12.159 0.50 29.57 234 THR B CA 1
ATOM 3544 C CA B THR B 1 253 ? 29.068 37.246 -12.258 0.50 31.48 234 THR B CA 1
ATOM 3545 C C . THR B 1 253 ? 27.906 37.653 -11.359 1.00 34.00 234 THR B C 1
ATOM 3546 O O . THR B 1 253 ? 26.820 37.041 -11.418 1.00 34.26 234 THR B O 1
ATOM 3553 N N . LEU B 1 254 ? 28.080 38.736 -10.618 1.00 31.44 235 LEU B N 1
ATOM 3554 C CA . LEU B 1 254 ? 27.049 39.143 -9.678 1.00 30.31 235 LEU B CA 1
ATOM 3555 C C . LEU B 1 254 ? 26.038 40.196 -10.135 1.00 31.06 235 LEU B C 1
ATOM 3556 O O . LEU B 1 254 ? 25.034 40.443 -9.500 1.00 30.85 235 LEU B O 1
ATOM 3561 N N . GLN B 1 255 ? 26.344 40.811 -11.251 1.00 30.84 236 GLN B N 1
ATOM 3562 C CA . GLN B 1 255 ? 25.631 41.972 -11.735 1.00 34.61 236 GLN B CA 1
ATOM 3563 C C . GLN B 1 255 ? 24.146 41.729 -11.914 1.00 38.58 236 GLN B C 1
ATOM 3564 O O . GLN B 1 255 ? 23.301 42.500 -11.468 1.00 39.50 236 GLN B O 1
ATOM 3570 N N . ASP B 1 256 ? 23.828 40.652 -12.593 1.00 42.06 237 ASP B N 1
ATOM 3571 C CA . ASP B 1 256 ? 22.419 40.354 -12.862 1.00 43.61 237 ASP B CA 1
ATOM 3572 C C . ASP B 1 256 ? 21.593 40.308 -11.634 1.00 44.20 237 ASP B C 1
ATOM 3573 O O . ASP B 1 256 ? 20.468 40.790 -11.584 1.00 46.98 237 ASP B O 1
ATOM 3578 N N . LYS B 1 257 ? 22.167 39.712 -10.618 1.00 43.98 238 LYS B N 1
ATOM 3579 C CA . LYS B 1 257 ? 21.427 39.488 -9.396 1.00 42.90 238 LYS B CA 1
ATOM 3580 C C . LYS B 1 257 ? 21.483 40.629 -8.397 1.00 39.48 238 LYS B C 1
ATOM 3581 O O . LYS B 1 257 ? 20.519 40.884 -7.729 1.00 40.02 238 LYS B O 1
ATOM 3587 N N . LEU B 1 258 ? 22.624 41.304 -8.283 1.00 35.67 239 LEU B N 1
ATOM 3588 C CA . LEU B 1 258 ? 22.823 42.252 -7.191 1.00 34.38 239 LEU B CA 1
ATOM 3589 C C . LEU B 1 258 ? 23.041 43.693 -7.546 1.00 34.44 239 LEU B C 1
ATOM 3590 O O . LEU B 1 258 ? 23.271 44.532 -6.659 1.00 34.07 239 LEU B O 1
ATOM 3595 N N . TYR B 1 259 ? 23.036 43.987 -8.838 1.00 36.29 240 TYR B N 1
ATOM 3596 C CA . TYR B 1 259 ? 23.240 45.375 -9.301 1.00 37.00 240 TYR B CA 1
ATOM 3597 C C . TYR B 1 259 ? 21.962 45.894 -9.899 1.00 39.07 240 TYR B C 1
ATOM 3598 O O . TYR B 1 259 ? 21.460 45.366 -10.857 1.00 40.69 240 TYR B O 1
ATOM 3607 N N . HIS B 1 260 ? 21.424 46.922 -9.284 1.00 42.46 241 HIS B N 1
ATOM 3608 C CA . HIS B 1 260 ? 20.172 47.530 -9.750 1.00 45.84 241 HIS B CA 1
ATOM 3609 C C . HIS B 1 260 ? 20.179 49.019 -9.515 1.00 46.37 241 HIS B C 1
ATOM 3610 O O . HIS B 1 260 ? 20.588 49.484 -8.458 1.00 47.16 241 HIS B O 1
ATOM 3617 N N . GLN B 1 261 ? 19.729 49.760 -10.515 1.00 49.68 242 GLN B N 1
ATOM 3618 C CA . GLN B 1 261 ? 19.620 51.221 -10.409 1.00 51.31 242 GLN B CA 1
ATOM 3619 C C . GLN B 1 261 ? 20.908 51.881 -9.890 1.00 48.19 242 GLN B C 1
ATOM 3620 O O . GLN B 1 261 ? 20.891 52.738 -9.011 1.00 48.51 242 GLN B O 1
ATOM 3626 N N . GLU B 1 262 ? 22.009 51.407 -10.449 1.00 42.21 243 GLU B N 1
ATOM 3627 C CA . GLU B 1 262 ? 23.355 51.961 -10.255 1.00 42.71 243 GLU B CA 1
ATOM 3628 C C . GLU B 1 262 ? 23.877 51.775 -8.856 1.00 41.02 243 GLU B C 1
ATOM 3629 O O . GLU B 1 262 ? 24.709 52.556 -8.400 1.00 41.87 243 GLU B O 1
ATOM 3635 N N . SER B 1 263 ? 23.353 50.749 -8.200 1.00 37.02 244 SER B N 1
ATOM 3636 C CA . SER B 1 263 ? 23.790 50.327 -6.861 1.00 37.07 244 SER B CA 1
ATOM 3637 C C . SER B 1 263 ? 23.855 48.832 -6.695 1.00 33.64 244 SER B C 1
ATOM 3638 O O . SER B 1 263 ? 23.018 48.112 -7.228 1.00 30.86 244 SER B O 1
ATOM 3641 N N . TRP B 1 264 ? 24.774 48.421 -5.819 1.00 30.72 245 TRP B N 1
ATOM 3642 C CA . TRP B 1 264 ? 24.980 47.035 -5.470 1.00 31.37 245 TRP B CA 1
ATOM 3643 C C . TRP B 1 264 ? 24.305 46.701 -4.160 1.00 31.63 245 TRP B C 1
ATOM 3644 O O . TRP B 1 264 ? 24.225 47.501 -3.286 1.00 32.12 245 TRP B O 1
ATOM 3655 N N . THR B 1 265 ? 23.773 45.511 -4.101 1.00 35.61 246 THR B N 1
ATOM 3656 C CA . THR B 1 265 ? 23.180 44.968 -2.883 1.00 36.65 246 THR B CA 1
ATOM 3657 C C . THR B 1 265 ? 24.013 43.809 -2.342 1.00 38.62 246 THR B C 1
ATOM 3658 O O . THR B 1 265 ? 24.402 42.897 -3.109 1.00 40.29 246 THR B O 1
ATOM 3662 N N . ALA B 1 266 ? 24.312 43.849 -1.038 1.00 34.32 247 ALA B N 1
ATOM 3663 C CA . ALA B 1 266 ? 24.942 42.713 -0.353 1.00 34.71 247 ALA B CA 1
ATOM 3664 C C . ALA B 1 266 ? 23.800 41.881 0.275 1.00 36.60 247 ALA B C 1
ATOM 3665 O O . ALA B 1 266 ? 22.865 42.434 0.874 1.00 36.09 247 ALA B O 1
ATOM 3667 N N . ASP B 1 267 ? 23.839 40.576 0.021 1.00 33.05 248 ASP B N 1
ATOM 3668 C CA . ASP B 1 267 ? 22.839 39.630 0.470 1.00 36.74 248 ASP B CA 1
ATOM 3669 C C . ASP B 1 267 ? 23.169 39.158 1.870 1.00 36.10 248 ASP B C 1
ATOM 3670 O O . ASP B 1 267 ? 23.497 37.985 2.105 1.00 35.57 248 ASP B O 1
ATOM 3675 N N . TYR B 1 268 ? 23.100 40.114 2.785 1.00 34.77 249 TYR B N 1
ATOM 3676 C CA . TYR B 1 268 ? 23.315 39.825 4.216 1.00 35.58 249 TYR B CA 1
ATOM 3677 C C . TYR B 1 268 ? 22.188 39.018 4.863 1.00 36.14 249 TYR B C 1
ATOM 3678 O O . TYR B 1 268 ? 21.024 39.152 4.516 1.00 36.28 249 TYR B O 1
ATOM 3687 N N . ARG B 1 269 ? 22.609 38.166 5.798 1.00 36.65 250 ARG B N 1
ATOM 3688 C CA . ARG B 1 269 ? 21.710 37.355 6.614 1.00 40.17 250 ARG B CA 1
ATOM 3689 C C . ARG B 1 269 ? 22.228 37.391 8.029 1.00 35.59 250 ARG B C 1
ATOM 3690 O O . ARG B 1 269 ? 23.390 37.203 8.254 1.00 35.74 250 ARG B O 1
ATOM 3698 N N . ARG B 1 270 ? 21.360 37.630 8.997 1.00 35.39 251 ARG B N 1
ATOM 3699 C CA . ARG B 1 270 ? 21.827 37.775 10.368 1.00 33.36 251 ARG B CA 1
ATOM 3700 C C . ARG B 1 270 ? 21.118 36.884 11.319 1.00 33.76 251 ARG B C 1
ATOM 3701 O O . ARG B 1 270 ? 19.951 36.572 11.149 1.00 31.36 251 ARG B O 1
ATOM 3709 N N . ILE B 1 271 ? 21.878 36.505 12.330 1.00 32.23 252 ILE B N 1
ATOM 3710 C CA . ILE B 1 271 ? 21.381 35.742 13.448 1.00 32.32 252 ILE B CA 1
ATOM 3711 C C . ILE B 1 271 ? 21.278 36.693 14.648 1.00 29.90 252 ILE B C 1
ATOM 3712 O O . ILE B 1 271 ? 22.177 37.469 14.938 1.00 32.99 252 ILE B O 1
ATOM 3717 N N . ARG B 1 272 ? 20.168 36.559 15.357 1.00 31.05 253 ARG B N 1
ATOM 3718 C CA . ARG B 1 272 ? 19.860 37.386 16.510 1.00 33.33 253 ARG B CA 1
ATOM 3719 C C . ARG B 1 272 ? 19.467 36.485 17.666 1.00 30.25 253 ARG B C 1
ATOM 3720 O O . ARG B 1 272 ? 18.695 35.569 17.472 1.00 29.49 253 ARG B O 1
ATOM 3728 N N . ILE B 1 273 ? 20.018 36.741 18.850 1.00 30.54 254 ILE B N 1
ATOM 3729 C CA . ILE B 1 273 ? 19.700 35.913 20.017 1.00 30.52 254 ILE B CA 1
ATOM 3730 C C . ILE B 1 273 ? 19.514 36.737 21.262 1.00 29.61 254 ILE B C 1
ATOM 3731 O O . ILE B 1 273 ? 20.093 37.815 21.427 1.00 25.53 254 ILE B O 1
ATOM 3736 N N . VAL B 1 274 ? 18.617 36.228 22.087 1.00 29.66 255 VAL B N 1
ATOM 3737 C CA . VAL B 1 274 ? 18.357 36.738 23.432 1.00 32.69 255 VAL B CA 1
ATOM 3738 C C . VAL B 1 274 ? 18.519 35.556 24.403 1.00 29.80 255 VAL B C 1
ATOM 3739 O O . VAL B 1 274 ? 17.875 34.532 24.277 1.00 32.21 255 VAL B O 1
ATOM 3743 N N . SER B 1 275 ? 19.398 35.718 25.372 1.00 32.28 256 SER B N 1
ATOM 3744 C CA . SER B 1 275 ? 19.671 34.659 26.334 1.00 33.43 256 SER B CA 1
ATOM 3745 C C . SER B 1 275 ? 19.922 35.207 27.719 1.00 35.97 256 SER B C 1
ATOM 3746 O O . SER B 1 275 ? 20.249 36.380 27.907 1.00 32.57 256 SER B O 1
ATOM 3749 N N . ILE B 1 276 ? 19.735 34.331 28.683 1.00 36.62 257 ILE B N 1
ATOM 3750 C CA . ILE B 1 276 ? 19.945 34.670 30.072 1.00 39.64 257 ILE B CA 1
ATOM 3751 C C . ILE B 1 276 ? 20.807 33.634 30.766 1.00 40.74 257 ILE B C 1
ATOM 3752 O O . ILE B 1 276 ? 20.671 32.438 30.527 1.00 41.68 257 ILE B O 1
ATOM 3757 N N . LYS B 1 277 ? 21.662 34.121 31.655 1.00 42.69 258 LYS B N 1
ATOM 3758 C CA . LYS B 1 277 ? 22.509 33.243 32.463 1.00 42.76 258 LYS B CA 1
ATOM 3759 C C . LYS B 1 277 ? 21.609 32.777 33.585 1.00 46.92 258 LYS B C 1
ATOM 3760 O O . LYS B 1 277 ? 20.948 33.579 34.247 1.00 44.93 258 LYS B O 1
ATOM 3766 N N . ALA B 1 278 ? 21.510 31.466 33.732 1.00 53.30 259 ALA B N 1
ATOM 3767 C CA . ALA B 1 278 ? 20.635 30.881 34.765 1.00 59.24 259 ALA B CA 1
ATOM 3768 C C . ALA B 1 278 ? 20.845 31.431 36.176 1.00 63.74 259 ALA B C 1
ATOM 3769 O O . ALA B 1 278 ? 21.864 32.051 36.516 1.00 64.45 259 ALA B O 1
ATOM 3771 N N . GLN B 1 279 ? 19.852 31.139 36.999 1.00 68.24 260 GLN B N 1
ATOM 3772 C CA . GLN B 1 279 ? 19.816 31.620 38.390 1.00 70.97 260 GLN B CA 1
ATOM 3773 C C . GLN B 1 279 ? 18.734 30.950 39.274 1.00 71.81 260 GLN B C 1
ATOM 3774 O O . GLN B 1 279 ? 18.643 31.237 40.480 1.00 72.29 260 GLN B O 1
#

B-factor: mean 40.76, std 10.49, range [22.22, 91.57]

InterPro domains:
  IPR013216 Methyltransferase type 11 [PF08241] (43-132)
  IPR029063 S-adenosyl-L-methionine-dependent methyltransferase superfamily [G3DSA:3.40.50.150] (22-260)
  IPR029063 S-adenosyl-L-methionine-dependent methyltransferase superfamily [SSF53335] (9-192)

Radius of gyration: 26.31 Å; Cα contacts (8 Å, |Δi|>4): 936; chains: 2; bounding box: 69×59×63 Å

Sequence (472 aa):
FVWQYGEDLLQLLNPQPGEFFILDLGCGTGQLTEKIAQSGAEVLGTDNAATIEEKARQNYPHLHFDVADARNFRVDKPLDAVFSNALHWVKEPEAAIASIHQALKSGGRFVAEFGGKGNIKYILEALYNALETLGIHNPQALNPWYFPSIGEYVNILEKQGFDVTYAALFNRPTTLAEGEFGANWIQFASAFLVGLTPDQQVQLIRKVEATLQDKLYHQESWTADYRRIRIVSIKAKHSFVWQYGEDLLQLLNPQPGEFILDLGCGTGQLTEKIAQSGAEVLGTDNAATIEKARQNYPHLHFDVADARNFRVDKPLDAVFSNALHWVKEPEAAIASIHQALKSGGRFVAEFGGKGNIKYILEALYNALETLGIHNPQALNPWYFPSIGEYVNILEKQGFDVTYAALFFNRPTTLAEGEFGANWIQFASAFLVGLTPDQQVQLIRKVEATTLQDKLYHQESWTADYRRIRIVSIKAQ

CATH classification: 3.40.50.150

Foldseek 3Di:
DPLVDDCVLVVVVVAAAPFEEEEEQCVLPPVVVVSVVRNHQYEYEHQDPVLVNNCVVDVPHHYDYDDLQADDDDAAGLEYEYEACFLPPPSLSSLLRRLVRHDAQRKYKYKHFADPFQVLLVVLLQVLCVVVPHPPLVVLDSTDHYDQVVNVVSNVVSAKDWDDKDKFKRKDWQPDFPVSCVVCCCVVSSPPVDDPVSSVSSSVSSCVSCVVPAHDPRTGIGTTIMMITMIGHD/DPDDDADVCGVLVVLVPQAAPFEEEEEQCPLPPVQVVSVVRNHHYEYEHQDPVLVSNCVVPVPHHYDYDDLLDDEDPAAGQEYEYEACFLPPPLLSNLLRRLVRHDAQHKYKYKHFAPPFQVLLVVLLQVLVVVVVNPPLVVLDRTDHYDCVVNVVSNVVSAKDWDDKDKDKDKDWQPDQQVSCVVCVCVVSSCVPDDPVVSVVSSVSSCVSCCVPAHDPRIGIGGTMMMITMIGHHD

Solvent-accessible surface area: 23118 Å² total

Organism: Trichormus variabilis (strain ATCC 29413 / PCC 7937) (NCBI:txid240292)

Nearest PDB structures (foldseek):
  3ccf-assembly1_A  TM=1.004E+00  e=1.839E-49  Trichormus variabilis ATCC 29413
  9fce-assembly2_B  TM=6.697E-01  e=3.057E-10  Streptomyces sp.
  3hnr-assembly1_A  TM=7.511E-01  e=3.102E-09  [Bacillus thuringiensis] serovar konkukian
  7fbo-assembly1_A  TM=5.741E-01  e=2.089E-11  Streptomyces sp. RI-18-2
  3dmh-assembly1_A  TM=6.482E-01  e=2.738E-05  Thermus thermophilus HB8